Protein AF-0000000080525154 (afdb_homodimer)

Sequence (576 aa):
MRSRILLLIVVSIIGLLVLFSARDSNLPSASQIYHSPTGKTSPSSKKVAALMETRVTPNLVPLILHFSSVLGPTWPIKIFTTQAAMVNISTSAAFERKIADKSISFVLLPETETFEEHSSVSAFFSKPWFWQQLAPAERVLMFQSDSIICANSRRTVDDFLEYDFIGAPVREGLGAGYNGGLSIRNVPLTLDIVGKESWAEDRKEKNGKYKDGPNVDYEDQWFYAKMKERKAYFPTQEVASQFAVETIWAEKPLGYHQANVWQAGSMDNILKWCPEYKMCTSETYTSHMRSRILLLIVVSIIGLLVLFSARDSNLPSASQIYHSPTGKTSPSSKKVAALMETRVTPNLVPLILHFSSVLGPTWPIKIFTTQAAMVNISTSAAFERKIADKSISFVLLPETETFEEHSSVSAFFSKPWFWQQLAPAERVLMFQSDSIICANSRRTVDDFLEYDFIGAPVREGLGAGYNGGLSIRNVPLTLDIVGKESWAEDRKEKNGKYKDGPNVDYEDQWFYAKMKERKAYFPTQEVASQFAVETIWAEKPLGYHQANVWQAGSMDNILKWCPEYKMCTSETYTSH

Nearest PDB structures (foldseek):
  6tex-assembly1_A  TM=5.078E-01  e=7.776E-06  Homo sapiens
  8one-assembly1_A  TM=5.591E-01  e=6.857E-05  Homo sapiens
  8ovs-assembly2_BBB  TM=4.253E-01  e=2.166E-05  Yersinia enterocolitica
  3otk-assembly6_D  TM=4.634E-01  e=7.327E-04  Mus musculus
  2gam-assembly2_D  TM=4.296E-01  e=4.128E-03  Mus musculus

Secondary structure (DSSP, 8-state):
---------------------------------------------SEEEEEE--S--TTHHHHHHHHHHHH-TT--EEEEE-HHHHHHHTT-HHHHHHHHTTSEEEEEPPTT----SHHHHHHHHTSHHHHHTTTT-SEEEEE-TTEEE-TT-S--GGGGTT-SEEEEEPPTTT-SSEEEEEEEEEHHHHHHHHHH--HHHHHTTTTTTTTTS--TTSHHHHHHHHHHHTT-----HHHHHHHEESSS--SS-SEEESHHHH-GGGHHHHHHH-GGGGGG-S------/---------------------------------------------SEEEEEE--S--TTHHHHHHHHHHHH-TT--EEEEE-HHHHHHHTT-HHHHHHHHTTSEEEEEPPTT----SHHHHHHHHTSHHHHHTTTT-SEEEEE-TTEEE-TT-S--GGGGTT-SEEEEEPPTTT-SSEEEEEEEEEHHHHHHHHHH--HHHHHTTTTTTTTTS--TTSHHHHHHHHHHHTT-----HHHHHHHEESSS--SS-SEEESHHHH-GGGHHHHHHH-GGGGGG-S------

pLDDT: mean 82.77, std 26.78, range [17.94, 98.94]

Radius of gyration: 32.02 Å; Cα contacts (8 Å, |Δi|>4): 950; chains: 2; bounding box: 141×83×85 Å

Structure (mmCIF, N/CA/C/O backbone):
data_AF-0000000080525154-model_v1
#
loop_
_entity.id
_entity.type
_entity.pdbx_description
1 polymer 'DUF5672 domain-containing protein'
#
loop_
_atom_site.group_PDB
_atom_site.id
_atom_site.type_symbol
_atom_site.label_atom_id
_atom_site.label_alt_id
_atom_site.label_comp_id
_atom_site.label_asym_id
_atom_site.label_entity_id
_atom_site.label_seq_id
_atom_site.pdbx_PDB_ins_code
_atom_site.Cartn_x
_atom_site.Cartn_y
_atom_site.Cartn_z
_atom_site.occupancy
_atom_site.B_iso_or_equiv
_atom_site.auth_seq_id
_atom_site.auth_comp_id
_atom_site.auth_asym_id
_atom_site.auth_atom_id
_atom_site.pdbx_PDB_model_num
ATOM 1 N N . MET A 1 1 ? 81.75 -11.586 -10.531 1 19.27 1 MET A N 1
ATOM 2 C CA . MET A 1 1 ? 82.562 -12.078 -9.406 1 19.27 1 MET A CA 1
ATOM 3 C C . MET A 1 1 ? 81.625 -12.43 -8.227 1 19.27 1 MET A C 1
ATOM 5 O O . MET A 1 1 ? 81.875 -13.453 -7.57 1 19.27 1 MET A O 1
ATOM 9 N N . ARG A 1 2 ? 81.188 -11.352 -7.492 1 18.5 2 ARG A N 1
ATOM 10 C CA . ARG A 1 2 ? 81.312 -11.469 -6.043 1 18.5 2 ARG A CA 1
ATOM 11 C C . ARG A 1 2 ? 80.375 -12.539 -5.508 1 18.5 2 ARG A C 1
ATOM 13 O O . ARG A 1 2 ? 79.312 -12.789 -6.102 1 18.5 2 ARG A O 1
ATOM 20 N N . SER A 1 3 ? 80.688 -13.008 -4.352 1 17.94 3 SER A N 1
ATOM 21 C CA . SER A 1 3 ? 80.688 -14.07 -3.354 1 17.94 3 SER A CA 1
ATOM 22 C C . SER A 1 3 ? 79.438 -14.094 -2.508 1 17.94 3 SER A C 1
ATOM 24 O O . SER A 1 3 ? 79.312 -14.914 -1.594 1 17.94 3 SER A O 1
ATOM 26 N N . ARG A 1 4 ? 78.812 -12.938 -2.27 1 19.92 4 ARG A N 1
ATOM 27 C CA . ARG A 1 4 ? 78.375 -12.93 -0.866 1 19.92 4 ARG A CA 1
ATOM 28 C C . ARG A 1 4 ? 77.375 -14.039 -0.574 1 19.92 4 ARG A C 1
ATOM 30 O O . ARG A 1 4 ? 76.312 -14.102 -1.196 1 19.92 4 ARG A O 1
ATOM 37 N N . ILE A 1 5 ? 77.75 -15.055 0.095 1 20.72 5 ILE A N 1
ATOM 38 C CA . ILE A 1 5 ? 77.312 -16.328 0.606 1 20.72 5 ILE A CA 1
ATOM 39 C C . ILE A 1 5 ? 76.25 -16.094 1.703 1 20.72 5 ILE A C 1
ATOM 41 O O . ILE A 1 5 ? 76.625 -15.688 2.814 1 20.72 5 ILE A O 1
ATOM 45 N N . LEU A 1 6 ? 75.375 -15.117 1.478 1 22.55 6 LEU A N 1
ATOM 46 C CA . LEU A 1 6 ? 74.562 -14.836 2.654 1 22.55 6 LEU A CA 1
ATOM 47 C C . LEU A 1 6 ? 74 -16.125 3.271 1 22.55 6 LEU A C 1
ATOM 49 O O . LEU A 1 6 ? 73.375 -16.922 2.59 1 22.55 6 LEU A O 1
ATOM 53 N N . LEU A 1 7 ? 74.562 -16.359 4.449 1 19.53 7 LEU A N 1
ATOM 54 C CA . LEU A 1 7 ? 74.438 -17.328 5.527 1 19.53 7 LEU A CA 1
ATOM 55 C C . LEU A 1 7 ? 73 -17.594 5.914 1 19.53 7 LEU A C 1
ATOM 57 O O . LEU A 1 7 ? 72.188 -16.719 5.781 1 19.53 7 LEU A O 1
ATOM 61 N N . LEU A 1 8 ? 72.75 -18.734 6.711 1 18.66 8 LEU A N 1
ATOM 62 C CA . LEU A 1 8 ? 71.938 -19.922 6.953 1 18.66 8 LEU A CA 1
ATOM 63 C C . LEU A 1 8 ? 70.875 -19.625 7.977 1 18.66 8 LEU A C 1
ATOM 65 O O . LEU A 1 8 ? 69.688 -19.938 7.75 1 18.66 8 LEU A O 1
ATOM 69 N N . ILE A 1 9 ? 71.188 -19.156 9.336 1 19.53 9 ILE A N 1
ATOM 70 C CA . ILE A 1 9 ? 70.938 -20.109 10.406 1 19.53 9 ILE A CA 1
ATOM 71 C C . ILE A 1 9 ? 69.438 -20.016 10.836 1 19.53 9 ILE A C 1
ATOM 73 O O . ILE A 1 9 ? 68.812 -19 10.609 1 19.53 9 ILE A O 1
ATOM 77 N N . VAL A 1 10 ? 69.062 -20.688 12.188 1 19.55 10 VAL A N 1
ATOM 78 C CA . VAL A 1 10 ? 68.312 -21.734 12.875 1 19.55 10 VAL A CA 1
ATOM 79 C C . VAL A 1 10 ? 67.25 -21.109 13.789 1 19.55 10 VAL A C 1
ATOM 81 O O . VAL A 1 10 ? 66.438 -21.828 14.375 1 19.55 10 VAL A O 1
ATOM 84 N N . VAL A 1 11 ? 66.875 -19.828 13.742 1 20.31 11 VAL A N 1
ATOM 85 C CA . VAL A 1 11 ? 66.438 -19.375 15.055 1 20.31 11 VAL A CA 1
ATOM 86 C C . VAL A 1 11 ? 65.25 -20.234 15.523 1 20.31 11 VAL A C 1
ATOM 88 O O . VAL A 1 11 ? 64.25 -20.359 14.805 1 20.31 11 VAL A O 1
ATOM 91 N N . SER A 1 12 ? 65.312 -21.016 16.672 1 18.66 12 SER A N 1
ATOM 92 C CA . SER A 1 12 ? 64.688 -22.031 17.484 1 18.66 12 SER A CA 1
ATOM 93 C C . SER A 1 12 ? 63.5 -21.453 18.25 1 18.66 12 SER A C 1
ATOM 95 O O . SER A 1 12 ? 62.875 -22.156 19.031 1 18.66 12 SER A O 1
ATOM 97 N N . ILE A 1 13 ? 63.094 -20.219 18.141 1 21.58 13 ILE A N 1
ATOM 98 C CA . ILE A 1 13 ? 62.469 -19.766 19.391 1 21.58 13 ILE A CA 1
ATOM 99 C C . ILE A 1 13 ? 61.312 -20.719 19.734 1 21.58 13 ILE A C 1
ATOM 101 O O . ILE A 1 13 ? 60.5 -21.047 18.891 1 21.58 13 ILE A O 1
ATOM 105 N N . ILE A 1 14 ? 61.312 -21.281 21.062 1 19.73 14 ILE A N 1
ATOM 106 C CA . ILE A 1 14 ? 60.75 -22.203 22.062 1 19.73 14 ILE A CA 1
ATOM 107 C C . ILE A 1 14 ? 59.25 -21.906 22.25 1 19.73 14 ILE A C 1
ATOM 109 O O . ILE A 1 14 ? 58.844 -20.75 22.234 1 19.73 14 ILE A O 1
ATOM 113 N N . GLY A 1 15 ? 58.375 -23 22.375 1 19.44 15 GLY A N 1
ATOM 114 C CA . GLY A 1 15 ? 57.031 -23.547 22.375 1 19.44 15 GLY A CA 1
ATOM 115 C C . GLY A 1 15 ? 56.25 -23.25 23.641 1 19.44 15 GLY A C 1
ATOM 116 O O . GLY A 1 15 ? 55.188 -23.812 23.875 1 19.44 15 GLY A O 1
ATOM 117 N N . LEU A 1 16 ? 56.719 -22.141 24.5 1 20.3 16 LEU A N 1
ATOM 118 C CA . LEU A 1 16 ? 56.188 -22.344 25.844 1 20.3 16 LEU A CA 1
ATOM 119 C C . LEU A 1 16 ? 54.656 -22.484 25.812 1 20.3 16 LEU A C 1
ATOM 121 O O . LEU A 1 16 ? 53.969 -21.609 25.266 1 20.3 16 LEU A O 1
ATOM 125 N N . LEU A 1 17 ? 54.125 -23.656 26.188 1 20.64 17 LEU A N 1
ATOM 126 C CA . LEU A 1 17 ? 52.875 -24.391 26.297 1 20.64 17 LEU A CA 1
ATOM 127 C C . LEU A 1 17 ? 52 -23.812 27.406 1 20.64 17 LEU A C 1
ATOM 129 O O . LEU A 1 17 ? 52.062 -24.266 28.547 1 20.64 17 LEU A O 1
ATOM 133 N N . VAL A 1 18 ? 51.875 -22.438 27.594 1 20.95 18 VAL A N 1
ATOM 134 C CA . VAL A 1 18 ? 51.188 -22.094 28.812 1 20.95 18 VAL A CA 1
ATOM 135 C C . VAL A 1 18 ? 49.812 -22.797 28.828 1 20.95 18 VAL A C 1
ATOM 137 O O . VAL A 1 18 ? 49.062 -22.703 27.875 1 20.95 18 VAL A O 1
ATOM 140 N N . LEU A 1 19 ? 49.656 -23.781 29.734 1 20.64 19 LEU A N 1
ATOM 141 C CA . LEU A 1 19 ? 48.625 -24.719 30.172 1 20.64 19 LEU A CA 1
ATOM 142 C C . LEU A 1 19 ? 47.406 -23.969 30.75 1 20.64 19 LEU A C 1
ATOM 144 O O . LEU A 1 19 ? 46.469 -24.594 31.25 1 20.64 19 LEU A O 1
ATOM 148 N N . PHE A 1 20 ? 47.031 -22.781 30.359 1 20.92 20 PHE A N 1
ATOM 149 C CA . PHE A 1 20 ? 46 -22.234 31.219 1 20.92 20 PHE A CA 1
ATOM 150 C C . PHE A 1 20 ? 44.812 -23.188 31.281 1 20.92 20 PHE A C 1
ATOM 152 O O . PHE A 1 20 ? 44.219 -23.531 30.25 1 20.92 20 PHE A O 1
ATOM 159 N N . SER A 1 21 ? 44.812 -24.078 32.281 1 19.75 21 SER A N 1
ATOM 160 C CA . SER A 1 21 ? 43.75 -24.984 32.719 1 19.75 21 SER A CA 1
ATOM 161 C C . SER A 1 21 ? 42.469 -24.234 33.031 1 19.75 21 SER A C 1
ATOM 163 O O . SER A 1 21 ? 42.375 -23.594 34.094 1 19.75 21 SER A O 1
ATOM 165 N N . ALA A 1 22 ? 42.062 -23.234 32.406 1 22.94 22 ALA A N 1
ATOM 166 C CA . ALA A 1 22 ? 40.812 -22.641 32.906 1 22.94 22 ALA A CA 1
ATOM 167 C C . ALA A 1 22 ? 39.812 -23.719 33.25 1 22.94 22 ALA A C 1
ATOM 169 O O . ALA A 1 22 ? 39.656 -24.703 32.531 1 22.94 22 ALA A O 1
ATOM 170 N N . ARG A 1 23 ? 39.406 -23.734 34.594 1 21.52 23 ARG A N 1
ATOM 171 C CA . ARG A 1 23 ? 38.406 -24.375 35.406 1 21.52 23 ARG A CA 1
ATOM 172 C C . ARG A 1 23 ? 37.094 -24.531 34.625 1 21.52 23 ARG A C 1
ATOM 174 O O . ARG A 1 23 ? 36.719 -23.672 33.844 1 21.52 23 ARG A O 1
ATOM 181 N N . ASP A 1 24 ? 36.5 -25.734 34.688 1 21.41 24 ASP A N 1
ATOM 182 C CA . ASP A 1 24 ? 35.375 -26.484 34.125 1 21.41 24 ASP A CA 1
ATOM 183 C C . ASP A 1 24 ? 34.062 -25.891 34.594 1 21.41 24 ASP A C 1
ATOM 185 O O . ASP A 1 24 ? 33 -26.516 34.438 1 21.41 24 ASP A O 1
ATOM 189 N N . SER A 1 25 ? 34.031 -24.609 35.188 1 23.52 25 SER A N 1
ATOM 190 C CA . SER A 1 25 ? 32.781 -24.516 35.938 1 23.52 25 SER A CA 1
ATOM 191 C C . SER A 1 25 ? 31.609 -24.984 35.094 1 23.52 25 SER A C 1
ATOM 193 O O . SER A 1 25 ? 31.5 -24.609 33.938 1 23.52 25 SER A O 1
ATOM 195 N N . ASN A 1 26 ? 31.125 -26.109 35.5 1 22.56 26 ASN A N 1
ATOM 196 C CA . ASN A 1 26 ? 29.953 -26.844 35.062 1 22.56 26 ASN A CA 1
ATOM 197 C C . ASN A 1 26 ? 28.703 -25.953 35.062 1 22.56 26 ASN A C 1
ATOM 199 O O . ASN A 1 26 ? 28.125 -25.672 36.125 1 22.56 26 ASN A O 1
ATOM 203 N N . LEU A 1 27 ? 28.766 -24.781 34.562 1 24.56 27 LEU A N 1
ATOM 204 C CA . LEU A 1 27 ? 27.469 -24.109 34.594 1 24.56 27 LEU A CA 1
ATOM 205 C C . LEU A 1 27 ? 26.359 -25.047 34.125 1 24.56 27 LEU A C 1
ATOM 207 O O . LEU A 1 27 ? 26.5 -25.734 33.125 1 24.56 27 LEU A O 1
ATOM 211 N N . PRO A 1 28 ? 25.547 -25.438 35.188 1 24.41 28 PRO A N 1
ATOM 212 C CA . PRO A 1 28 ? 24.422 -26.328 34.875 1 24.41 28 PRO A CA 1
ATOM 213 C C . PRO A 1 28 ? 23.625 -25.906 33.656 1 24.41 28 PRO A C 1
ATOM 215 O O . PRO A 1 28 ? 23.656 -24.734 33.25 1 24.41 28 PRO A O 1
ATOM 218 N N . SER A 1 29 ? 23.484 -26.938 32.781 1 21.97 29 SER A N 1
ATOM 219 C CA . SER A 1 29 ? 22.688 -26.859 31.578 1 21.97 29 SER A CA 1
ATOM 220 C C . SER A 1 29 ? 21.312 -26.266 31.859 1 21.97 29 SER A C 1
ATOM 222 O O . SER A 1 29 ? 20.594 -26.75 32.719 1 21.97 29 SER A O 1
ATOM 224 N N . ALA A 1 30 ? 21.203 -24.906 31.844 1 25.73 30 ALA A N 1
ATOM 225 C CA . ALA A 1 30 ? 19.859 -24.344 31.812 1 25.73 30 ALA A CA 1
ATOM 226 C C . ALA A 1 30 ? 18.891 -25.281 31.094 1 25.73 30 ALA A C 1
ATOM 228 O O . ALA A 1 30 ? 19.125 -25.656 29.953 1 25.73 30 ALA A O 1
ATOM 229 N N . SER A 1 31 ? 18.297 -26.109 31.844 1 23.05 31 SER A N 1
ATOM 230 C CA . SER A 1 31 ? 17.156 -26.891 31.344 1 23.05 31 SER A CA 1
ATOM 231 C C . SER A 1 31 ? 16.328 -26.094 30.344 1 23.05 31 SER A C 1
ATOM 233 O O . SER A 1 31 ? 15.961 -24.938 30.609 1 23.05 31 SER A O 1
ATOM 235 N N . GLN A 1 32 ? 16.578 -26.297 29.109 1 24.83 32 GLN A N 1
ATOM 236 C CA . GLN A 1 32 ? 15.727 -25.828 28.016 1 24.83 32 GLN A CA 1
ATOM 237 C C . GLN A 1 32 ? 14.25 -26.047 28.328 1 24.83 32 GLN A C 1
ATOM 239 O O . GLN A 1 32 ? 13.781 -27.188 28.391 1 24.83 32 GLN A O 1
ATOM 244 N N . ILE A 1 33 ? 13.797 -25.297 29.344 1 27.95 33 ILE A N 1
ATOM 245 C CA . ILE A 1 33 ? 12.344 -25.312 29.453 1 27.95 33 ILE A CA 1
ATOM 246 C C . ILE A 1 33 ? 11.734 -25.297 28.047 1 27.95 33 ILE A C 1
ATOM 248 O O . ILE A 1 33 ? 11.859 -24.328 27.312 1 27.95 33 ILE A O 1
ATOM 252 N N . TYR A 1 34 ? 11.727 -26.469 27.453 1 25.73 34 TYR A N 1
ATOM 253 C CA . TYR A 1 34 ? 10.844 -26.672 26.297 1 25.73 34 TYR A CA 1
ATOM 254 C C . TYR A 1 34 ? 9.445 -26.141 26.594 1 25.73 34 TYR A C 1
ATOM 256 O O . TYR A 1 34 ? 8.758 -26.656 27.469 1 25.73 34 TYR A O 1
ATOM 264 N N . HIS A 1 35 ? 9.359 -24.844 26.703 1 27.38 35 HIS A N 1
ATOM 265 C CA . HIS A 1 35 ? 7.965 -24.422 26.656 1 27.38 35 HIS A CA 1
ATOM 266 C C . HIS A 1 35 ? 7.184 -25.188 25.609 1 27.38 35 HIS A C 1
ATOM 268 O O . HIS A 1 35 ? 7.617 -25.281 24.453 1 27.38 35 HIS A O 1
ATOM 274 N N . SER A 1 36 ? 6.691 -26.266 26.016 1 30.3 36 SER A N 1
ATOM 275 C CA . SER A 1 36 ? 5.637 -26.797 25.172 1 30.3 36 SER A CA 1
ATOM 276 C C . SER A 1 36 ? 4.707 -25.703 24.672 1 30.3 36 SER A C 1
ATOM 278 O O . SER A 1 36 ? 4.062 -25.016 25.469 1 30.3 36 SER A O 1
ATOM 280 N N . PRO A 1 37 ? 5.16 -24.938 23.672 1 31.48 37 PRO A N 1
ATOM 281 C CA . PRO A 1 37 ? 4.246 -23.859 23.266 1 31.48 37 PRO A CA 1
ATOM 282 C C . PRO A 1 37 ? 2.812 -24.359 23.062 1 31.48 37 PRO A C 1
ATOM 284 O O . PRO A 1 37 ? 2.559 -25.188 22.203 1 31.48 37 PRO A O 1
ATOM 287 N N . THR A 1 38 ? 2.211 -24.797 24.078 1 34.19 38 THR A N 1
ATOM 288 C CA . THR A 1 38 ? 0.772 -24.812 23.828 1 34.19 38 THR A CA 1
ATOM 289 C C . THR A 1 38 ? 0.314 -23.531 23.156 1 34.19 38 THR A C 1
ATOM 291 O O . THR A 1 38 ? -0.087 -22.578 23.828 1 34.19 38 THR A O 1
ATOM 294 N N . GLY A 1 39 ? 1.192 -22.969 22.375 1 32.72 39 GLY A N 1
ATOM 295 C CA . GLY A 1 39 ? 0.847 -21.734 21.688 1 32.72 39 GLY A CA 1
ATOM 296 C C . GLY A 1 39 ? -0.518 -21.797 21.016 1 32.72 39 GLY A C 1
ATOM 297 O O . GLY A 1 39 ? -0.943 -22.844 20.547 1 32.72 39 GLY A O 1
ATOM 298 N N . LYS A 1 40 ? -1.464 -21.047 21.438 1 35 40 LYS A N 1
ATOM 299 C CA . LYS A 1 40 ? -2.66 -20.797 20.641 1 35 40 LYS A CA 1
ATOM 300 C C . LYS A 1 40 ? -2.352 -20.875 19.141 1 35 40 LYS A C 1
ATOM 302 O O . LYS A 1 40 ? -1.558 -20.094 18.625 1 35 40 LYS A O 1
ATOM 307 N N . THR A 1 41 ? -2.201 -22.125 18.641 1 34.19 41 THR A N 1
ATOM 308 C CA . THR A 1 41 ? -2.049 -22.297 17.203 1 34.19 41 THR A CA 1
ATOM 309 C C . THR A 1 41 ? -2.859 -21.25 16.438 1 34.19 41 THR A C 1
ATOM 311 O O . THR A 1 41 ? -4.035 -21.031 16.734 1 34.19 41 THR A O 1
ATOM 314 N N . SER A 1 42 ? -2.391 -20.281 16.047 1 39.28 42 SER A N 1
ATOM 315 C CA . SER A 1 42 ? -3.086 -19.422 15.109 1 39.28 42 SER A CA 1
ATOM 316 C C . SER A 1 42 ? -4.059 -20.203 14.234 1 39.28 42 SER A C 1
ATOM 318 O O . SER A 1 42 ? -3.771 -21.344 13.852 1 39.28 42 SER A O 1
ATOM 320 N N . PRO A 1 43 ? -5.391 -20.094 14.297 1 40.62 43 PRO A N 1
ATOM 321 C CA . PRO A 1 43 ? -6.301 -20.859 13.453 1 40.62 43 PRO A CA 1
ATOM 322 C C . PRO A 1 43 ? -5.664 -21.281 12.133 1 40.62 43 PRO A C 1
ATOM 324 O O . PRO A 1 43 ? -5.062 -20.469 11.438 1 40.62 43 PRO A O 1
ATOM 327 N N . SER A 1 44 ? -4.969 -22.469 12.102 1 48.94 44 SER A N 1
ATOM 328 C CA . SER A 1 44 ? -4.52 -23.109 10.867 1 48.94 44 SER A CA 1
ATOM 329 C C . SER A 1 44 ? -5.367 -22.672 9.68 1 48.94 44 SER A C 1
ATOM 331 O O . SER A 1 44 ? -6.555 -23 9.602 1 48.94 44 SER A O 1
ATOM 333 N N . SER A 1 45 ? -5.062 -21.438 9.125 1 61.66 45 SER A N 1
ATOM 334 C CA . SER A 1 45 ? -5.855 -20.938 8 1 61.66 45 SER A CA 1
ATOM 335 C C . SER A 1 45 ? -5.809 -21.906 6.82 1 61.66 45 SER A C 1
ATOM 337 O O . SER A 1 45 ? -4.773 -22.516 6.555 1 61.66 45 SER A O 1
ATOM 339 N N . LYS A 1 46 ? -6.945 -22.312 6.34 1 89.62 46 LYS A N 1
ATOM 340 C CA . LYS A 1 46 ? -7.141 -23.062 5.105 1 89.62 46 LYS A CA 1
ATOM 341 C C . LYS A 1 46 ? -6.492 -22.359 3.918 1 89.62 46 LYS A C 1
ATOM 343 O O . LYS A 1 46 ? -6.395 -22.938 2.83 1 89.62 46 LYS A O 1
ATOM 348 N N . LYS A 1 47 ? -5.867 -21.188 4.25 1 97.31 47 LYS A N 1
ATOM 349 C CA . LYS A 1 47 ? -5.23 -20.453 3.166 1 97.31 47 LYS A CA 1
ATOM 350 C C . LYS A 1 47 ? -4.012 -19.688 3.672 1 97.31 47 LYS A C 1
ATOM 352 O O . LYS A 1 47 ? -3.916 -19.375 4.863 1 97.31 47 LYS A O 1
ATOM 357 N N . VAL A 1 48 ? -2.99 -19.453 2.887 1 98.69 48 VAL A N 1
ATOM 358 C CA . VAL A 1 48 ? -1.747 -18.75 3.174 1 98.69 48 VAL A CA 1
ATOM 359 C C . VAL A 1 48 ? -1.239 -18.062 1.909 1 98.69 48 VAL A C 1
ATOM 361 O O . VAL A 1 48 ? -1.524 -18.516 0.795 1 98.69 48 VAL A O 1
ATOM 364 N N . ALA A 1 49 ? -0.626 -16.938 2.041 1 98.94 49 ALA A N 1
ATOM 365 C CA . ALA A 1 49 ? 0.123 -16.328 0.941 1 98.94 49 ALA A CA 1
ATOM 366 C C . ALA A 1 49 ? 1.623 -16.562 1.112 1 98.94 49 ALA A C 1
ATOM 368 O O . ALA A 1 49 ? 2.121 -16.641 2.238 1 98.94 49 ALA A O 1
ATOM 369 N N . ALA A 1 50 ? 2.35 -16.672 -0.031 1 98.81 50 ALA A N 1
ATOM 370 C CA . ALA A 1 50 ? 3.771 -17 0.049 1 98.81 50 ALA A CA 1
ATOM 371 C C . ALA A 1 50 ? 4.57 -16.219 -0.991 1 98.81 50 ALA A C 1
ATOM 373 O O . ALA A 1 50 ? 4.145 -16.094 -2.143 1 98.81 50 ALA A O 1
ATOM 374 N N . LEU A 1 51 ? 5.633 -15.68 -0.565 1 97.44 51 LEU A N 1
ATOM 375 C CA . LEU A 1 51 ? 6.617 -14.992 -1.396 1 97.44 51 LEU A CA 1
ATOM 376 C C . LEU A 1 51 ? 8.016 -15.562 -1.171 1 97.44 51 LEU A C 1
ATOM 378 O O . LEU A 1 51 ? 8.445 -15.727 -0.027 1 97.44 51 LEU A O 1
ATOM 382 N N . MET A 1 52 ? 8.656 -15.961 -2.203 1 94.25 52 MET A N 1
ATOM 383 C CA . MET A 1 52 ? 10.07 -16.297 -2.115 1 94.25 52 MET A CA 1
ATOM 384 C C . MET A 1 52 ? 10.93 -15.164 -2.676 1 94.25 52 MET A C 1
ATOM 386 O O . MET A 1 52 ? 10.844 -14.844 -3.861 1 94.25 52 MET A O 1
ATOM 390 N N . GLU A 1 53 ? 11.672 -14.578 -1.868 1 91.75 53 GLU A N 1
ATOM 391 C CA . GLU A 1 53 ? 12.5 -13.445 -2.264 1 91.75 53 GLU A CA 1
ATOM 392 C C . GLU A 1 53 ? 13.797 -13.398 -1.456 1 91.75 53 GLU A C 1
ATOM 394 O O . GLU A 1 53 ? 13.758 -13.289 -0.229 1 91.75 53 GLU A O 1
ATOM 399 N N . THR A 1 54 ? 14.914 -13.453 -2.168 1 89.19 54 THR A N 1
ATOM 400 C CA . THR A 1 54 ? 16.203 -13.461 -1.475 1 89.19 54 THR A CA 1
ATOM 401 C C . THR A 1 54 ? 16.891 -12.102 -1.608 1 89.19 54 THR A C 1
ATOM 403 O O . THR A 1 54 ? 17.875 -11.828 -0.909 1 89.19 54 THR A O 1
ATOM 406 N N . ARG A 1 55 ? 16.5 -11.305 -2.5 1 86.12 55 ARG A N 1
ATOM 407 C CA . ARG A 1 55 ? 17.016 -9.953 -2.674 1 86.12 55 ARG A CA 1
ATOM 408 C C . ARG A 1 55 ? 16.125 -8.93 -1.98 1 86.12 55 ARG A C 1
ATOM 410 O O . ARG A 1 55 ? 14.898 -8.992 -2.098 1 86.12 55 ARG A O 1
ATOM 417 N N . VAL A 1 56 ? 16.812 -8.039 -1.276 1 87.94 56 VAL A N 1
ATOM 418 C CA . VAL A 1 56 ? 16.047 -7.004 -0.602 1 87.94 56 VAL A CA 1
ATOM 419 C C . VAL A 1 56 ? 16.062 -5.719 -1.432 1 87.94 56 VAL A C 1
ATOM 421 O O . VAL A 1 56 ? 16.953 -4.887 -1.285 1 87.94 56 VAL A O 1
ATOM 424 N N . THR A 1 57 ? 15.055 -5.621 -2.229 1 91.94 57 THR A N 1
ATOM 425 C CA . THR A 1 57 ? 14.883 -4.414 -3.027 1 91.94 57 THR A CA 1
ATOM 426 C C . THR A 1 57 ? 14.039 -3.387 -2.279 1 91.94 57 THR A C 1
ATOM 428 O O . THR A 1 57 ? 13.297 -3.736 -1.358 1 91.94 57 THR A O 1
ATOM 431 N N . PRO A 1 58 ? 14.102 -2.121 -2.664 1 91.88 58 PRO A N 1
ATOM 432 C CA . PRO A 1 58 ? 13.383 -1.059 -1.956 1 91.88 58 PRO A CA 1
ATOM 433 C C . PRO A 1 58 ? 11.875 -1.281 -1.934 1 91.88 58 PRO A C 1
ATOM 435 O O . PRO A 1 58 ? 11.195 -0.852 -0.997 1 91.88 58 PRO A O 1
ATOM 438 N N . ASN A 1 59 ? 11.344 -1.976 -2.883 1 94.62 59 ASN A N 1
ATOM 439 C CA . ASN A 1 59 ? 9.898 -2.098 -2.988 1 94.62 59 ASN A CA 1
ATOM 440 C C . ASN A 1 59 ? 9.383 -3.309 -2.217 1 94.62 59 ASN A C 1
ATOM 442 O O . ASN A 1 59 ? 8.172 -3.51 -2.105 1 94.62 59 ASN A O 1
ATOM 446 N N . LEU A 1 60 ? 10.266 -4.086 -1.671 1 95.38 60 LEU A N 1
ATOM 447 C CA . LEU A 1 60 ? 9.836 -5.355 -1.091 1 95.38 60 LEU A CA 1
ATOM 448 C C . LEU A 1 60 ? 8.906 -5.125 0.098 1 95.38 60 LEU A C 1
ATOM 450 O O . LEU A 1 60 ? 7.805 -5.668 0.142 1 95.38 60 LEU A O 1
ATOM 454 N N . VAL A 1 61 ? 9.32 -4.312 1.032 1 96.38 61 VAL A N 1
ATOM 455 C CA . VAL A 1 61 ? 8.555 -4.098 2.256 1 96.38 61 VAL A CA 1
ATOM 456 C C . VAL A 1 61 ? 7.211 -3.453 1.919 1 96.38 61 VAL A C 1
ATOM 458 O O . VAL A 1 61 ? 6.156 -3.969 2.293 1 96.38 61 VAL A O 1
ATOM 461 N N . PRO A 1 62 ? 7.18 -2.348 1.133 1 97.19 62 PRO A N 1
ATOM 462 C CA . PRO A 1 62 ? 5.879 -1.778 0.785 1 97.19 62 PRO A CA 1
ATOM 463 C C . PRO A 1 62 ? 4.992 -2.754 0.012 1 97.19 62 PRO A C 1
ATOM 465 O O . PRO A 1 62 ? 3.771 -2.754 0.183 1 97.19 62 PRO A O 1
ATOM 468 N N . LEU A 1 63 ? 5.57 -3.531 -0.768 1 97.31 63 LEU A N 1
ATOM 469 C CA . LEU A 1 63 ? 4.812 -4.504 -1.545 1 97.31 63 LEU A CA 1
ATOM 470 C C . LEU A 1 63 ? 4.172 -5.547 -0.635 1 97.31 63 LEU A C 1
ATOM 472 O O . LEU A 1 63 ? 2.982 -5.848 -0.768 1 97.31 63 LEU A O 1
ATOM 476 N N . ILE A 1 64 ? 4.926 -6.094 0.289 1 97.81 64 ILE A N 1
ATOM 477 C CA . ILE A 1 64 ? 4.418 -7.113 1.195 1 97.81 64 ILE A CA 1
ATOM 478 C C . ILE A 1 64 ? 3.318 -6.523 2.076 1 97.81 64 ILE A C 1
ATOM 480 O O . ILE A 1 64 ? 2.281 -7.156 2.295 1 97.81 64 ILE A O 1
ATOM 484 N N . LEU A 1 65 ? 3.516 -5.336 2.533 1 98.25 65 LEU A N 1
ATOM 485 C CA . LEU A 1 65 ? 2.5 -4.688 3.357 1 98.25 65 LEU A CA 1
ATOM 486 C C . LEU A 1 65 ? 1.236 -4.414 2.549 1 98.25 65 LEU A C 1
ATOM 488 O O . LEU A 1 65 ? 0.126 -4.492 3.078 1 98.25 65 LEU A O 1
ATOM 492 N N . HIS A 1 66 ? 1.406 -4.07 1.286 1 98.56 66 HIS A N 1
ATOM 493 C CA . HIS A 1 66 ? 0.256 -3.896 0.407 1 98.56 66 HIS A CA 1
ATOM 494 C C . HIS A 1 66 ? -0.54 -5.191 0.28 1 98.56 66 HIS A C 1
ATOM 496 O O . HIS A 1 66 ? -1.76 -5.195 0.461 1 98.56 66 HIS A O 1
ATOM 502 N N . PHE A 1 67 ? 0.178 -6.27 0.028 1 98.81 67 PHE A N 1
ATOM 503 C CA . PHE A 1 67 ? -0.498 -7.559 -0.055 1 98.81 67 PHE A CA 1
ATOM 504 C C . PHE A 1 67 ? -1.221 -7.875 1.249 1 98.81 67 PHE A C 1
ATOM 506 O O . PHE A 1 67 ? -2.381 -8.289 1.236 1 98.81 67 PHE A O 1
ATOM 513 N N . SER A 1 68 ? -0.55 -7.703 2.334 1 98.56 68 SER A N 1
ATOM 514 C CA . SER A 1 68 ? -1.155 -7.969 3.635 1 98.56 68 SER A CA 1
ATOM 515 C C . SER A 1 68 ? -2.436 -7.164 3.824 1 98.56 68 SER A C 1
ATOM 517 O O . SER A 1 68 ? -3.432 -7.684 4.332 1 98.56 68 SER A O 1
ATOM 519 N N . SER A 1 69 ? -2.408 -5.965 3.391 1 98.19 69 SER A N 1
ATOM 520 C CA . SER A 1 69 ? -3.549 -5.07 3.551 1 98.19 69 SER A CA 1
ATOM 521 C C . SER A 1 69 ? -4.715 -5.496 2.666 1 98.19 69 SER A C 1
ATOM 523 O O . SER A 1 69 ? -5.855 -5.578 3.129 1 98.19 69 SER A O 1
ATOM 525 N N . VAL A 1 70 ? -4.508 -5.777 1.442 1 98.56 70 VAL A N 1
ATOM 526 C CA . VAL A 1 70 ? -5.562 -6.066 0.475 1 98.56 70 VAL A CA 1
ATOM 527 C C . VAL A 1 70 ? -6.109 -7.469 0.71 1 98.56 70 VAL A C 1
ATOM 529 O O . VAL A 1 70 ? -7.316 -7.703 0.587 1 98.56 70 VAL A O 1
ATOM 532 N N . LEU A 1 71 ? -5.258 -8.375 1.115 1 98.5 71 LEU A N 1
ATOM 533 C CA . LEU A 1 71 ? -5.695 -9.742 1.382 1 98.5 71 LEU A CA 1
ATOM 534 C C . LEU A 1 71 ? -6.535 -9.812 2.65 1 98.5 71 LEU A C 1
ATOM 536 O O . LEU A 1 71 ? -7.512 -10.562 2.717 1 98.5 71 LEU A O 1
ATOM 540 N N . GLY A 1 72 ? -6.105 -9.062 3.625 1 96.75 72 GLY A N 1
ATOM 541 C CA . GLY A 1 72 ? -6.855 -9.055 4.871 1 96.75 72 GLY A CA 1
ATOM 542 C C . GLY A 1 72 ? -6.301 -10.008 5.91 1 96.75 72 GLY A C 1
ATOM 543 O O . GLY A 1 72 ? -5.332 -10.727 5.645 1 96.75 72 GLY A O 1
ATOM 544 N N . PRO A 1 73 ? -6.93 -10.086 7.043 1 95.44 73 PRO A N 1
ATOM 545 C CA . PRO A 1 73 ? -6.367 -10.75 8.219 1 95.44 73 PRO A CA 1
ATOM 546 C C . PRO A 1 73 ? -6.465 -12.273 8.133 1 95.44 73 PRO A C 1
ATOM 548 O O . PRO A 1 73 ? -5.832 -12.977 8.922 1 95.44 73 PRO A O 1
ATOM 551 N N . THR A 1 74 ? -7.219 -12.797 7.277 1 96.19 74 THR A N 1
ATOM 552 C CA . THR A 1 74 ? -7.371 -14.242 7.188 1 96.19 74 THR A CA 1
ATOM 553 C C . THR A 1 74 ? -6.285 -14.852 6.305 1 96.19 74 THR A C 1
ATOM 555 O O . THR A 1 74 ? -6.219 -16.062 6.145 1 96.19 74 THR A O 1
ATOM 558 N N . TRP A 1 75 ? -5.465 -14.008 5.734 1 98.12 75 TRP A N 1
ATOM 559 C CA . TRP A 1 75 ? -4.379 -14.461 4.871 1 98.12 75 TRP A CA 1
ATOM 560 C C . TRP A 1 75 ? -3.023 -14.188 5.512 1 98.12 75 TRP A C 1
ATOM 562 O O . TRP A 1 75 ? -2.398 -13.156 5.246 1 98.12 75 TRP A O 1
ATOM 572 N N . PRO A 1 76 ? -2.514 -15.086 6.336 1 98.31 76 PRO A N 1
ATOM 573 C CA . PRO A 1 76 ? -1.121 -14.914 6.754 1 98.31 76 PRO A CA 1
ATOM 574 C C . PRO A 1 76 ? -0.139 -15.016 5.59 1 98.31 76 PRO A C 1
ATOM 576 O O . PRO A 1 76 ? -0.434 -15.664 4.586 1 98.31 76 PRO A O 1
ATOM 579 N N . ILE A 1 77 ? 0.998 -14.32 5.738 1 98.69 77 ILE A N 1
ATOM 580 C CA . ILE A 1 77 ? 1.994 -14.312 4.672 1 98.69 77 ILE A CA 1
ATOM 581 C C . ILE A 1 77 ? 3.283 -14.969 5.164 1 98.69 77 ILE A C 1
ATOM 583 O O . ILE A 1 77 ? 3.797 -14.617 6.227 1 98.69 77 ILE A O 1
ATOM 587 N N . LYS A 1 78 ? 3.785 -15.922 4.422 1 98.62 78 LYS A N 1
ATOM 588 C CA . LYS A 1 78 ? 5.094 -16.531 4.648 1 98.62 78 LYS A CA 1
ATOM 589 C C . LYS A 1 78 ? 6.117 -16.031 3.639 1 98.62 78 LYS A C 1
ATOM 591 O O . LYS A 1 78 ? 5.895 -16.094 2.428 1 98.62 78 LYS A O 1
ATOM 596 N N . ILE A 1 79 ? 7.176 -15.523 4.168 1 97.69 79 ILE A N 1
ATOM 597 C CA . ILE A 1 79 ? 8.266 -15.047 3.324 1 97.69 79 ILE A CA 1
ATOM 598 C C . ILE A 1 79 ? 9.43 -16.047 3.371 1 97.69 79 ILE A C 1
ATOM 600 O O . ILE A 1 79 ? 10.047 -16.219 4.418 1 97.69 79 ILE A O 1
ATOM 604 N N . PHE A 1 80 ? 9.664 -16.672 2.27 1 96.88 80 PHE A N 1
ATOM 605 C CA . PHE A 1 80 ? 10.812 -17.562 2.129 1 96.88 80 PHE A CA 1
ATOM 606 C C . PHE A 1 80 ? 12.055 -16.781 1.711 1 96.88 80 PHE A C 1
ATOM 608 O O . PHE A 1 80 ? 12.078 -16.172 0.635 1 96.88 80 PHE A O 1
ATOM 615 N N . THR A 1 81 ? 13.031 -16.797 2.572 1 95 81 THR A N 1
ATOM 616 C CA . THR A 1 81 ? 14.18 -15.938 2.314 1 95 81 THR A CA 1
ATOM 617 C C . THR A 1 81 ? 15.422 -16.469 3.027 1 95 81 THR A C 1
ATOM 619 O O . THR A 1 81 ? 15.406 -17.562 3.574 1 95 81 THR A O 1
ATOM 622 N N . THR A 1 82 ? 16.547 -15.766 2.826 1 92.56 82 THR A N 1
ATOM 623 C CA . THR A 1 82 ? 17.812 -16.094 3.49 1 92.56 82 THR A CA 1
ATOM 624 C C . THR A 1 82 ? 17.953 -15.312 4.789 1 92.56 82 THR A C 1
ATOM 626 O O . THR A 1 82 ? 17.25 -14.312 5.004 1 92.56 82 THR A O 1
ATOM 629 N N . GLN A 1 83 ? 18.859 -15.711 5.629 1 90.62 83 GLN A N 1
ATOM 630 C CA . GLN A 1 83 ? 19.125 -15.016 6.879 1 90.62 83 GLN A CA 1
ATOM 631 C C . GLN A 1 83 ? 19.578 -13.578 6.625 1 90.62 83 GLN A C 1
ATOM 633 O O . GLN A 1 83 ? 19.156 -12.656 7.312 1 90.62 83 GLN A O 1
ATOM 638 N N . ALA A 1 84 ? 20.438 -13.445 5.676 1 87.25 84 ALA A N 1
ATOM 639 C CA . ALA A 1 84 ? 20.953 -12.117 5.344 1 87.25 84 ALA A CA 1
ATOM 640 C C . ALA A 1 84 ? 19.828 -11.18 4.926 1 87.25 84 ALA A C 1
ATOM 642 O O . ALA A 1 84 ? 19.766 -10.031 5.383 1 87.25 84 ALA A O 1
ATOM 643 N N . ALA A 1 85 ? 18.922 -11.688 4.105 1 88.12 85 ALA A N 1
ATOM 644 C CA . ALA A 1 85 ? 17.797 -10.859 3.639 1 88.12 85 ALA A CA 1
ATOM 645 C C . ALA A 1 85 ? 16.844 -10.547 4.781 1 88.12 85 ALA A C 1
ATOM 647 O O . ALA A 1 85 ? 16.328 -9.43 4.871 1 88.12 85 ALA A O 1
ATOM 648 N N . MET A 1 86 ? 16.625 -11.438 5.609 1 91.06 86 MET A N 1
ATOM 649 C CA . MET A 1 86 ? 15.719 -11.273 6.746 1 91.06 86 MET A CA 1
ATOM 650 C C . MET A 1 86 ? 16.156 -10.109 7.625 1 91.06 86 MET A C 1
ATOM 652 O O . MET A 1 86 ? 15.344 -9.281 8.023 1 91.06 86 MET A O 1
ATOM 656 N N . VAL A 1 87 ? 17.391 -9.961 7.879 1 86.31 87 VAL A N 1
ATOM 657 C CA . VAL A 1 87 ? 17.938 -8.93 8.75 1 86.31 87 VAL A CA 1
ATOM 658 C C . VAL A 1 87 ? 17.766 -7.559 8.102 1 86.31 87 VAL A C 1
ATOM 660 O O . VAL A 1 87 ? 17.469 -6.578 8.781 1 86.31 87 VAL A O 1
ATOM 663 N N . ASN A 1 88 ? 17.844 -7.539 6.863 1 83.56 88 ASN A N 1
ATOM 664 C CA . ASN A 1 88 ? 17.766 -6.273 6.141 1 83.56 88 ASN A CA 1
ATOM 665 C C . ASN A 1 88 ? 16.328 -5.801 5.984 1 83.56 88 ASN A C 1
ATOM 667 O O . ASN A 1 88 ? 16.062 -4.598 5.887 1 83.56 88 ASN A O 1
ATOM 671 N N . ILE A 1 89 ? 15.414 -6.707 5.875 1 83.12 89 ILE A N 1
ATOM 672 C CA . ILE A 1 89 ? 14 -6.379 5.742 1 83.12 89 ILE A CA 1
ATOM 673 C C . ILE A 1 89 ? 13.469 -5.84 7.066 1 83.12 89 ILE A C 1
ATOM 675 O O . ILE A 1 89 ? 12.609 -4.957 7.082 1 83.12 89 ILE A O 1
ATOM 679 N N . SER A 1 90 ? 13.992 -6.168 8.125 1 69.69 90 SER A N 1
ATOM 680 C CA . SER A 1 90 ? 13.438 -5.984 9.461 1 69.69 90 SER A CA 1
ATOM 681 C C . SER A 1 90 ? 13.766 -4.602 10.008 1 69.69 90 SER A C 1
ATOM 683 O O . SER A 1 90 ? 13.711 -4.383 11.219 1 69.69 90 SER A O 1
ATOM 685 N N . THR A 1 91 ? 13.844 -3.623 9.25 1 86.56 91 THR A N 1
ATOM 686 C CA . THR A 1 91 ? 14.109 -2.291 9.773 1 86.56 91 THR A CA 1
ATOM 687 C C . THR A 1 91 ? 12.867 -1.412 9.68 1 86.56 91 THR A C 1
ATOM 689 O O . THR A 1 91 ? 12.812 -0.33 10.266 1 86.56 91 THR A O 1
ATOM 692 N N . SER A 1 92 ? 11.836 -1.857 9.055 1 95.06 92 SER A N 1
ATOM 693 C CA . SER A 1 92 ? 10.562 -1.148 8.922 1 95.06 92 SER A CA 1
ATOM 694 C C . SER A 1 92 ? 9.68 -1.374 10.141 1 95.06 92 SER A C 1
ATOM 696 O O . SER A 1 92 ? 9.391 -2.518 10.508 1 95.06 92 SER A O 1
ATOM 698 N N . ALA A 1 93 ? 9.203 -0.32 10.797 1 96.94 93 ALA A N 1
ATOM 699 C CA . ALA A 1 93 ? 8.352 -0.43 11.977 1 96.94 93 ALA A CA 1
ATOM 700 C C . ALA A 1 93 ? 7.043 -1.135 11.648 1 96.94 93 ALA A C 1
ATOM 702 O O . ALA A 1 93 ? 6.578 -1.985 12.406 1 96.94 93 ALA A O 1
ATOM 703 N N . ALA A 1 94 ? 6.48 -0.779 10.547 1 97.44 94 ALA A N 1
ATOM 704 C CA . ALA A 1 94 ? 5.219 -1.385 10.141 1 97.44 94 ALA A CA 1
ATOM 705 C C . ALA A 1 94 ? 5.383 -2.881 9.883 1 97.44 94 ALA A C 1
ATOM 707 O O . ALA A 1 94 ? 4.523 -3.68 10.258 1 97.44 94 ALA A O 1
ATOM 708 N N . PHE A 1 95 ? 6.461 -3.227 9.25 1 97.12 95 PHE A N 1
ATOM 709 C CA . PHE A 1 95 ? 6.742 -4.629 8.953 1 97.12 95 PHE A CA 1
ATOM 710 C C . PHE A 1 95 ? 6.965 -5.414 10.242 1 97.12 95 PHE A C 1
ATOM 712 O O . PHE A 1 95 ? 6.434 -6.516 10.398 1 97.12 95 PHE A O 1
ATOM 719 N N . GLU A 1 96 ? 7.707 -4.84 11.125 1 96.25 96 GLU A N 1
ATOM 720 C CA . GLU A 1 96 ? 7.98 -5.484 12.406 1 96.25 96 GLU A CA 1
ATOM 721 C C . GLU A 1 96 ? 6.688 -5.742 13.18 1 96.25 96 GLU A C 1
ATOM 723 O O . GLU A 1 96 ? 6.562 -6.754 13.867 1 96.25 96 GLU A O 1
ATOM 728 N N . ARG A 1 97 ? 5.801 -4.855 13.086 1 97 97 ARG A N 1
ATOM 729 C CA . ARG A 1 97 ? 4.52 -5.051 13.75 1 97 97 ARG A CA 1
ATOM 730 C C . ARG A 1 97 ? 3.797 -6.277 13.203 1 97 97 ARG A C 1
ATOM 732 O O . ARG A 1 97 ? 3.195 -7.039 13.961 1 97 97 ARG A O 1
ATOM 739 N N . LYS A 1 98 ? 3.871 -6.449 11.906 1 97.44 98 LYS A N 1
ATOM 740 C CA . LYS A 1 98 ? 3.211 -7.586 11.273 1 97.44 98 LYS A CA 1
ATOM 741 C C . LYS A 1 98 ? 3.887 -8.898 11.656 1 97.44 98 LYS A C 1
ATOM 743 O O . LYS A 1 98 ? 3.225 -9.93 11.773 1 97.44 98 LYS A O 1
ATOM 748 N N . ILE A 1 99 ? 5.184 -8.828 11.82 1 96.81 99 ILE A N 1
ATOM 749 C CA . ILE A 1 99 ? 5.91 -9.992 12.32 1 96.81 99 ILE A CA 1
ATOM 750 C C . ILE A 1 99 ? 5.477 -10.297 13.75 1 96.81 99 ILE A C 1
ATOM 752 O O . ILE A 1 99 ? 5.195 -11.445 14.086 1 96.81 99 ILE A O 1
ATOM 756 N N . ALA A 1 100 ? 5.367 -9.281 14.555 1 96.56 100 ALA A N 1
ATOM 757 C CA . ALA A 1 100 ? 5.039 -9.43 15.969 1 96.56 100 ALA A CA 1
ATOM 758 C C . ALA A 1 100 ? 3.643 -10.023 16.156 1 96.56 100 ALA A C 1
ATOM 760 O O . ALA A 1 100 ? 3.412 -10.82 17.062 1 96.56 100 ALA A O 1
ATOM 761 N N . ASP A 1 101 ? 2.738 -9.672 15.258 1 96.12 101 ASP A N 1
ATOM 762 C CA . ASP A 1 101 ? 1.379 -10.18 15.43 1 96.12 101 ASP A CA 1
ATOM 763 C C . ASP A 1 101 ? 1.157 -11.453 14.625 1 96.12 101 ASP A C 1
ATOM 765 O O . ASP A 1 101 ? 0.033 -11.945 14.531 1 96.12 101 ASP A O 1
ATOM 769 N N . LYS A 1 102 ? 2.211 -11.938 13.922 1 95.81 102 LYS A N 1
ATOM 770 C CA . LYS A 1 102 ? 2.295 -13.242 13.266 1 95.81 102 LYS A CA 1
ATOM 771 C C . LYS A 1 102 ? 1.501 -13.25 11.961 1 95.81 102 LYS A C 1
ATOM 773 O O . LYS A 1 102 ? 1.202 -14.32 11.422 1 95.81 102 LYS A O 1
ATOM 778 N N . SER A 1 103 ? 1.093 -12.023 11.523 1 97 103 SER A N 1
ATOM 779 C CA . SER A 1 103 ? 0.454 -11.945 10.211 1 97 103 SER A CA 1
ATOM 780 C C . SER A 1 103 ? 1.449 -12.227 9.094 1 97 103 SER A C 1
ATOM 782 O O . SER A 1 103 ? 1.065 -12.695 8.016 1 97 103 SER A O 1
ATOM 784 N N . ILE A 1 104 ? 2.715 -11.898 9.375 1 97.69 104 ILE A N 1
ATOM 785 C CA . ILE A 1 104 ? 3.818 -12.195 8.469 1 97.69 104 ILE A CA 1
ATOM 786 C C . ILE A 1 104 ? 4.879 -13.016 9.203 1 97.69 104 ILE A C 1
ATOM 788 O O . ILE A 1 104 ? 5.191 -12.742 10.359 1 97.69 104 ILE A O 1
ATOM 792 N N . SER A 1 105 ? 5.398 -14.055 8.602 1 97.69 105 SER A N 1
ATOM 793 C CA . SER A 1 105 ? 6.469 -14.859 9.18 1 97.69 105 SER A CA 1
ATOM 794 C C . SER A 1 105 ? 7.527 -15.203 8.133 1 97.69 105 SER A C 1
ATOM 796 O O . SER A 1 105 ? 7.254 -15.18 6.934 1 97.69 105 SER A O 1
ATOM 798 N N . PHE A 1 106 ? 8.664 -15.5 8.617 1 97.06 106 PHE A N 1
ATOM 799 C CA . PHE A 1 106 ? 9.766 -15.891 7.742 1 97.06 106 PHE A CA 1
ATOM 800 C C . PHE A 1 106 ? 9.938 -17.406 7.746 1 97.06 106 PHE A C 1
ATOM 802 O O . PHE A 1 106 ? 9.711 -18.062 8.766 1 97.06 106 PHE A O 1
ATOM 809 N N . VAL A 1 107 ? 10.266 -17.922 6.641 1 97.5 107 VAL A N 1
ATOM 810 C CA . VAL A 1 107 ? 10.789 -19.266 6.504 1 97.5 107 VAL A CA 1
ATOM 811 C C . VAL A 1 107 ? 12.18 -19.234 5.875 1 97.5 107 VAL A C 1
ATOM 813 O O . VAL A 1 107 ? 12.336 -18.797 4.73 1 97.5 107 VAL A O 1
ATOM 816 N N . LEU A 1 108 ? 13.148 -19.641 6.602 1 95.94 108 LEU A N 1
ATOM 817 C CA . LEU A 1 108 ? 14.508 -19.594 6.09 1 95.94 108 LEU A CA 1
ATOM 818 C C . LEU A 1 108 ? 14.758 -20.719 5.09 1 95.94 108 LEU A C 1
ATOM 820 O O . LEU A 1 108 ? 14.461 -21.891 5.375 1 95.94 108 LEU A O 1
ATOM 824 N N . LEU A 1 109 ? 15.289 -20.328 3.99 1 94.69 109 LEU A N 1
ATOM 825 C CA . LEU A 1 109 ? 15.633 -21.297 2.953 1 94.69 109 LEU A CA 1
ATOM 826 C C . LEU A 1 109 ? 16.812 -22.156 3.389 1 94.69 109 LEU A C 1
ATOM 828 O O . LEU A 1 109 ? 17.672 -21.703 4.145 1 94.69 109 LEU A O 1
ATOM 832 N N . PRO A 1 110 ? 16.844 -23.406 2.846 1 91.19 110 PRO A N 1
ATOM 833 C CA . PRO A 1 110 ? 18.016 -24.219 3.123 1 91.19 110 PRO A CA 1
ATOM 834 C C . PRO A 1 110 ? 19.312 -23.578 2.615 1 91.19 110 PRO A C 1
ATOM 836 O O . PRO A 1 110 ? 19.312 -22.969 1.543 1 91.19 110 PRO A O 1
ATOM 839 N N . GLU A 1 111 ? 20.406 -23.609 3.367 1 83.75 111 GLU A N 1
ATOM 840 C CA . GLU A 1 111 ? 21.688 -22.953 3.068 1 83.75 111 GLU A CA 1
ATOM 841 C C . GLU A 1 111 ? 22.234 -23.406 1.717 1 83.75 111 GLU A C 1
ATOM 843 O O . GLU A 1 111 ? 22.953 -22.672 1.051 1 83.75 111 GLU A O 1
ATOM 848 N N . THR A 1 112 ? 21.938 -24.547 1.332 1 78.31 112 THR A N 1
ATOM 849 C CA . THR A 1 112 ? 22.5 -25.125 0.117 1 78.31 112 THR A CA 1
ATOM 850 C C . THR A 1 112 ? 21.781 -24.578 -1.12 1 78.31 112 THR A C 1
ATOM 852 O O . THR A 1 112 ? 22.266 -24.734 -2.242 1 78.31 112 THR A O 1
ATOM 855 N N . GLU A 1 113 ? 20.734 -23.922 -0.842 1 76.3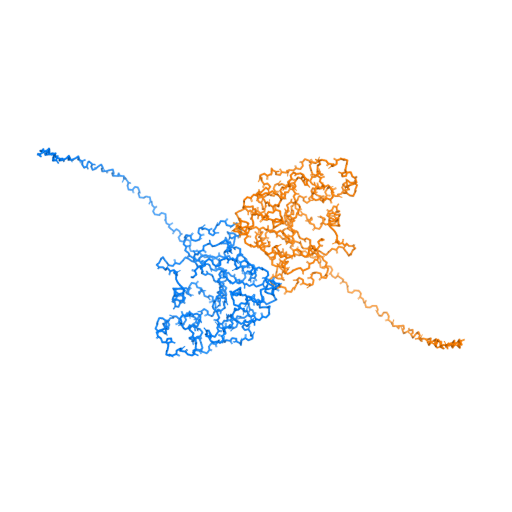1 113 GLU A N 1
ATOM 856 C CA . GLU A 1 113 ? 19.938 -23.5 -1.985 1 76.31 113 GLU A CA 1
ATOM 857 C C . GLU A 1 113 ? 20.438 -22.172 -2.547 1 76.31 113 GLU A C 1
ATOM 859 O O . GLU A 1 113 ? 20.656 -21.219 -1.8 1 76.31 113 GLU A O 1
ATOM 864 N N . THR A 1 114 ? 20.812 -22.219 -3.834 1 71.25 114 THR A N 1
ATOM 865 C CA . THR A 1 114 ? 21.203 -21 -4.555 1 71.25 114 THR A CA 1
ATOM 866 C C . THR A 1 114 ? 20.25 -20.75 -5.723 1 71.25 114 THR A C 1
ATOM 868 O O . THR A 1 114 ? 19.812 -21.688 -6.387 1 71.25 114 THR A O 1
ATOM 871 N N . PHE A 1 115 ? 19.75 -19.516 -5.832 1 70.75 115 PHE A N 1
ATOM 872 C CA . PHE A 1 115 ? 18.781 -19.188 -6.867 1 70.75 115 PHE A CA 1
ATOM 873 C C . PHE A 1 115 ? 19.391 -18.234 -7.891 1 70.75 115 PHE A C 1
ATOM 875 O O . PHE A 1 115 ? 19.078 -17.047 -7.914 1 70.75 115 PHE A O 1
ATOM 882 N N . GLU A 1 116 ? 20.234 -18.734 -8.648 1 65.5 116 GLU A N 1
ATOM 883 C CA . GLU A 1 116 ? 20.969 -17.875 -9.578 1 65.5 116 GLU A CA 1
ATOM 884 C C . GLU A 1 116 ? 20.219 -17.719 -10.898 1 65.5 116 GLU A C 1
ATOM 886 O O . GLU A 1 116 ? 20.422 -16.75 -11.625 1 65.5 116 GLU A O 1
ATOM 891 N N . GLU A 1 117 ? 19.438 -18.688 -11.25 1 67.69 117 GLU A N 1
ATOM 892 C CA . GLU A 1 117 ? 18.719 -18.656 -12.523 1 67.69 117 GLU A CA 1
ATOM 893 C C . GLU A 1 117 ? 17.281 -19.141 -12.359 1 67.69 117 GLU A C 1
ATOM 895 O O . GLU A 1 117 ? 16.938 -19.75 -11.344 1 67.69 117 GLU A O 1
ATOM 900 N N . HIS A 1 118 ? 16.469 -18.703 -13.328 1 71.25 118 HIS A N 1
ATOM 901 C CA . HIS A 1 118 ? 15.07 -19.141 -13.352 1 71.25 118 HIS A CA 1
ATOM 902 C C . HIS A 1 118 ? 14.961 -20.656 -13.18 1 71.25 118 HIS A C 1
ATOM 904 O O . HIS A 1 118 ? 14.062 -21.141 -12.492 1 71.25 118 HIS A O 1
ATOM 910 N N . SER A 1 119 ? 15.828 -21.297 -13.727 1 75.88 119 SER A N 1
ATOM 911 C CA . SER A 1 119 ? 15.789 -22.766 -13.664 1 75.88 119 SER A CA 1
ATOM 912 C C . SER A 1 119 ? 16 -23.25 -12.234 1 75.88 119 SER A C 1
ATOM 914 O O . SER A 1 119 ? 15.422 -24.266 -11.828 1 75.88 119 SER A O 1
ATOM 916 N N . SER A 1 120 ? 16.703 -22.484 -11.562 1 80.75 120 SER A N 1
ATOM 917 C CA . SER A 1 120 ? 16.938 -22.875 -10.18 1 80.75 120 SER A CA 1
ATOM 918 C C . SER A 1 120 ? 15.68 -22.703 -9.336 1 80.75 120 SER A C 1
ATOM 920 O O . SER A 1 120 ? 15.383 -23.531 -8.469 1 80.75 120 SER A O 1
ATOM 922 N N . VAL A 1 121 ? 14.898 -21.719 -9.703 1 86.94 121 VAL A N 1
ATOM 923 C CA . VAL A 1 121 ? 13.664 -21.469 -8.969 1 86.94 121 VAL A CA 1
ATOM 924 C C . VAL A 1 121 ? 12.633 -22.547 -9.297 1 86.94 121 VAL A C 1
ATOM 926 O O . VAL A 1 121 ? 12.008 -23.109 -8.398 1 86.94 121 VAL A O 1
ATOM 929 N N . SER A 1 122 ? 12.555 -22.875 -10.578 1 92.69 122 SER A N 1
ATOM 930 C CA . SER A 1 122 ? 11.641 -23.922 -10.992 1 92.69 122 SER A CA 1
ATOM 931 C C . SER A 1 122 ? 12.008 -25.266 -10.359 1 92.69 122 SER A C 1
ATOM 933 O O . SER A 1 122 ? 11.133 -26 -9.891 1 92.69 122 SER A O 1
ATOM 935 N N . ALA A 1 123 ? 13.32 -25.516 -10.352 1 92.31 123 ALA A N 1
ATOM 936 C CA . ALA A 1 123 ? 13.789 -26.75 -9.734 1 92.31 123 ALA A CA 1
ATOM 937 C C . ALA A 1 123 ? 13.453 -26.781 -8.242 1 92.31 123 ALA A C 1
ATOM 939 O O . ALA A 1 123 ? 13.055 -27.828 -7.719 1 92.31 123 ALA A O 1
ATOM 940 N N . PHE A 1 124 ? 13.562 -25.734 -7.648 1 93.62 124 PHE A N 1
ATOM 941 C CA . PHE A 1 124 ? 13.305 -25.656 -6.219 1 93.62 124 PHE A CA 1
ATOM 942 C C . PHE A 1 124 ? 11.828 -25.875 -5.918 1 93.62 124 PHE A C 1
ATOM 944 O O . PHE A 1 124 ? 11.484 -26.656 -5.027 1 93.62 124 PHE A O 1
ATOM 951 N N . PHE A 1 125 ? 10.914 -25.234 -6.695 1 95.81 125 PHE A N 1
ATOM 952 C CA . PHE A 1 125 ? 9.477 -25.344 -6.469 1 95.81 125 PHE A CA 1
ATOM 953 C C . PHE A 1 125 ? 8.977 -26.734 -6.836 1 95.81 125 PHE A C 1
ATOM 955 O O . PHE A 1 125 ? 7.871 -27.125 -6.441 1 95.81 125 PHE A O 1
ATOM 962 N N . SER A 1 126 ? 9.773 -27.484 -7.586 1 96.5 126 SER A N 1
ATOM 963 C CA . SER A 1 126 ? 9.344 -28.797 -8.016 1 96.5 126 SER A CA 1
ATOM 964 C C . SER A 1 126 ? 9.758 -29.875 -7.012 1 96.5 126 SER A C 1
ATOM 966 O O . SER A 1 126 ? 9.586 -31.062 -7.262 1 96.5 126 SER A O 1
ATOM 968 N N . LYS A 1 127 ? 10.352 -29.469 -5.93 1 94.44 127 LYS A N 1
ATOM 969 C CA . LYS A 1 127 ? 10.719 -30.359 -4.832 1 94.44 127 LYS A CA 1
ATOM 970 C C . LYS A 1 127 ? 9.75 -30.203 -3.662 1 94.44 127 LYS A C 1
ATOM 972 O O . LYS A 1 127 ? 9.055 -29.188 -3.541 1 94.44 127 LYS A O 1
ATOM 977 N N . PRO A 1 128 ? 9.719 -31.156 -2.744 1 96.94 128 PRO A N 1
ATOM 978 C CA . PRO A 1 128 ? 8.68 -31.188 -1.71 1 96.94 128 PRO A CA 1
ATOM 979 C C . PRO A 1 128 ? 8.891 -30.125 -0.631 1 96.94 128 PRO A C 1
ATOM 981 O O . PRO A 1 128 ? 7.926 -29.656 -0.023 1 96.94 128 PRO A O 1
ATOM 984 N N . TRP A 1 129 ? 10.078 -29.734 -0.365 1 96.38 129 TRP A N 1
ATOM 985 C CA . TRP A 1 129 ? 10.422 -28.969 0.835 1 96.38 129 TRP A CA 1
ATOM 986 C C . TRP A 1 129 ? 9.586 -27.703 0.931 1 96.38 129 TRP A C 1
ATOM 988 O O . TRP A 1 129 ? 8.992 -27.422 1.976 1 96.38 129 TRP A O 1
ATOM 998 N N . PHE A 1 130 ? 9.539 -26.938 -0.142 1 96.94 130 PHE A N 1
ATOM 999 C CA . PHE A 1 130 ? 8.82 -25.672 -0.138 1 96.94 130 PHE A CA 1
ATOM 1000 C C . PHE A 1 130 ? 7.363 -25.891 0.254 1 96.94 130 PHE A C 1
ATOM 1002 O O . PHE A 1 130 ? 6.844 -25.188 1.133 1 96.94 130 PHE A O 1
ATOM 1009 N N . TRP A 1 131 ? 6.762 -26.797 -0.358 1 98.25 131 TRP A N 1
ATOM 1010 C CA . TRP A 1 131 ? 5.328 -27.047 -0.207 1 98.25 131 TRP A CA 1
ATOM 1011 C C . TRP A 1 131 ? 5.016 -27.625 1.167 1 98.25 131 TRP A C 1
ATOM 1013 O O . TRP A 1 131 ? 3.939 -27.391 1.72 1 98.25 131 TRP A O 1
ATOM 1023 N N . GLN A 1 132 ? 5.93 -28.375 1.756 1 98.19 132 GLN A N 1
ATOM 1024 C CA . GLN A 1 132 ? 5.77 -28.922 3.102 1 98.19 132 GLN A CA 1
ATOM 1025 C C . GLN A 1 132 ? 5.688 -27.812 4.141 1 98.19 132 GLN A C 1
ATOM 1027 O O . GLN A 1 132 ? 5.004 -27.953 5.156 1 98.19 132 GLN A O 1
ATOM 1032 N N . GLN A 1 133 ? 6.328 -26.625 3.834 1 98 133 GLN A N 1
ATOM 1033 C CA . GLN A 1 133 ? 6.301 -25.5 4.762 1 98 133 GLN A CA 1
ATOM 1034 C C . GLN A 1 133 ? 4.934 -24.828 4.758 1 98 133 GLN A C 1
ATOM 1036 O O . GLN A 1 133 ? 4.629 -24.031 5.648 1 98 133 GLN A O 1
ATOM 1041 N N . LEU A 1 134 ? 4.109 -25.109 3.752 1 98.19 134 LEU A N 1
ATOM 1042 C CA . LEU A 1 134 ? 2.83 -24.422 3.582 1 98.19 134 LEU A CA 1
ATOM 1043 C C . LEU A 1 134 ? 1.693 -25.234 4.191 1 98.19 134 LEU A C 1
ATOM 1045 O O . LEU A 1 134 ? 0.61 -24.703 4.445 1 98.19 134 LEU A O 1
ATOM 1049 N N . ALA A 1 135 ? 1.988 -26.578 4.359 1 95.81 135 ALA A N 1
ATOM 1050 C CA . ALA A 1 135 ? 1.002 -27.422 5.027 1 95.81 135 ALA A CA 1
ATOM 1051 C C . ALA A 1 135 ? 0.747 -26.953 6.457 1 95.81 135 ALA A C 1
ATOM 1053 O O . ALA A 1 135 ? 1.655 -26.438 7.121 1 95.81 135 ALA A O 1
ATOM 1054 N N . PRO A 1 136 ? -0.52 -26.938 6.93 1 96.25 136 PRO A N 1
ATOM 1055 C CA . PRO A 1 136 ? -1.649 -27.688 6.379 1 96.25 136 PRO A CA 1
ATOM 1056 C C . PRO A 1 136 ? -2.59 -26.828 5.551 1 96.25 136 PRO A C 1
ATOM 1058 O O . PRO A 1 136 ? -3.766 -27.156 5.387 1 96.25 136 PRO A O 1
ATOM 1061 N N . ALA A 1 137 ? -2.145 -25.672 5.066 1 97.75 137 ALA A N 1
ATOM 1062 C CA . ALA A 1 137 ? -3.002 -24.844 4.219 1 97.75 137 ALA A CA 1
ATOM 1063 C C . ALA A 1 137 ? -3.49 -25.625 3.002 1 97.75 137 ALA A C 1
ATOM 1065 O O . ALA A 1 137 ? -2.736 -26.406 2.41 1 97.75 137 ALA A O 1
ATOM 1066 N N . GLU A 1 138 ? -4.695 -25.438 2.637 1 98.19 138 GLU A N 1
ATOM 1067 C CA . GLU A 1 138 ? -5.27 -26.094 1.466 1 98.19 138 GLU A CA 1
ATOM 1068 C C . GLU A 1 138 ? -4.926 -25.344 0.185 1 98.19 138 GLU A C 1
ATOM 1070 O O . GLU A 1 138 ? -4.762 -25.953 -0.875 1 98.19 138 GLU A O 1
ATOM 1075 N N . ARG A 1 139 ? -4.902 -24.016 0.316 1 98.69 139 ARG A N 1
ATOM 1076 C CA . ARG A 1 139 ? -4.598 -23.141 -0.809 1 98.69 139 ARG A CA 1
ATOM 1077 C C . ARG A 1 139 ? -3.498 -22.141 -0.444 1 98.69 139 ARG A C 1
ATOM 1079 O O . ARG A 1 139 ? -3.461 -21.641 0.679 1 98.69 139 ARG A O 1
ATOM 1086 N N . VAL A 1 140 ? -2.637 -21.922 -1.388 1 98.88 140 VAL A N 1
ATOM 1087 C CA . VAL A 1 140 ? -1.617 -20.891 -1.24 1 98.88 140 VAL A CA 1
ATOM 1088 C C . VAL A 1 140 ? -1.749 -19.875 -2.369 1 98.88 140 VAL A C 1
ATOM 1090 O O . VAL A 1 140 ? -1.997 -20.25 -3.52 1 98.88 140 VAL A O 1
ATOM 1093 N N . LEU A 1 141 ? -1.791 -18.594 -2.025 1 98.94 141 LEU A N 1
ATOM 1094 C CA . LEU A 1 141 ? -1.521 -17.547 -3.008 1 98.94 141 LEU A CA 1
ATOM 1095 C C . LEU A 1 141 ? -0.02 -17.328 -3.152 1 98.94 141 LEU A C 1
ATOM 1097 O O . LEU A 1 141 ? 0.617 -16.766 -2.254 1 98.94 141 LEU A O 1
ATOM 1101 N N . MET A 1 142 ? 0.521 -17.719 -4.266 1 98.75 142 MET A N 1
ATOM 1102 C CA . MET A 1 142 ? 1.902 -17.406 -4.609 1 98.75 142 MET A CA 1
ATOM 1103 C C . MET A 1 142 ? 1.996 -16.031 -5.27 1 98.75 142 MET A C 1
ATOM 1105 O O . MET A 1 142 ? 1.211 -15.711 -6.168 1 98.75 142 MET A O 1
ATOM 1109 N N . PHE A 1 143 ? 2.916 -15.203 -4.77 1 98.56 143 PHE A N 1
ATOM 1110 C CA . PHE A 1 143 ? 3.127 -13.938 -5.461 1 98.56 143 PHE A CA 1
ATOM 1111 C C . PHE A 1 143 ? 4.609 -13.578 -5.5 1 98.56 143 PHE A C 1
ATOM 1113 O O . PHE A 1 143 ? 5.383 -14.031 -4.652 1 98.56 143 PHE A O 1
ATOM 1120 N N . GLN A 1 144 ? 5.008 -12.891 -6.531 1 96.06 144 GLN A N 1
ATOM 1121 C CA . GLN A 1 144 ? 6.379 -12.438 -6.73 1 96.06 144 GLN A CA 1
ATOM 1122 C C . GLN A 1 144 ? 6.48 -10.922 -6.605 1 96.06 144 GLN A C 1
ATOM 1124 O O . GLN A 1 144 ? 5.461 -10.227 -6.547 1 96.06 144 GLN A O 1
ATOM 1129 N N . SER A 1 145 ? 7.691 -10.414 -6.523 1 94.31 145 SER A N 1
ATOM 1130 C CA . SER A 1 145 ? 7.938 -9 -6.25 1 94.31 145 SER A CA 1
ATOM 1131 C C . SER A 1 145 ? 7.543 -8.133 -7.438 1 94.31 145 SER A C 1
ATOM 1133 O O . SER A 1 145 ? 7.453 -6.91 -7.316 1 94.31 145 SER A O 1
ATOM 1135 N N . ASP A 1 146 ? 7.258 -8.711 -8.594 1 95.19 146 ASP A N 1
ATOM 1136 C CA . ASP A 1 146 ? 6.82 -7.961 -9.766 1 95.19 146 ASP A CA 1
ATOM 1137 C C . ASP A 1 146 ? 5.352 -8.242 -10.078 1 95.19 146 ASP A C 1
ATOM 1139 O O . ASP A 1 146 ? 4.926 -8.148 -11.227 1 95.19 146 ASP A O 1
ATOM 1143 N N . SER A 1 147 ? 4.617 -8.648 -9.055 1 97.81 147 SER A N 1
ATOM 1144 C CA . SER A 1 147 ? 3.168 -8.789 -9.133 1 97.81 147 SER A CA 1
ATOM 1145 C C . SER A 1 147 ? 2.469 -7.887 -8.125 1 97.81 147 SER A C 1
ATOM 1147 O O . SER A 1 147 ? 3.117 -7.309 -7.246 1 97.81 147 SER A O 1
ATOM 1149 N N . ILE A 1 148 ? 1.134 -7.738 -8.289 1 98.5 148 ILE A N 1
ATOM 1150 C CA . ILE A 1 148 ? 0.341 -6.902 -7.391 1 98.5 148 ILE A CA 1
ATOM 1151 C C . ILE A 1 148 ? -1.107 -7.387 -7.379 1 98.5 148 ILE A C 1
ATOM 1153 O O . ILE A 1 148 ? -1.579 -7.977 -8.352 1 98.5 148 ILE A O 1
ATOM 1157 N N . ILE A 1 149 ? -1.798 -7.281 -6.297 1 98.81 149 ILE A N 1
ATOM 1158 C CA . ILE A 1 149 ? -3.256 -7.316 -6.277 1 98.81 149 ILE A CA 1
ATOM 1159 C C . ILE A 1 149 ? -3.805 -5.902 -6.105 1 98.81 149 ILE A C 1
ATOM 1161 O O . ILE A 1 149 ? -3.26 -5.105 -5.336 1 98.81 149 ILE A O 1
ATOM 1165 N N . CYS A 1 150 ? -4.84 -5.598 -6.863 1 98.62 150 CYS A N 1
ATOM 1166 C CA . CYS A 1 150 ? -5.305 -4.223 -7.008 1 98.62 150 CYS A CA 1
ATOM 1167 C C . CYS A 1 150 ? -6.273 -3.854 -5.891 1 98.62 150 CYS A C 1
ATOM 1169 O O . CYS A 1 150 ? -7.34 -4.461 -5.762 1 98.62 150 CYS A O 1
ATOM 1171 N N . ALA A 1 151 ? -5.977 -2.793 -5.195 1 98 151 ALA A N 1
ATOM 1172 C CA . ALA A 1 151 ? -6.75 -2.34 -4.039 1 98 151 ALA A CA 1
ATOM 1173 C C . ALA A 1 151 ? -8.148 -1.896 -4.453 1 98 151 ALA A C 1
ATOM 1175 O O . ALA A 1 151 ? -9.094 -1.998 -3.672 1 98 151 ALA A O 1
ATOM 1176 N N . ASN A 1 152 ? -8.289 -1.481 -5.668 1 96.94 152 ASN A N 1
ATOM 1177 C CA . ASN A 1 152 ? -9.562 -0.96 -6.148 1 96.94 152 ASN A CA 1
ATOM 1178 C C . ASN A 1 152 ? -10.539 -2.086 -6.492 1 96.94 152 ASN A C 1
ATOM 1180 O O . ASN A 1 152 ? -11.719 -1.837 -6.738 1 96.94 152 ASN A O 1
ATOM 1184 N N . SER A 1 153 ? -10.102 -3.291 -6.453 1 97.69 153 SER A N 1
ATOM 1185 C CA . SER A 1 153 ? -10.906 -4.406 -6.941 1 97.69 153 SER A CA 1
ATOM 1186 C C . SER A 1 153 ? -12.055 -4.715 -5.992 1 97.69 153 SER A C 1
ATOM 1188 O O . SER A 1 153 ? -11.883 -4.691 -4.77 1 97.69 153 SER A O 1
ATOM 1190 N N . ARG A 1 154 ? -13.141 -5.082 -6.582 1 96.25 154 ARG A N 1
ATOM 1191 C CA . ARG A 1 154 ? -14.273 -5.602 -5.816 1 96.25 154 ARG A CA 1
ATOM 1192 C C . ARG A 1 154 ? -14.109 -7.098 -5.555 1 96.25 154 ARG A C 1
ATOM 1194 O O . ARG A 1 154 ? -14.766 -7.652 -4.676 1 96.25 154 ARG A O 1
ATOM 1201 N N . ARG A 1 155 ? -13.305 -7.727 -6.34 1 97.62 155 ARG A N 1
ATOM 1202 C CA . ARG A 1 155 ? -13.023 -9.1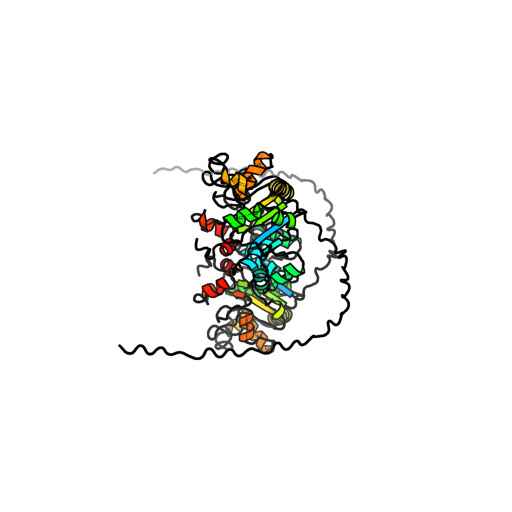48 -6.164 1 97.62 155 ARG A CA 1
ATOM 1203 C C . ARG A 1 155 ? -11.922 -9.359 -5.133 1 97.62 155 ARG A C 1
ATOM 1205 O O . ARG A 1 155 ? -11.117 -8.469 -4.879 1 97.62 155 ARG A O 1
ATOM 1212 N N . THR A 1 156 ? -12 -10.523 -4.535 1 98.31 156 THR A N 1
ATOM 1213 C CA . THR A 1 156 ? -10.961 -10.945 -3.604 1 98.31 156 THR A CA 1
ATOM 1214 C C . THR A 1 156 ? -10.336 -12.266 -4.047 1 98.31 156 THR A C 1
ATOM 1216 O O . THR A 1 156 ? -10.883 -12.961 -4.902 1 98.31 156 THR A O 1
ATOM 1219 N N . VAL A 1 157 ? -9.211 -12.562 -3.49 1 98.75 157 VAL A N 1
ATOM 1220 C CA . VAL A 1 157 ? -8.547 -13.828 -3.77 1 98.75 157 VAL A CA 1
ATOM 1221 C C . VAL A 1 157 ? -9.469 -14.984 -3.385 1 98.75 157 VAL A C 1
ATOM 1223 O O . VAL A 1 157 ? -9.484 -16.031 -4.051 1 98.75 157 VAL A O 1
ATOM 1226 N N . ASP A 1 158 ? -10.312 -14.805 -2.422 1 98.31 158 ASP A N 1
ATOM 1227 C CA . ASP A 1 158 ? -11.219 -15.844 -1.941 1 98.31 158 ASP A CA 1
ATOM 1228 C C . ASP A 1 158 ? -12.211 -16.25 -3.029 1 98.31 158 ASP A C 1
ATOM 1230 O O . ASP A 1 158 ? -12.695 -17.391 -3.043 1 98.31 158 ASP A O 1
ATOM 1234 N N . ASP A 1 159 ? -12.492 -15.367 -3.916 1 98.5 159 ASP A N 1
ATOM 1235 C CA . ASP A 1 159 ? -13.461 -15.633 -4.98 1 98.5 159 ASP A CA 1
ATOM 1236 C C . ASP A 1 159 ? -12.961 -16.734 -5.918 1 98.5 159 ASP A C 1
ATOM 1238 O O . ASP A 1 159 ? -13.727 -17.266 -6.723 1 98.5 159 ASP A O 1
ATOM 1242 N N . PHE A 1 160 ? -11.703 -17.156 -5.773 1 98.69 160 PHE A N 1
ATOM 1243 C CA . PHE A 1 160 ? -11.102 -18.047 -6.762 1 98.69 160 PHE A CA 1
ATOM 1244 C C . PHE A 1 160 ? -10.57 -19.312 -6.102 1 98.69 160 PHE A C 1
ATOM 1246 O O . PHE A 1 160 ? -9.828 -20.078 -6.719 1 98.69 160 PHE A O 1
ATOM 1253 N N . LEU A 1 161 ? -10.969 -19.656 -4.902 1 98.38 161 LEU A N 1
ATOM 1254 C CA . LEU A 1 161 ? -10.367 -20.703 -4.098 1 98.38 161 LEU A CA 1
ATOM 1255 C C . LEU A 1 161 ? -10.867 -22.078 -4.531 1 98.38 161 LEU A C 1
ATOM 1257 O O . LEU A 1 161 ? -10.312 -23.109 -4.137 1 98.38 161 LEU A O 1
ATOM 1261 N N . GLU A 1 162 ? -11.867 -22.109 -5.371 1 98.19 162 GLU A N 1
ATOM 1262 C CA . GLU A 1 162 ? -12.391 -23.406 -5.797 1 98.19 162 GLU A CA 1
ATOM 1263 C C . GLU A 1 162 ? -11.445 -24.094 -6.773 1 98.19 162 GLU A C 1
ATOM 1265 O O . GLU A 1 162 ? -11.523 -25.312 -6.977 1 98.19 162 GLU A O 1
ATOM 1270 N N . TYR A 1 163 ? -10.555 -23.328 -7.375 1 98.81 163 TYR A N 1
ATOM 1271 C CA . TYR A 1 163 ? -9.695 -23.875 -8.422 1 98.81 163 TYR A CA 1
ATOM 1272 C C . TYR A 1 163 ? -8.422 -24.469 -7.828 1 98.81 163 TYR A C 1
ATOM 1274 O O . TYR A 1 163 ? -7.867 -23.922 -6.871 1 98.81 163 TYR A O 1
ATOM 1282 N N . ASP A 1 164 ? -7.941 -25.5 -8.414 1 98.81 164 ASP A N 1
ATOM 1283 C CA . ASP A 1 164 ? -6.73 -26.172 -7.961 1 98.81 164 ASP A CA 1
ATOM 1284 C C . ASP A 1 164 ? -5.48 -25.406 -8.359 1 98.81 164 ASP A C 1
ATOM 1286 O O . ASP A 1 164 ? -4.445 -25.484 -7.699 1 98.81 164 ASP A O 1
ATOM 1290 N N . PHE A 1 165 ? -5.57 -24.766 -9.406 1 98.81 165 PHE A N 1
ATOM 1291 C CA . PHE A 1 165 ? -4.512 -23.906 -9.922 1 98.81 165 PHE A CA 1
ATOM 1292 C C . PHE A 1 165 ? -5.094 -22.781 -10.781 1 98.81 165 PHE A C 1
ATOM 1294 O O . PHE A 1 165 ? -5.816 -23.047 -11.742 1 98.81 165 PHE A O 1
ATOM 1301 N N . ILE A 1 166 ? -4.816 -21.516 -10.414 1 98.88 166 ILE A N 1
ATOM 1302 C CA . ILE A 1 166 ? -5.25 -20.375 -11.227 1 98.88 166 ILE A CA 1
ATOM 1303 C C . ILE A 1 166 ? -4.168 -19.297 -11.219 1 98.88 166 ILE A C 1
ATOM 1305 O O . ILE A 1 166 ? -3.539 -19.047 -10.188 1 98.88 166 ILE A O 1
ATOM 1309 N N . GLY A 1 167 ? -3.855 -18.672 -12.266 1 98.88 167 GLY A N 1
ATOM 1310 C CA . GLY A 1 167 ? -3.004 -17.531 -12.562 1 98.88 167 GLY A CA 1
ATOM 1311 C C . GLY A 1 167 ? -3.369 -16.844 -13.867 1 98.88 167 GLY A C 1
ATOM 1312 O O . GLY A 1 167 ? -4.41 -17.125 -14.461 1 98.88 167 GLY A O 1
ATOM 1313 N N . ALA A 1 168 ? -2.59 -15.898 -14.195 1 98.88 168 ALA A N 1
ATOM 1314 C CA . ALA A 1 168 ? -2.824 -15.297 -15.508 1 98.88 168 ALA A CA 1
ATOM 1315 C C . ALA A 1 168 ? -2.777 -16.344 -16.609 1 98.88 168 ALA A C 1
ATOM 1317 O O . ALA A 1 168 ? -1.852 -17.156 -16.656 1 98.88 168 ALA A O 1
ATOM 1318 N N . PRO A 1 169 ? -3.762 -16.344 -17.469 1 98.56 169 PRO A N 1
ATOM 1319 C CA . PRO A 1 169 ? -3.68 -17.312 -18.578 1 98.56 169 PRO A CA 1
ATOM 1320 C C . PRO A 1 169 ? -2.471 -17.062 -19.469 1 98.56 169 PRO A C 1
ATOM 1322 O O . PRO A 1 169 ? -2.105 -15.922 -19.734 1 98.56 169 PRO A O 1
ATOM 1325 N N . VAL A 1 170 ? -1.938 -18.156 -19.969 1 97.38 170 VAL A N 1
ATOM 1326 C CA . VAL A 1 170 ? -0.75 -18.078 -20.812 1 97.38 170 VAL A CA 1
ATOM 1327 C C . VAL A 1 170 ? -1.161 -18.047 -22.281 1 97.38 170 VAL A C 1
ATOM 1329 O O . VAL A 1 170 ? -1.948 -18.891 -22.734 1 97.38 170 VAL A O 1
ATOM 1332 N N . ARG A 1 171 ? -0.61 -17.094 -22.938 1 95.81 171 ARG A N 1
ATOM 1333 C CA . ARG A 1 171 ? -0.905 -16.953 -24.359 1 95.81 171 ARG A CA 1
ATOM 1334 C C . ARG A 1 171 ? -0.424 -18.156 -25.156 1 95.81 171 ARG A C 1
ATOM 1336 O O . ARG A 1 171 ? 0.656 -18.688 -24.891 1 95.81 171 ARG A O 1
ATOM 1343 N N . GLU A 1 172 ? -1.204 -18.484 -26.172 1 91.94 172 GLU A N 1
ATOM 1344 C CA . GLU A 1 172 ? -0.808 -19.562 -27.062 1 91.94 172 GLU A CA 1
ATOM 1345 C C . GLU A 1 172 ? 0.572 -19.312 -27.656 1 91.94 172 GLU A C 1
ATOM 1347 O O . GLU A 1 172 ? 0.888 -18.188 -28.062 1 91.94 172 GLU A O 1
ATOM 1352 N N . GLY A 1 173 ? 1.415 -20.359 -27.75 1 92.06 173 GLY A N 1
ATOM 1353 C CA . GLY A 1 173 ? 2.754 -20.219 -28.297 1 92.06 173 GLY A CA 1
ATOM 1354 C C . GLY A 1 173 ? 3.82 -20.047 -27.234 1 92.06 173 GLY A C 1
ATOM 1355 O O . GLY A 1 173 ? 5 -20.312 -27.469 1 92.06 173 GLY A O 1
ATOM 1356 N N . LEU A 1 174 ? 3.389 -19.641 -26.062 1 92.88 174 LEU A N 1
ATOM 1357 C CA . LEU A 1 174 ? 4.336 -19.438 -24.969 1 92.88 174 LEU A CA 1
ATOM 1358 C C . LEU A 1 174 ? 4.262 -20.594 -23.969 1 92.88 174 LEU A C 1
ATOM 1360 O O . LEU A 1 174 ? 5.172 -20.766 -23.156 1 92.88 174 LEU A O 1
ATOM 1364 N N . GLY A 1 175 ? 3.236 -21.297 -24.062 1 94.25 175 GLY A N 1
ATOM 1365 C CA . GLY A 1 175 ? 2.955 -22.406 -23.141 1 94.25 175 GLY A CA 1
ATOM 1366 C C . GLY A 1 175 ? 1.473 -22.688 -23 1 94.25 175 GLY A C 1
ATOM 1367 O O . GLY A 1 175 ? 0.717 -22.578 -23.969 1 94.25 175 GLY A O 1
ATOM 1368 N N . ALA A 1 176 ? 1.132 -23.203 -21.797 1 95.12 176 ALA A N 1
ATOM 1369 C CA . ALA A 1 176 ? -0.258 -23.562 -21.531 1 95.12 176 ALA A CA 1
ATOM 1370 C C . ALA A 1 176 ? -0.625 -23.312 -20.078 1 95.12 176 ALA A C 1
ATOM 1372 O O . ALA A 1 176 ? 0.255 -23.188 -19.219 1 95.12 176 ALA A O 1
ATOM 1373 N N . GLY A 1 177 ? -1.887 -23.125 -19.859 1 96.5 177 GLY A N 1
ATOM 1374 C CA . GLY A 1 177 ? -2.371 -23.016 -18.5 1 96.5 177 GLY A CA 1
ATOM 1375 C C . GLY A 1 177 ? -2.232 -21.609 -17.922 1 96.5 177 GLY A C 1
ATOM 1376 O O . GLY A 1 177 ? -2.689 -20.641 -18.531 1 96.5 177 GLY A O 1
ATOM 1377 N N . TYR A 1 178 ? -1.562 -21.594 -16.703 1 98.19 178 TYR A N 1
ATOM 1378 C CA . TYR A 1 178 ? -1.576 -20.344 -15.945 1 98.19 178 TYR A CA 1
ATOM 1379 C C . TYR A 1 178 ? -0.182 -20 -15.438 1 98.19 178 TYR A C 1
ATOM 1381 O O . TYR A 1 178 ? 0.577 -20.891 -15.039 1 98.19 178 TYR A O 1
ATOM 1389 N N . ASN A 1 179 ? 0.117 -18.703 -15.477 1 97.19 179 ASN A N 1
ATOM 1390 C CA . ASN A 1 179 ? 1.381 -18.219 -14.93 1 97.19 179 ASN A CA 1
ATOM 1391 C C . ASN A 1 179 ? 1.435 -18.375 -13.414 1 97.19 179 ASN A C 1
ATOM 1393 O O . ASN A 1 179 ? 0.436 -18.156 -12.727 1 97.19 179 ASN A O 1
ATOM 1397 N N . GLY A 1 180 ? 2.66 -18.656 -12.938 1 97.44 180 GLY A N 1
ATOM 1398 C CA . GLY A 1 180 ? 2.807 -18.969 -11.523 1 97.44 180 GLY A CA 1
ATOM 1399 C C . GLY A 1 180 ? 3.217 -17.781 -10.68 1 97.44 180 GLY A C 1
ATOM 1400 O O . GLY A 1 180 ? 3.201 -17.844 -9.453 1 97.44 180 GLY A O 1
ATOM 1401 N N . GLY A 1 181 ? 3.57 -16.625 -11.242 1 96.94 181 GLY A N 1
ATOM 1402 C CA . GLY A 1 181 ? 4.133 -15.5 -10.516 1 96.94 181 GLY A CA 1
ATOM 1403 C C . GLY A 1 181 ? 3.125 -14.812 -9.609 1 96.94 181 GLY A C 1
ATOM 1404 O O . GLY A 1 181 ? 3.504 -14.148 -8.641 1 96.94 181 GLY A O 1
ATOM 1405 N N . LEU A 1 182 ? 1.909 -14.945 -9.977 1 98.81 182 LEU A N 1
ATOM 1406 C CA . LEU A 1 182 ? 0.724 -14.625 -9.188 1 98.81 182 LEU A CA 1
ATOM 1407 C C . LEU A 1 182 ? -0.358 -15.68 -9.383 1 98.81 182 LEU A C 1
ATOM 1409 O O . LEU A 1 182 ? -1.044 -15.695 -10.406 1 98.81 182 LEU A O 1
ATOM 1413 N N . SER A 1 183 ? -0.491 -16.594 -8.32 1 98.94 183 SER A N 1
ATOM 1414 C CA . SER A 1 183 ? -1.352 -17.75 -8.562 1 98.94 183 SER A CA 1
ATOM 1415 C C . SER A 1 183 ? -1.847 -18.359 -7.25 1 98.94 183 SER A C 1
ATOM 1417 O O . SER A 1 183 ? -1.205 -18.203 -6.211 1 98.94 183 SER A O 1
ATOM 1419 N N . ILE A 1 184 ? -2.961 -18.938 -7.355 1 98.88 184 ILE A N 1
ATOM 1420 C CA . ILE A 1 184 ? -3.445 -19.812 -6.293 1 98.88 184 ILE A CA 1
ATOM 1421 C C . ILE A 1 184 ? -3.156 -21.266 -6.656 1 98.88 184 ILE A C 1
ATOM 1423 O O . ILE A 1 184 ? -3.346 -21.672 -7.805 1 98.88 184 ILE A O 1
ATOM 1427 N N . ARG A 1 185 ? -2.658 -21.984 -5.703 1 98.69 185 ARG A N 1
ATOM 1428 C CA . ARG A 1 185 ? -2.338 -23.391 -5.934 1 98.69 185 ARG A CA 1
ATOM 1429 C C . ARG A 1 185 ? -2.887 -24.266 -4.812 1 98.69 185 ARG A C 1
ATOM 1431 O O . ARG A 1 185 ? -2.9 -23.859 -3.65 1 98.69 185 ARG A O 1
ATOM 1438 N N . ASN A 1 186 ? -3.352 -25.422 -5.184 1 98.62 186 ASN A N 1
ATOM 1439 C CA . ASN A 1 186 ? -3.764 -26.469 -4.258 1 98.62 186 ASN A CA 1
ATOM 1440 C C . ASN A 1 186 ? -2.561 -27.141 -3.604 1 98.62 186 ASN A C 1
ATOM 1442 O O . ASN A 1 186 ? -1.859 -27.922 -4.246 1 98.62 186 ASN A O 1
ATOM 1446 N N . VAL A 1 187 ? -2.4 -26.938 -2.299 1 98.62 187 VAL A N 1
ATOM 1447 C CA . VAL A 1 187 ? -1.183 -27.375 -1.626 1 98.62 187 VAL A CA 1
ATOM 1448 C C . VAL A 1 187 ? -1.162 -28.906 -1.532 1 98.62 187 VAL A C 1
ATOM 1450 O O . VAL A 1 187 ? -0.186 -29.547 -1.933 1 98.62 187 VAL A O 1
ATOM 1453 N N . PRO A 1 188 ? -2.225 -29.578 -1.119 1 98.25 188 PRO A N 1
ATOM 1454 C CA . PRO A 1 188 ? -2.207 -31.047 -1.049 1 98.25 188 PRO A CA 1
ATOM 1455 C C . PRO A 1 188 ? -1.957 -31.688 -2.406 1 98.25 188 PRO A C 1
ATOM 1457 O O . PRO A 1 188 ? -1.18 -32.656 -2.502 1 98.25 188 PRO A O 1
ATOM 1460 N N . LEU A 1 189 ? -2.617 -31.172 -3.449 1 98.56 189 LEU A N 1
ATOM 1461 C CA . LEU A 1 189 ? -2.424 -31.734 -4.785 1 98.56 189 LEU A CA 1
ATOM 1462 C C . LEU A 1 189 ? -0.989 -31.531 -5.254 1 98.56 189 LEU A C 1
ATOM 1464 O O . LEU A 1 189 ? -0.399 -32.406 -5.867 1 98.56 189 LEU A O 1
ATOM 1468 N N . THR A 1 190 ? -0.449 -30.359 -4.969 1 98.69 190 THR A N 1
ATOM 1469 C CA . THR A 1 190 ? 0.934 -30.062 -5.332 1 98.69 190 THR A CA 1
ATOM 1470 C C . THR A 1 190 ? 1.892 -31 -4.609 1 98.69 190 THR A C 1
ATOM 1472 O O . THR A 1 190 ? 2.83 -31.531 -5.211 1 98.69 190 THR A O 1
ATOM 1475 N N . LEU A 1 191 ? 1.645 -31.188 -3.303 1 98.5 191 LEU A N 1
ATOM 1476 C CA . LEU A 1 191 ? 2.471 -32.094 -2.518 1 98.5 191 LEU A CA 1
ATOM 1477 C C . LEU A 1 191 ? 2.406 -33.531 -3.082 1 98.5 191 LEU A C 1
ATOM 1479 O O . LEU A 1 191 ? 3.42 -34.219 -3.133 1 98.5 191 LEU A O 1
ATOM 1483 N N . ASP A 1 192 ? 1.249 -33.938 -3.5 1 98.56 192 ASP A N 1
ATOM 1484 C CA . ASP A 1 192 ? 1.096 -35.25 -4.125 1 98.56 192 ASP A CA 1
ATOM 1485 C C . ASP A 1 192 ? 1.939 -35.375 -5.395 1 98.56 192 ASP A C 1
ATOM 1487 O O . ASP A 1 192 ? 2.629 -36.375 -5.609 1 98.56 192 ASP A O 1
ATOM 1491 N N . ILE A 1 193 ? 1.941 -34.375 -6.18 1 98.62 193 ILE A N 1
ATOM 1492 C CA . ILE A 1 193 ? 2.648 -34.344 -7.457 1 98.62 193 ILE A CA 1
ATOM 1493 C C . ILE A 1 193 ? 4.156 -34.375 -7.215 1 98.62 193 ILE A C 1
ATOM 1495 O O . ILE A 1 193 ? 4.859 -35.219 -7.793 1 98.62 193 ILE A O 1
ATOM 1499 N N . VAL A 1 194 ? 4.672 -33.562 -6.324 1 98.19 194 VAL A N 1
ATOM 1500 C CA . VAL A 1 194 ? 6.117 -33.469 -6.133 1 98.19 194 VAL A CA 1
ATOM 1501 C C . VAL A 1 194 ? 6.621 -34.719 -5.402 1 98.19 194 VAL A C 1
ATOM 1503 O O . VAL A 1 194 ? 7.82 -35 -5.41 1 98.19 194 VAL A O 1
ATOM 1506 N N . GLY A 1 195 ? 5.746 -35.406 -4.789 1 97.94 195 GLY A N 1
ATOM 1507 C CA . GLY A 1 195 ? 6.109 -36.656 -4.141 1 97.94 195 GLY A CA 1
ATOM 1508 C C . GLY A 1 195 ? 6.195 -37.812 -5.105 1 97.94 195 GLY A C 1
ATOM 1509 O O . GLY A 1 195 ? 6.891 -38.812 -4.84 1 97.94 195 GLY A O 1
ATOM 1510 N N . LYS A 1 196 ? 5.516 -37.75 -6.238 1 97.75 196 LYS A N 1
ATOM 1511 C CA . LYS A 1 196 ? 5.371 -38.906 -7.113 1 97.75 196 LYS A CA 1
ATOM 1512 C C . LYS A 1 196 ? 6.027 -38.656 -8.469 1 97.75 196 LYS A C 1
ATOM 1514 O O . LYS A 1 196 ? 6.289 -39.594 -9.219 1 97.75 196 LYS A O 1
ATOM 1519 N N . GLU A 1 197 ? 6.145 -37.406 -8.789 1 96.81 197 GLU A N 1
ATOM 1520 C CA . GLU A 1 197 ? 6.625 -37.031 -10.117 1 96.81 197 GLU A CA 1
ATOM 1521 C C . GLU A 1 197 ? 7.984 -36.344 -10.031 1 96.81 197 GLU A C 1
ATOM 1523 O O . GLU A 1 197 ? 8.344 -35.781 -8.992 1 96.81 197 GLU A O 1
ATOM 1528 N N . SER A 1 198 ? 8.734 -36.406 -11.141 1 96.19 198 SER A N 1
ATOM 1529 C CA . SER A 1 198 ? 10.039 -35.75 -11.219 1 96.19 198 SER A CA 1
ATOM 1530 C C . SER A 1 198 ? 10.078 -34.719 -12.328 1 96.19 198 SER A C 1
ATOM 1532 O O . SER A 1 198 ? 10.031 -35.062 -13.516 1 96.19 198 SER A O 1
ATOM 1534 N N . TRP A 1 199 ? 10.211 -33.469 -11.945 1 96.31 199 TRP A N 1
ATOM 1535 C CA . TRP A 1 199 ? 10.328 -32.375 -12.898 1 96.31 199 TRP A CA 1
ATOM 1536 C C . TRP A 1 199 ? 11.562 -32.562 -13.773 1 96.31 199 TRP A C 1
ATOM 1538 O O . TRP A 1 199 ? 11.508 -32.344 -14.992 1 96.31 199 TRP A O 1
ATOM 1548 N N . ALA A 1 200 ? 12.711 -32.938 -13.125 1 93.5 200 ALA A N 1
ATOM 1549 C CA . ALA A 1 200 ? 13.969 -33.156 -13.844 1 93.5 200 ALA A CA 1
ATOM 1550 C C . ALA A 1 200 ? 13.805 -34.188 -14.953 1 93.5 200 ALA A C 1
ATOM 1552 O O . ALA A 1 200 ? 14.352 -34.031 -16.047 1 93.5 200 ALA A O 1
ATOM 1553 N N . GLU A 1 201 ? 13.055 -35.188 -14.711 1 95.31 201 GLU A N 1
ATOM 1554 C CA . GLU A 1 201 ? 12.836 -36.25 -15.711 1 95.31 201 GLU A CA 1
ATOM 1555 C C . GLU A 1 201 ? 11.898 -35.75 -16.812 1 95.31 201 GLU A C 1
ATOM 1557 O O . GLU A 1 201 ? 12.148 -36 -18 1 95.31 201 GLU A O 1
ATOM 1562 N N . ASP A 1 202 ? 10.867 -35.062 -16.422 1 95.25 202 ASP A N 1
ATOM 1563 C CA . ASP A 1 202 ? 9.891 -34.594 -17.406 1 95.25 202 ASP A CA 1
ATOM 1564 C C . ASP A 1 202 ? 10.492 -33.531 -18.297 1 95.25 202 ASP A C 1
ATOM 1566 O O . ASP A 1 202 ? 10.148 -33.406 -19.484 1 95.25 202 ASP A O 1
ATOM 1570 N N . ARG A 1 203 ? 11.391 -32.75 -17.703 1 93.5 203 ARG A N 1
ATOM 1571 C CA . ARG A 1 203 ? 12.031 -31.688 -18.453 1 93.5 203 ARG A CA 1
ATOM 1572 C C . ARG A 1 203 ? 12.836 -32.25 -19.625 1 93.5 203 ARG A C 1
ATOM 1574 O O . ARG A 1 203 ? 12.992 -31.578 -20.656 1 93.5 203 ARG A O 1
ATOM 1581 N N . LYS A 1 204 ? 13.352 -33.469 -19.5 1 93.44 204 LYS A N 1
ATOM 1582 C CA . LYS A 1 204 ? 14.094 -34.125 -20.578 1 93.44 204 LYS A CA 1
ATOM 1583 C C . LYS A 1 204 ? 13.188 -34.375 -21.781 1 93.44 204 LYS A C 1
ATOM 1585 O O . LYS A 1 204 ? 13.672 -34.594 -22.891 1 93.44 204 LYS A O 1
ATOM 1590 N N . GLU A 1 205 ? 11.93 -34.438 -21.562 1 93.31 205 GLU A N 1
ATOM 1591 C CA . GLU A 1 205 ? 10.969 -34.781 -22.609 1 93.31 205 GLU A CA 1
ATOM 1592 C C . GLU A 1 205 ? 10.328 -33.5 -23.188 1 93.31 205 GLU A C 1
ATOM 1594 O O . GLU A 1 205 ? 9.242 -33.562 -23.766 1 93.31 205 GLU A O 1
ATOM 1599 N N . LYS A 1 206 ? 10.93 -32.344 -23 1 90.94 206 LYS A N 1
ATOM 1600 C CA . LYS A 1 206 ? 10.391 -31.078 -23.438 1 90.94 206 LYS A CA 1
ATOM 1601 C C . LYS A 1 206 ? 10.164 -31.062 -24.938 1 90.94 206 LYS A C 1
ATOM 1603 O O . LYS A 1 206 ? 9.234 -30.422 -25.438 1 90.94 206 LYS A O 1
ATOM 1608 N N . ASN A 1 207 ? 11.039 -31.734 -25.688 1 88.5 207 ASN A N 1
ATOM 1609 C CA . ASN A 1 207 ? 10.93 -31.797 -27.156 1 88.5 207 ASN A CA 1
ATOM 1610 C C . ASN A 1 207 ? 10.203 -33.062 -27.609 1 88.5 207 ASN A C 1
ATOM 1612 O O . ASN A 1 207 ? 10.109 -33.312 -28.812 1 88.5 207 ASN A O 1
ATOM 1616 N N . GLY A 1 208 ? 9.727 -33.844 -26.734 1 91.88 208 GLY A N 1
ATOM 1617 C CA . GLY A 1 208 ? 8.938 -35.031 -27 1 91.88 208 GLY A CA 1
ATOM 1618 C C . GLY A 1 208 ? 7.5 -34.938 -26.531 1 91.88 208 GLY A C 1
ATOM 1619 O O . GLY A 1 208 ? 6.695 -34.219 -27.141 1 91.88 208 GLY A O 1
ATOM 1620 N N . LYS A 1 209 ? 7.285 -35.438 -25.359 1 89.38 209 LYS A N 1
ATOM 1621 C CA . LYS A 1 209 ? 5.957 -35.5 -24.766 1 89.38 209 LYS A CA 1
ATOM 1622 C C . LYS A 1 209 ? 5.32 -34.125 -24.656 1 89.38 209 LYS A C 1
ATOM 1624 O O . LYS A 1 209 ? 4.102 -33.969 -24.797 1 89.38 209 LYS A O 1
ATOM 1629 N N . TYR A 1 210 ? 6.148 -33.094 -24.484 1 91.38 210 TYR A N 1
ATOM 1630 C CA . TYR A 1 210 ? 5.609 -31.781 -24.156 1 91.38 210 TYR A CA 1
ATOM 1631 C C . TYR A 1 210 ? 5.859 -30.797 -25.297 1 91.38 210 TYR A C 1
ATOM 1633 O O . TYR A 1 210 ? 5.688 -29.594 -25.125 1 91.38 210 TYR A O 1
ATOM 1641 N N . LYS A 1 211 ? 6.293 -31.172 -26.406 1 86.81 211 LYS A N 1
ATOM 1642 C CA . LYS A 1 211 ? 6.73 -30.344 -27.531 1 86.81 211 LYS A CA 1
ATOM 1643 C C . LYS A 1 211 ? 5.648 -29.344 -27.922 1 86.81 211 LYS A C 1
ATOM 1645 O O . LYS A 1 211 ? 5.941 -28.172 -28.188 1 86.81 211 LYS A O 1
ATOM 1650 N N . ASP A 1 212 ? 4.344 -29.656 -28.016 1 83.81 212 ASP A N 1
ATOM 1651 C CA . ASP A 1 212 ? 3.275 -28.781 -28.469 1 83.81 212 ASP A CA 1
ATOM 1652 C C . ASP A 1 212 ? 2.352 -28.391 -27.312 1 83.81 212 ASP A C 1
ATOM 1654 O O . ASP A 1 212 ? 1.212 -27.984 -27.547 1 83.81 212 ASP A O 1
ATOM 1658 N N . GLY A 1 213 ? 2.934 -28.453 -26.094 1 88.25 213 GLY A N 1
ATOM 1659 C CA . GLY A 1 213 ? 2.123 -28.219 -24.922 1 88.25 213 GLY A CA 1
ATOM 1660 C C . GLY A 1 213 ? 2.793 -27.297 -23.906 1 88.25 213 GLY A C 1
ATOM 1661 O O . GLY A 1 213 ? 3.352 -26.266 -24.266 1 88.25 213 GLY A O 1
ATOM 1662 N N . PRO A 1 214 ? 2.611 -27.688 -22.703 1 91.19 214 PRO A N 1
ATOM 1663 C CA . PRO A 1 214 ? 3.236 -26.906 -21.641 1 91.19 214 PRO A CA 1
ATOM 1664 C C . PRO A 1 214 ? 4.758 -26.875 -21.75 1 91.19 214 PRO A C 1
ATOM 1666 O O . PRO A 1 214 ? 5.383 -27.891 -22.031 1 91.19 214 PRO A O 1
ATOM 1669 N N . ASN A 1 215 ? 5.344 -25.672 -21.594 1 91.5 215 ASN A N 1
ATOM 1670 C CA . ASN A 1 215 ? 6.793 -25.531 -21.531 1 91.5 215 ASN A CA 1
ATOM 1671 C C . ASN A 1 215 ? 7.34 -25.969 -20.172 1 91.5 215 ASN A C 1
ATOM 1673 O O . ASN A 1 215 ? 7.535 -25.141 -19.281 1 91.5 215 ASN A O 1
ATOM 1677 N N . VAL A 1 216 ? 7.742 -27.188 -20.078 1 92.94 216 VAL A N 1
ATOM 1678 C CA . VAL A 1 216 ? 8.031 -27.828 -18.797 1 92.94 216 VAL A CA 1
ATOM 1679 C C . VAL A 1 216 ? 9.391 -27.359 -18.281 1 92.94 216 VAL A C 1
ATOM 1681 O O . VAL A 1 216 ? 9.883 -27.844 -17.266 1 92.94 216 VAL A O 1
ATOM 1684 N N . ASP A 1 217 ? 10.023 -26.391 -18.984 1 91.88 217 ASP A N 1
ATOM 1685 C CA . ASP A 1 217 ? 11.188 -25.719 -18.406 1 91.88 217 ASP A CA 1
ATOM 1686 C C . ASP A 1 217 ? 10.797 -24.891 -17.188 1 91.88 217 ASP A C 1
ATOM 1688 O O . ASP A 1 217 ? 11.641 -24.578 -16.344 1 91.88 217 ASP A O 1
ATOM 1692 N N . TYR A 1 218 ? 9.516 -24.578 -17.125 1 94.12 218 TYR A N 1
ATOM 1693 C CA . TYR A 1 218 ? 8.992 -23.75 -16.047 1 94.12 218 TYR A CA 1
ATOM 1694 C C . TYR A 1 218 ? 8.086 -24.578 -15.125 1 94.12 218 TYR A C 1
ATOM 1696 O O . TYR A 1 218 ? 7.223 -25.312 -15.602 1 94.12 218 TYR A O 1
ATOM 1704 N N . GLU A 1 219 ? 8.297 -24.359 -13.812 1 96.12 219 GLU A N 1
ATOM 1705 C CA . GLU A 1 219 ? 7.609 -25.203 -12.852 1 96.12 219 GLU A CA 1
ATOM 1706 C C . GLU A 1 219 ? 6.094 -25.031 -12.945 1 96.12 219 GLU A C 1
ATOM 1708 O O . GLU A 1 219 ? 5.34 -25.984 -12.742 1 96.12 219 GLU A O 1
ATOM 1713 N N . ASP A 1 220 ? 5.633 -23.766 -13.227 1 96.94 220 ASP A N 1
ATOM 1714 C CA . ASP A 1 220 ? 4.191 -23.547 -13.289 1 96.94 220 ASP A CA 1
ATOM 1715 C C . ASP A 1 220 ? 3.561 -24.297 -14.453 1 96.94 220 ASP A C 1
ATOM 1717 O O . ASP A 1 220 ? 2.475 -24.859 -14.312 1 96.94 220 ASP A O 1
ATOM 1721 N N . GLN A 1 221 ? 4.262 -24.438 -15.578 1 96.62 221 GLN A N 1
ATOM 1722 C CA . GLN A 1 221 ? 3.797 -25.219 -16.719 1 96.62 221 GLN A CA 1
ATOM 1723 C C . GLN A 1 221 ? 3.832 -26.719 -16.422 1 96.62 221 GLN A C 1
ATOM 1725 O O . GLN A 1 221 ? 2.926 -27.453 -16.812 1 96.62 221 GLN A O 1
ATOM 1730 N N . TRP A 1 222 ? 4.863 -27.109 -15.758 1 97.5 222 TRP A N 1
ATOM 1731 C CA . TRP A 1 222 ? 4.98 -28.516 -15.359 1 97.5 222 TRP A CA 1
ATOM 1732 C C . TRP A 1 222 ? 3.85 -28.906 -14.414 1 97.5 222 TRP A C 1
ATOM 1734 O O . TRP A 1 222 ? 3.205 -29.938 -14.602 1 97.5 222 TRP A O 1
ATOM 1744 N N . PHE A 1 223 ? 3.521 -28.078 -13.398 1 98.31 223 PHE A N 1
ATOM 1745 C CA . PHE A 1 223 ? 2.43 -28.344 -12.469 1 98.31 223 PHE A CA 1
ATOM 1746 C C . PHE A 1 223 ? 1.093 -28.375 -13.203 1 98.31 223 PHE A C 1
ATOM 1748 O O . PHE A 1 223 ? 0.238 -29.219 -12.906 1 98.31 223 PHE A O 1
ATOM 1755 N N . TYR A 1 224 ? 0.915 -27.438 -14.109 1 98.12 224 TYR A N 1
ATOM 1756 C CA . TYR A 1 224 ? -0.31 -27.453 -14.906 1 98.12 224 TYR A CA 1
ATOM 1757 C C . TYR A 1 224 ? -0.488 -28.781 -15.617 1 98.12 224 TYR A C 1
ATOM 1759 O O . TYR A 1 224 ? -1.57 -29.375 -15.586 1 98.12 224 TYR A O 1
ATOM 1767 N N . ALA A 1 225 ? 0.559 -29.281 -16.297 1 97.31 225 ALA A N 1
ATOM 1768 C CA . ALA A 1 225 ? 0.515 -30.547 -17.031 1 97.31 225 ALA A CA 1
ATOM 1769 C C . ALA A 1 225 ? 0.174 -31.703 -16.094 1 97.31 225 ALA A C 1
ATOM 1771 O O . ALA A 1 225 ? -0.692 -32.531 -16.406 1 97.31 225 ALA A O 1
ATOM 1772 N N . LYS A 1 226 ? 0.854 -31.766 -14.977 1 97.94 226 LYS A N 1
ATOM 1773 C CA . LYS A 1 226 ? 0.66 -32.875 -14.039 1 97.94 226 LYS A CA 1
ATOM 1774 C C . LYS A 1 226 ? -0.734 -32.812 -13.414 1 97.94 226 LYS A C 1
ATOM 1776 O O . LYS A 1 226 ? -1.338 -33.875 -13.156 1 97.94 226 LYS A O 1
ATOM 1781 N N . MET A 1 227 ? -1.228 -31.625 -13.164 1 98.31 227 MET A N 1
ATOM 1782 C CA . MET A 1 227 ? -2.564 -31.484 -12.594 1 98.31 227 MET A CA 1
ATOM 1783 C C . MET A 1 227 ? -3.635 -31.844 -13.617 1 98.31 227 MET A C 1
ATOM 1785 O O . MET A 1 227 ? -4.676 -32.406 -13.258 1 98.31 227 MET A O 1
ATOM 1789 N N . LYS A 1 228 ? -3.385 -31.453 -14.805 1 97.06 228 LYS A N 1
ATOM 1790 C CA . LYS A 1 228 ? -4.305 -31.828 -15.875 1 97.06 228 LYS A CA 1
ATOM 1791 C C . LYS A 1 228 ? -4.441 -33.344 -15.977 1 97.06 228 LYS A C 1
ATOM 1793 O O . LYS A 1 228 ? -5.547 -33.844 -16.156 1 97.06 228 LYS A O 1
ATOM 1798 N N . GLU A 1 229 ? -3.303 -34.062 -15.883 1 96.38 229 GLU A N 1
ATOM 1799 C CA . GLU A 1 229 ? -3.299 -35.531 -15.883 1 96.38 229 GLU A CA 1
ATOM 1800 C C . GLU A 1 229 ? -4.152 -36.094 -14.75 1 96.38 229 GLU A C 1
ATOM 1802 O O . GLU A 1 229 ? -4.652 -37.219 -14.844 1 96.38 229 GLU A O 1
ATOM 1807 N N . ARG A 1 230 ? -4.352 -35.281 -13.766 1 97.69 230 ARG A N 1
ATOM 1808 C CA . ARG A 1 230 ? -5.059 -35.719 -12.57 1 97.69 230 ARG A CA 1
ATOM 1809 C C . ARG A 1 230 ? -6.465 -35.125 -12.516 1 97.69 230 ARG A C 1
ATOM 1811 O O . ARG A 1 230 ? -7.117 -35.156 -11.477 1 97.69 230 ARG A O 1
ATOM 1818 N N . LYS A 1 231 ? -6.902 -34.5 -13.57 1 97.69 231 LYS A N 1
ATOM 1819 C CA . LYS A 1 231 ? -8.242 -33.938 -13.742 1 97.69 231 LYS A CA 1
ATOM 1820 C C . LYS A 1 231 ? -8.531 -32.875 -12.688 1 97.69 231 LYS A C 1
ATOM 1822 O O . LYS A 1 231 ? -9.594 -32.875 -12.07 1 97.69 231 LYS A O 1
ATOM 1827 N N . ALA A 1 232 ? -7.516 -32.094 -12.461 1 98.5 232 ALA A N 1
ATOM 1828 C CA . ALA A 1 232 ? -7.668 -30.969 -11.539 1 98.5 232 ALA A CA 1
ATOM 1829 C C . ALA A 1 232 ? -8.75 -30.016 -12.016 1 98.5 232 ALA A C 1
ATOM 1831 O O . ALA A 1 232 ? -9.094 -30 -13.203 1 98.5 232 ALA A O 1
ATOM 1832 N N . TYR A 1 233 ? -9.297 -29.234 -11.102 1 98.62 233 TYR A N 1
ATOM 1833 C CA . TYR A 1 233 ? -10.32 -28.234 -11.414 1 98.62 233 TY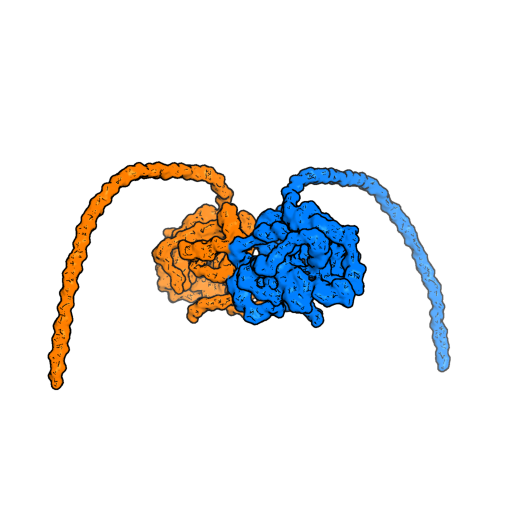R A CA 1
ATOM 1834 C C . TYR A 1 233 ? -9.695 -26.906 -11.805 1 98.62 233 TYR A C 1
ATOM 1836 O O . TYR A 1 233 ? -9.211 -26.172 -10.938 1 98.62 233 TYR A O 1
ATOM 1844 N N . PHE A 1 234 ? -9.789 -26.609 -13.125 1 98.69 234 PHE A N 1
ATOM 1845 C CA . PHE A 1 234 ? -9.188 -25.391 -13.664 1 98.69 234 PHE A CA 1
ATOM 1846 C C . PHE A 1 234 ? -10.266 -24.391 -14.047 1 98.69 234 PHE A C 1
ATOM 1848 O O . PHE A 1 234 ? -11.391 -24.766 -14.375 1 98.69 234 PHE A O 1
ATOM 1855 N N . PRO A 1 235 ? -9.93 -23.125 -14 1 98.75 235 PRO A N 1
ATOM 1856 C CA . PRO A 1 235 ? -10.844 -22.109 -14.531 1 98.75 235 PRO A CA 1
ATOM 1857 C C . PRO A 1 235 ? -10.812 -22.031 -16.047 1 98.75 235 PRO A C 1
ATOM 1859 O O . PRO A 1 235 ? -9.867 -22.516 -16.688 1 98.75 235 PRO A O 1
ATOM 1862 N N . THR A 1 236 ? -11.922 -21.422 -16.594 1 98.06 236 THR A N 1
ATOM 1863 C CA . THR A 1 236 ? -11.844 -20.984 -17.984 1 98.06 236 THR A CA 1
ATOM 1864 C C . THR A 1 236 ? -10.852 -19.828 -18.141 1 98.06 236 THR A C 1
ATOM 1866 O O . THR A 1 236 ? -10.445 -19.219 -17.156 1 98.06 236 THR A O 1
ATOM 1869 N N . GLN A 1 237 ? -10.453 -19.594 -19.359 1 97.94 237 GLN A N 1
ATOM 1870 C CA . GLN A 1 237 ? -9.562 -18.469 -19.625 1 97.94 237 GLN A CA 1
ATOM 1871 C C . GLN A 1 237 ? -10.203 -17.141 -19.172 1 97.94 237 GLN A C 1
ATOM 1873 O O . GLN A 1 237 ? -9.516 -16.266 -18.672 1 97.94 237 GLN A O 1
ATOM 1878 N N . GLU A 1 238 ? -11.469 -17.016 -19.359 1 98 238 GLU A N 1
ATOM 1879 C CA . GLU A 1 238 ? -12.195 -15.805 -18.984 1 98 238 GLU A CA 1
ATOM 1880 C C . GLU A 1 238 ? -12.117 -15.57 -17.469 1 98 238 GLU A C 1
ATOM 1882 O O . GLU A 1 238 ? -11.859 -14.453 -17.016 1 98 238 GLU A O 1
ATOM 1887 N N . VAL A 1 239 ? -12.336 -16.594 -16.734 1 98.75 239 VAL A N 1
ATOM 1888 C CA . VAL A 1 239 ? -12.289 -16.5 -15.281 1 98.75 239 VAL A CA 1
ATOM 1889 C C . VAL A 1 239 ? -10.859 -16.188 -14.828 1 98.75 239 VAL A C 1
ATOM 1891 O O . VAL A 1 239 ? -10.641 -15.336 -13.969 1 98.75 239 VAL A O 1
ATOM 1894 N N . ALA A 1 240 ? -9.914 -16.875 -15.438 1 98.88 240 ALA A N 1
ATOM 1895 C CA . ALA A 1 240 ? -8.508 -16.672 -15.094 1 98.88 240 ALA A CA 1
ATOM 1896 C C . ALA A 1 240 ? -8.078 -15.234 -15.375 1 98.88 240 ALA A C 1
ATOM 1898 O O . ALA A 1 240 ? -7.281 -14.664 -14.633 1 98.88 240 ALA A O 1
ATOM 1899 N N . SER A 1 241 ? -8.695 -14.672 -16.422 1 98.81 241 SER A N 1
ATOM 1900 C CA . SER A 1 241 ? -8.359 -13.305 -16.812 1 98.81 241 SER A CA 1
ATOM 1901 C C . SER A 1 241 ? -8.906 -12.297 -15.797 1 98.81 241 SER A C 1
ATOM 1903 O O . SER A 1 241 ? -8.43 -11.164 -15.727 1 98.81 241 SER A O 1
ATOM 1905 N N . GLN A 1 242 ? -9.898 -12.688 -15.047 1 98.81 242 GLN A N 1
ATOM 1906 C CA . GLN A 1 242 ? -10.406 -11.859 -13.969 1 98.81 242 GLN A CA 1
ATOM 1907 C C . GLN A 1 242 ? -9.477 -11.891 -12.758 1 98.81 242 GLN A C 1
ATOM 1909 O O . GLN A 1 242 ? -9.414 -10.93 -11.984 1 98.81 242 GLN A O 1
ATOM 1914 N N . PHE A 1 243 ? -8.805 -12.969 -12.672 1 98.88 243 PHE A N 1
ATOM 1915 C CA . PHE A 1 243 ? -7.891 -13.148 -11.547 1 98.88 243 PHE A CA 1
ATOM 1916 C C . PHE A 1 243 ? -6.594 -12.383 -11.781 1 98.88 243 PHE A C 1
ATOM 1918 O O . PHE A 1 243 ? -6.176 -11.594 -10.93 1 98.88 243 PHE A O 1
ATOM 1925 N N . ALA A 1 244 ? -5.945 -12.578 -12.945 1 98.94 244 ALA A N 1
ATOM 1926 C CA . ALA A 1 244 ? -4.656 -11.922 -13.172 1 98.94 244 ALA A CA 1
ATOM 1927 C C . ALA A 1 244 ? -4.402 -11.711 -14.656 1 98.94 244 ALA A C 1
ATOM 1929 O O . ALA A 1 244 ? -4.93 -12.445 -15.5 1 98.94 244 ALA A O 1
ATOM 1930 N N . VAL A 1 245 ? -3.604 -10.711 -14.938 1 98.88 245 VAL A N 1
ATOM 1931 C CA . VAL A 1 245 ? -3.174 -10.391 -16.297 1 98.88 245 VAL A CA 1
ATOM 1932 C C . VAL A 1 245 ? -1.649 -10.438 -16.375 1 98.88 245 VAL A C 1
ATOM 1934 O O . VAL A 1 245 ? -0.958 -9.922 -15.492 1 98.88 245 VAL A O 1
ATOM 1937 N N . GLU A 1 246 ? -1.136 -11.078 -17.391 1 98.44 246 GLU A N 1
ATOM 1938 C CA . GLU A 1 246 ? 0.274 -11.055 -17.766 1 98.44 246 GLU A CA 1
ATOM 1939 C C . GLU A 1 246 ? 0.437 -11.031 -19.281 1 98.44 246 GLU A C 1
ATOM 1941 O O . GLU A 1 246 ? 0.504 -9.961 -19.891 1 98.44 246 GLU A O 1
ATOM 1946 N N . THR A 1 247 ? 0.274 -12.156 -20.016 1 98.12 247 THR A N 1
ATOM 1947 C CA . THR A 1 247 ? 0.523 -12.234 -21.438 1 98.12 247 THR A CA 1
ATOM 1948 C C . THR A 1 247 ? -0.758 -11.969 -22.234 1 98.12 247 THR A C 1
ATOM 1950 O O . THR A 1 247 ? -0.709 -11.648 -23.422 1 98.12 247 THR A O 1
ATOM 1953 N N . ILE A 1 248 ? -1.924 -12.164 -21.641 1 98.44 248 ILE A N 1
ATOM 1954 C CA . ILE A 1 248 ? -3.219 -11.898 -22.266 1 98.44 248 ILE A CA 1
ATOM 1955 C C . ILE A 1 248 ? -3.9 -10.734 -21.547 1 98.44 248 ILE A C 1
ATOM 1957 O O . ILE A 1 248 ? -4.043 -10.742 -20.328 1 98.44 248 ILE A O 1
ATOM 1961 N N . TRP A 1 249 ? -4.348 -9.805 -22.312 1 98.25 249 TRP A N 1
ATOM 1962 C CA . TRP A 1 249 ? -4.938 -8.586 -21.766 1 98.25 249 TRP A CA 1
ATOM 1963 C C . TRP A 1 249 ? -6.359 -8.836 -21.281 1 98.25 249 TRP A C 1
ATOM 1965 O O . TRP A 1 249 ? -7.105 -9.609 -21.891 1 98.25 249 TRP A O 1
ATOM 1975 N N . ALA A 1 250 ? -6.719 -8.25 -20.203 1 98.56 250 ALA A N 1
ATOM 1976 C CA . ALA A 1 250 ? -8.086 -8.117 -19.703 1 98.56 250 ALA A CA 1
ATOM 1977 C C . ALA A 1 250 ? -8.242 -6.844 -18.891 1 98.56 250 ALA A C 1
ATOM 1979 O O . ALA A 1 250 ? -7.289 -6.363 -18.266 1 98.56 250 ALA A O 1
ATOM 1980 N N . GLU A 1 251 ? -9.383 -6.301 -18.906 1 97.44 251 GLU A N 1
ATOM 1981 C CA . GLU A 1 251 ? -9.648 -5.07 -18.156 1 97.44 251 GLU A CA 1
ATOM 1982 C C . GLU A 1 251 ? -9.938 -5.363 -16.688 1 97.44 251 GLU A C 1
ATOM 1984 O O . GLU A 1 251 ? -10.703 -6.273 -16.375 1 97.44 251 GLU A O 1
ATOM 1989 N N . LYS A 1 252 ? -9.328 -4.648 -15.859 1 97.56 252 LYS A N 1
ATOM 1990 C CA . LYS A 1 252 ? -9.609 -4.543 -14.43 1 97.56 252 LYS A CA 1
ATOM 1991 C C . LYS A 1 252 ? -9.547 -5.91 -13.758 1 97.56 252 LYS A C 1
ATOM 1993 O O . LYS A 1 252 ? -10.484 -6.305 -13.047 1 97.56 252 LYS A O 1
ATOM 1998 N N . PRO A 1 253 ? -8.477 -6.645 -13.914 1 98.81 253 PRO A N 1
ATOM 1999 C CA . PRO A 1 253 ? -8.297 -7.883 -13.156 1 98.81 253 PRO A CA 1
ATOM 2000 C C . PRO A 1 253 ? -8.086 -7.637 -11.664 1 98.81 253 PRO A C 1
ATOM 2002 O O . PRO A 1 253 ? -7.961 -6.488 -11.234 1 98.81 253 PRO A O 1
ATOM 2005 N N . LEU A 1 254 ? -8.078 -8.758 -10.93 1 98.81 254 LEU A N 1
ATOM 2006 C CA . LEU A 1 254 ? -7.734 -8.68 -9.516 1 98.81 254 LEU A CA 1
ATOM 2007 C C . LEU A 1 254 ? -6.262 -8.32 -9.336 1 98.81 254 LEU A C 1
ATOM 2009 O O . LEU A 1 254 ? -5.895 -7.641 -8.375 1 98.81 254 LEU A O 1
ATOM 2013 N N . GLY A 1 255 ? -5.441 -8.844 -10.234 1 98.88 255 GLY A N 1
ATOM 2014 C CA . GLY A 1 255 ? -4.027 -8.562 -10.062 1 98.88 255 GLY A CA 1
ATOM 2015 C C . GLY A 1 255 ? -3.254 -8.586 -11.367 1 98.88 255 GLY A C 1
ATOM 2016 O O . GLY A 1 255 ? -3.799 -8.953 -12.414 1 98.88 255 GLY A O 1
ATOM 2017 N N . TYR A 1 256 ? -2.014 -8.148 -11.305 1 98.81 256 TYR A N 1
ATOM 2018 C CA . TYR A 1 256 ? -1.108 -8.094 -12.445 1 98.81 256 TYR A CA 1
ATOM 2019 C C . TYR A 1 256 ? 0.222 -8.758 -12.125 1 98.81 256 TYR A C 1
ATOM 2021 O O . TYR A 1 256 ? 0.698 -8.695 -10.984 1 98.81 256 TYR A O 1
ATOM 2029 N N . HIS A 1 257 ? 0.82 -9.359 -13.031 1 98.19 257 HIS A N 1
ATOM 2030 C CA . HIS A 1 257 ? 2.188 -9.867 -13 1 98.19 257 HIS A CA 1
ATOM 2031 C C . HIS A 1 257 ? 2.936 -9.508 -14.281 1 98.19 257 HIS A C 1
ATOM 2033 O O . HIS A 1 257 ? 2.533 -9.914 -15.375 1 98.19 257 HIS A O 1
ATOM 2039 N N . GLN A 1 258 ? 4.012 -8.75 -14.188 1 96.75 258 GLN A N 1
ATOM 2040 C CA . GLN A 1 258 ? 4.863 -8.336 -15.297 1 96.75 258 GLN A CA 1
ATOM 2041 C C . GLN A 1 258 ? 4.043 -7.656 -16.391 1 96.75 258 GLN A C 1
ATOM 2043 O O . GLN A 1 258 ? 4.258 -7.902 -17.578 1 96.75 258 GLN A O 1
ATOM 2048 N N . ALA A 1 259 ? 3.1 -6.891 -16.016 1 96.31 259 ALA A N 1
ATOM 2049 C CA . ALA A 1 259 ? 2.248 -6.219 -17 1 96.31 259 ALA A CA 1
ATOM 2050 C C . ALA A 1 259 ? 3.035 -5.18 -17.797 1 96.31 259 ALA A C 1
ATOM 2052 O O . ALA A 1 259 ? 2.762 -4.953 -18.969 1 96.31 259 ALA A O 1
ATOM 2053 N N . ASN A 1 260 ? 4.012 -4.562 -17.141 1 94.81 260 ASN A N 1
ATOM 2054 C CA . ASN A 1 260 ? 4.828 -3.568 -17.828 1 94.81 260 ASN A CA 1
ATOM 2055 C C . ASN A 1 260 ? 5.617 -4.195 -18.984 1 94.81 260 ASN A C 1
ATOM 2057 O O . ASN A 1 260 ? 6.008 -3.502 -19.922 1 94.81 260 ASN A O 1
ATOM 2061 N N . VAL A 1 261 ? 5.867 -5.492 -18.953 1 94.44 261 VAL A N 1
ATOM 2062 C CA . VAL A 1 261 ? 6.605 -6.227 -19.969 1 94.44 261 VAL A CA 1
ATOM 2063 C C . VAL A 1 261 ? 5.652 -6.676 -21.078 1 94.44 261 VAL A C 1
ATOM 2065 O O . VAL A 1 261 ? 5.891 -6.406 -22.266 1 94.44 261 VAL A O 1
ATOM 2068 N N . TRP A 1 262 ? 4.52 -7.211 -20.719 1 96.94 262 TRP A N 1
ATOM 2069 C CA . TRP A 1 262 ? 3.688 -7.949 -21.656 1 96.94 262 TRP A CA 1
ATOM 2070 C C . TRP A 1 262 ? 2.518 -7.094 -22.141 1 96.94 262 TRP A C 1
ATOM 2072 O O . TRP A 1 262 ? 1.876 -7.418 -23.141 1 96.94 262 TRP A O 1
ATOM 2082 N N . GLN A 1 263 ? 2.229 -6.055 -21.344 1 97.25 263 GLN A N 1
ATOM 2083 C CA . GLN A 1 263 ? 1.103 -5.188 -21.656 1 97.25 263 GLN A CA 1
ATOM 2084 C C . GLN A 1 263 ? 1.542 -3.727 -21.75 1 97.25 263 GLN A C 1
ATOM 2086 O O . GLN A 1 263 ? 0.866 -2.838 -21.234 1 97.25 263 GLN A O 1
ATOM 2091 N N . ALA A 1 264 ? 2.639 -3.475 -22.312 1 94.38 264 ALA A N 1
ATOM 2092 C CA . ALA A 1 264 ? 3.238 -2.145 -22.375 1 94.38 264 ALA A CA 1
ATOM 2093 C C . ALA A 1 264 ? 2.271 -1.131 -22.984 1 94.38 264 ALA A C 1
ATOM 2095 O O . ALA A 1 264 ? 2.205 0.018 -22.531 1 94.38 264 ALA A O 1
ATOM 2096 N N . GLY A 1 265 ? 1.511 -1.522 -23.938 1 95.88 265 GLY A N 1
ATOM 2097 C CA . GLY A 1 265 ? 0.591 -0.632 -24.641 1 95.88 265 GLY A CA 1
ATOM 2098 C C . GLY A 1 265 ? -0.632 -0.28 -23.812 1 95.88 265 GLY A C 1
ATOM 2099 O O . GLY A 1 265 ? -1.388 0.627 -24.172 1 95.88 265 GLY A O 1
ATOM 2100 N N . SER A 1 266 ? -0.824 -0.961 -22.656 1 97 266 SER A N 1
ATOM 2101 C CA . SER A 1 266 ? -2.021 -0.771 -21.844 1 97 266 SER A CA 1
ATOM 2102 C C . SER A 1 266 ? -1.678 -0.193 -20.469 1 97 266 SER A C 1
ATOM 2104 O O . SER A 1 266 ? -2.48 -0.271 -19.547 1 97 266 SER A O 1
ATOM 2106 N N . MET A 1 267 ? -0.518 0.409 -20.359 1 95.38 267 MET A N 1
ATOM 2107 C CA . MET A 1 267 ? -0.029 0.826 -19.047 1 95.38 267 MET A CA 1
ATOM 2108 C C . MET A 1 267 ? -0.881 1.958 -18.484 1 95.38 267 MET A C 1
ATOM 2110 O O . MET A 1 267 ? -1.101 2.031 -17.266 1 95.38 267 MET A O 1
ATOM 2114 N N . ASP A 1 268 ? -1.416 2.826 -19.312 1 94.38 268 ASP A N 1
ATOM 2115 C CA . ASP A 1 268 ? -2.285 3.893 -18.828 1 94.38 268 ASP A CA 1
ATOM 2116 C C . ASP A 1 268 ? -3.533 3.322 -18.156 1 94.38 268 ASP A C 1
ATOM 2118 O O . ASP A 1 268 ? -3.922 3.768 -17.078 1 94.38 268 ASP A O 1
ATOM 2122 N N . ASN A 1 269 ? -4.121 2.359 -18.828 1 96.69 269 ASN A N 1
ATOM 2123 C CA . ASN A 1 269 ? -5.301 1.705 -18.281 1 96.69 269 ASN A CA 1
ATOM 2124 C C . ASN A 1 269 ? -4.98 0.958 -16.984 1 96.69 269 ASN A C 1
ATOM 2126 O O . ASN A 1 269 ? -5.766 0.979 -16.031 1 96.69 269 ASN A O 1
ATOM 2130 N N . ILE A 1 270 ? -3.844 0.346 -16.969 1 97.44 270 ILE A N 1
ATOM 2131 C CA . ILE A 1 270 ? -3.408 -0.414 -15.797 1 97.44 270 ILE A CA 1
ATOM 2132 C C . ILE A 1 270 ? -3.236 0.524 -14.602 1 97.44 270 ILE A C 1
ATOM 2134 O O . ILE A 1 270 ? -3.752 0.257 -13.516 1 97.44 270 ILE A O 1
ATOM 2138 N N . LEU A 1 271 ? -2.621 1.646 -14.836 1 95.31 271 LEU A N 1
ATOM 2139 C CA . LEU A 1 271 ? -2.289 2.551 -13.742 1 95.31 271 LEU A CA 1
ATOM 2140 C C . LEU A 1 271 ? -3.518 3.336 -13.289 1 95.31 271 LEU A C 1
ATOM 2142 O O . LEU A 1 271 ? -3.578 3.807 -12.156 1 95.31 271 LEU A O 1
ATOM 2146 N N . LYS A 1 272 ? -4.508 3.455 -14.125 1 94.75 272 LYS A N 1
ATOM 2147 C CA . LYS A 1 272 ? -5.785 4.043 -13.734 1 94.75 272 LYS A CA 1
ATOM 2148 C C . LYS A 1 272 ? -6.566 3.1 -12.828 1 94.75 272 LYS A C 1
ATOM 2150 O O . LYS A 1 272 ? -7.266 3.545 -11.914 1 94.75 272 LYS A O 1
ATOM 2155 N N . TRP A 1 273 ? -6.414 1.851 -13.039 1 96.62 273 TRP A N 1
ATOM 2156 C CA . TRP A 1 273 ? -7.133 0.825 -12.289 1 96.62 273 TRP A CA 1
ATOM 2157 C C . TRP A 1 273 ? -6.359 0.422 -11.039 1 96.62 273 TRP A C 1
ATOM 2159 O O . TRP A 1 273 ? -6.949 0.239 -9.969 1 96.62 273 TRP A O 1
ATOM 2169 N N . CYS A 1 274 ? -5.055 0.363 -11.18 1 97.38 274 CYS A N 1
ATOM 2170 C CA . CYS A 1 274 ? -4.145 -0.164 -10.172 1 97.38 274 CYS A CA 1
ATOM 2171 C C . CYS A 1 274 ? -2.887 0.688 -10.07 1 97.38 274 CYS A C 1
ATOM 2173 O O . CYS A 1 274 ? -1.797 0.237 -10.43 1 97.38 274 CYS A O 1
ATOM 2175 N N . PRO A 1 275 ? -3.045 1.868 -9.469 1 95.81 275 PRO A N 1
ATOM 2176 C CA . PRO A 1 275 ? -1.9 2.781 -9.438 1 95.81 275 PRO A CA 1
ATOM 2177 C C . PRO A 1 275 ? -0.729 2.23 -8.633 1 95.81 275 PRO A C 1
ATOM 2179 O O . PRO A 1 275 ? 0.428 2.547 -8.914 1 95.81 275 PRO A O 1
ATOM 2182 N N . GLU A 1 276 ? -0.998 1.373 -7.676 1 96.5 276 GLU A N 1
ATOM 2183 C CA . GLU A 1 276 ? 0.063 0.807 -6.848 1 96.5 276 GLU A CA 1
ATOM 2184 C C . GLU A 1 276 ? 0.951 -0.135 -7.656 1 96.5 276 GLU A C 1
ATOM 2186 O O . GLU A 1 276 ? 2.039 -0.507 -7.211 1 96.5 276 GLU A O 1
ATOM 2191 N N . TYR A 1 277 ? 0.519 -0.463 -8.867 1 97.06 277 TYR A N 1
ATOM 2192 C CA . TYR A 1 277 ? 1.367 -1.282 -9.727 1 97.06 277 TYR A CA 1
ATOM 2193 C C . TYR A 1 277 ? 2.682 -0.574 -10.031 1 97.06 277 TYR A C 1
ATOM 2195 O O . TYR A 1 277 ? 3.672 -1.216 -10.391 1 97.06 277 TYR A O 1
ATOM 2203 N N . LYS A 1 278 ? 2.742 0.687 -9.883 1 93.5 278 LYS A N 1
ATOM 2204 C CA . LYS A 1 278 ? 3.957 1.461 -10.109 1 93.5 278 LYS A CA 1
ATOM 2205 C C . LYS A 1 278 ? 5.094 0.98 -9.211 1 93.5 278 LYS A C 1
ATOM 2207 O O . LYS A 1 278 ? 6.27 1.155 -9.539 1 93.5 278 LYS A O 1
ATOM 2212 N N . MET A 1 279 ? 4.789 0.369 -8.109 1 92.75 279 MET A N 1
ATOM 2213 C CA . MET A 1 279 ? 5.801 -0.143 -7.195 1 92.75 279 MET A CA 1
ATOM 2214 C C . MET A 1 279 ? 6.516 -1.352 -7.793 1 92.75 279 MET A C 1
ATOM 2216 O O . MET A 1 279 ? 7.594 -1.733 -7.328 1 92.75 279 MET A O 1
ATOM 2220 N N . CYS A 1 280 ? 5.855 -1.968 -8.75 1 91.06 280 CYS A N 1
ATOM 2221 C CA . CYS A 1 280 ? 6.363 -3.217 -9.297 1 91.06 280 CYS A CA 1
ATOM 2222 C C . CYS A 1 280 ? 7.293 -2.953 -10.477 1 91.06 280 CYS A C 1
ATOM 2224 O O . CYS A 1 280 ? 7.922 -3.877 -11 1 91.06 280 CYS A O 1
ATOM 2226 N N . THR A 1 281 ? 7.238 -1.672 -11.062 1 79.81 281 THR A N 1
ATOM 2227 C CA . THR A 1 281 ? 7.945 -1.382 -12.305 1 79.81 281 THR A CA 1
ATOM 2228 C C . THR A 1 281 ? 9.359 -0.888 -12.023 1 79.81 281 THR A C 1
ATOM 2230 O O . THR A 1 281 ? 10.133 -0.639 -12.945 1 79.81 281 THR A O 1
ATOM 2233 N N . SER A 1 282 ? 9.773 -0.633 -10.93 1 59.5 282 SER A N 1
ATOM 2234 C CA . SER A 1 282 ? 11.164 -0.204 -10.812 1 59.5 282 SER A CA 1
ATOM 2235 C C . SER A 1 282 ? 12.086 -1.114 -11.609 1 59.5 282 SER A C 1
ATOM 2237 O O . SER A 1 282 ? 11.719 -2.236 -11.961 1 59.5 282 SER A O 1
ATOM 2239 N N . GLU A 1 283 ? 13.305 -0.654 -12.148 1 47.09 283 GLU A N 1
ATOM 2240 C CA . GLU A 1 283 ? 14.312 -1.307 -12.984 1 47.09 283 GLU A CA 1
ATOM 2241 C C . GLU A 1 283 ? 14.469 -2.777 -12.609 1 47.09 283 GLU A C 1
ATOM 2243 O O . GLU A 1 283 ? 14.711 -3.102 -11.445 1 47.09 283 GLU A O 1
ATOM 2248 N N . THR A 1 284 ? 13.508 -3.666 -13.078 1 37.94 284 THR A N 1
ATOM 2249 C CA . THR A 1 284 ? 14.117 -4.992 -13.102 1 37.94 284 THR A CA 1
ATOM 2250 C C . THR A 1 284 ? 15.617 -4.891 -13.375 1 37.94 284 THR A C 1
ATOM 2252 O O . THR A 1 284 ? 16.031 -4.48 -14.461 1 37.94 284 THR A O 1
ATOM 2255 N N . TYR A 1 285 ? 16.328 -4.48 -12.594 1 31.5 285 TYR A N 1
ATOM 2256 C CA . TYR A 1 285 ? 17.766 -4.633 -12.758 1 31.5 285 TYR A CA 1
ATOM 2257 C C . TYR A 1 285 ? 18.109 -6.012 -13.32 1 31.5 285 TYR A C 1
ATOM 2259 O O . TYR A 1 285 ? 19.234 -6.48 -13.188 1 31.5 285 TYR A O 1
ATOM 2267 N N . THR A 1 286 ? 17.234 -6.992 -13.422 1 30.25 286 THR A N 1
ATOM 2268 C CA . THR A 1 286 ? 17.906 -8.141 -14.016 1 30.25 286 THR A CA 1
ATOM 2269 C C . THR A 1 286 ? 18.344 -7.824 -15.445 1 30.25 286 THR A C 1
ATOM 2271 O O . THR A 1 286 ? 17.5 -7.551 -16.312 1 30.25 286 THR A O 1
ATOM 2274 N N . SER A 1 287 ? 19.406 -6.988 -15.641 1 27.12 287 SER A N 1
ATOM 2275 C CA . SER A 1 287 ? 20.188 -7.246 -16.859 1 27.12 287 SER A CA 1
ATOM 2276 C C . SER A 1 287 ? 20.125 -8.719 -17.234 1 27.12 287 SER A C 1
ATOM 2278 O O . SER A 1 287 ? 20.625 -9.578 -16.5 1 27.12 287 SER A O 1
ATOM 2280 N N . HIS A 1 288 ? 19.031 -9.227 -17.672 1 24.22 288 HIS A N 1
ATOM 2281 C CA . HIS A 1 288 ? 19.391 -10.406 -18.438 1 24.22 288 HIS A CA 1
ATOM 2282 C C . HIS A 1 288 ? 20.406 -10.062 -19.531 1 24.22 288 HIS A C 1
ATOM 2284 O O . HIS A 1 288 ? 20.328 -8.992 -20.141 1 24.22 288 HIS A O 1
ATOM 2290 N N . MET B 1 1 ? -43.062 43.75 -50.438 1 23.62 1 MET B N 1
ATOM 2291 C CA . MET B 1 1 ? -42.531 43.875 -49.094 1 23.62 1 MET B CA 1
ATOM 2292 C C . MET B 1 1 ? -43.562 43.469 -48.031 1 23.62 1 MET B C 1
ATOM 2294 O O . MET B 1 1 ? -44.312 44.312 -47.562 1 23.62 1 MET B O 1
ATOM 2298 N N . ARG B 1 2 ? -44.312 42.25 -48.312 1 22.12 2 ARG B N 1
ATOM 2299 C CA . ARG B 1 2 ? -45.438 41.406 -47.969 1 22.12 2 ARG B CA 1
ATOM 2300 C C . ARG B 1 2 ? -45.281 40.875 -46.531 1 22.12 2 ARG B C 1
ATOM 2302 O O . ARG B 1 2 ? -44.344 40.156 -46.25 1 22.12 2 ARG B O 1
ATOM 2309 N N . SER B 1 3 ? -45.688 41.656 -45.469 1 21.42 3 SER B N 1
ATOM 2310 C CA . SER B 1 3 ? -45.781 41.719 -44.031 1 21.42 3 SER B CA 1
ATOM 2311 C C . SER B 1 3 ? -46.594 40.531 -43.469 1 21.42 3 SER B C 1
ATOM 2313 O O . SER B 1 3 ? -47.812 40.594 -43.406 1 21.42 3 SER B O 1
ATOM 2315 N N . ARG B 1 4 ? -46.219 39.156 -43.812 1 21.7 4 ARG B N 1
ATOM 2316 C CA . ARG B 1 4 ? -46.938 37.906 -43.562 1 21.7 4 ARG B CA 1
ATOM 2317 C C . ARG B 1 4 ? -47.031 37.625 -42.062 1 21.7 4 ARG B C 1
ATOM 2319 O O . ARG B 1 4 ? -46.031 37.281 -41.406 1 21.7 4 ARG B O 1
ATOM 2326 N N . ILE B 1 5 ? -47.812 38.375 -41.219 1 23.38 5 ILE B N 1
ATOM 2327 C CA . ILE B 1 5 ? -48.031 38.438 -39.781 1 23.38 5 ILE B CA 1
ATOM 2328 C C . ILE B 1 5 ? -48.656 37.156 -39.281 1 23.38 5 ILE B C 1
ATOM 2330 O O . ILE B 1 5 ? -49.781 36.812 -39.656 1 23.38 5 ILE B O 1
ATOM 2334 N N . LEU B 1 6 ? -47.875 35.938 -39.344 1 22.89 6 LEU B N 1
ATOM 2335 C CA . LEU B 1 6 ? -48.438 34.625 -39.094 1 22.89 6 LEU B CA 1
ATOM 2336 C C . LEU B 1 6 ? -48.938 34.5 -37.625 1 22.89 6 LEU B C 1
ATOM 2338 O O . LEU B 1 6 ? -48.125 34.656 -36.688 1 22.89 6 LEU B O 1
ATOM 2342 N N . LEU B 1 7 ? -50.156 34.812 -37.281 1 22.7 7 LEU B N 1
ATOM 2343 C CA . LEU B 1 7 ? -50.938 34.969 -36.031 1 22.7 7 LEU B CA 1
ATOM 2344 C C . LEU B 1 7 ? -51.094 33.625 -35.344 1 22.7 7 LEU B C 1
ATOM 2346 O O . LEU B 1 7 ? -51.875 32.781 -35.812 1 22.7 7 LEU B O 1
ATOM 2350 N N . LEU B 1 8 ? -50 32.719 -35.219 1 23.25 8 LEU B N 1
ATOM 2351 C CA . LEU B 1 8 ? -50.375 31.375 -34.844 1 23.25 8 LEU B CA 1
ATOM 2352 C C . LEU B 1 8 ? -51.031 31.359 -33.469 1 23.25 8 LEU B C 1
ATOM 2354 O O . LEU B 1 8 ? -50.594 32.094 -32.562 1 23.25 8 LEU B O 1
ATOM 2358 N N . ILE B 1 9 ? -52.219 30.734 -33.25 1 22.17 9 ILE B N 1
ATOM 2359 C CA . ILE B 1 9 ? -53.344 30.469 -32.344 1 22.17 9 ILE B CA 1
ATOM 2360 C C . ILE B 1 9 ? -52.844 29.688 -31.125 1 22.17 9 ILE B C 1
ATOM 2362 O O . ILE B 1 9 ? -52.281 28.594 -31.266 1 22.17 9 ILE B O 1
ATOM 2366 N N . VAL B 1 10 ? -52.469 30.312 -29.906 1 23.42 10 VAL B N 1
ATOM 2367 C CA . VAL B 1 10 ? -51.938 30 -28.594 1 23.42 10 VAL B CA 1
ATOM 2368 C C . VAL B 1 10 ? -52.938 29.141 -27.812 1 23.42 10 VAL B C 1
ATOM 2370 O O . VAL B 1 10 ? -54 29.625 -27.406 1 23.42 10 VAL B O 1
ATOM 2373 N N . VAL B 1 11 ? -53.312 27.891 -28.281 1 21.67 11 VAL B N 1
ATOM 2374 C CA . VAL B 1 11 ? -54.406 27.125 -27.688 1 21.67 11 VAL B CA 1
ATOM 2375 C C . VAL B 1 11 ? -54.062 26.812 -26.234 1 21.67 11 VAL B C 1
ATOM 2377 O O . VAL B 1 11 ? -53 26.297 -25.938 1 21.67 11 VAL B O 1
ATOM 2380 N N . SER B 1 12 ? -54.719 27.344 -25.188 1 21.27 12 SER B N 1
ATOM 2381 C CA . SER B 1 12 ? -54.781 27.5 -23.75 1 21.27 12 SER B CA 1
ATOM 2382 C C . SER B 1 12 ? -55.188 26.203 -23.062 1 21.27 12 SER B C 1
ATOM 2384 O O . SER B 1 12 ? -56.375 25.875 -23.016 1 21.27 12 SER B O 1
ATOM 2386 N N . ILE B 1 13 ? -54.75 24.953 -23.484 1 22.55 13 ILE B N 1
ATOM 2387 C CA . ILE B 1 13 ? -55.438 23.781 -23 1 22.55 13 ILE B CA 1
ATOM 2388 C C . ILE B 1 13 ? -55.281 23.672 -21.484 1 22.55 13 ILE B C 1
ATOM 2390 O O . ILE B 1 13 ? -54.156 23.625 -20.984 1 22.55 13 ILE B O 1
ATOM 2394 N N . ILE B 1 14 ? -56.219 24.156 -20.625 1 22.84 14 ILE B N 1
ATOM 2395 C CA . ILE B 1 14 ? -56.438 24.328 -19.203 1 22.84 14 ILE B CA 1
ATOM 2396 C C . ILE B 1 14 ? -56.5 22.969 -18.516 1 22.84 14 ILE B C 1
ATOM 2398 O O . ILE B 1 14 ? -57.375 22.156 -18.828 1 22.84 14 ILE B O 1
ATOM 2402 N N . GLY B 1 15 ? -55.344 22.25 -18.297 1 20.47 15 GLY B N 1
ATOM 2403 C CA . GLY B 1 15 ? -55.188 20.922 -17.703 1 20.47 15 GLY B CA 1
ATOM 2404 C C . GLY B 1 15 ? -55.844 20.828 -16.328 1 20.47 15 GLY B C 1
ATOM 2405 O O . GLY B 1 15 ? -55.75 21.734 -15.516 1 20.47 15 GLY B O 1
ATOM 2406 N N . LEU B 1 16 ? -56.938 20.031 -16.234 1 21.69 16 LEU B N 1
ATOM 2407 C CA . LEU B 1 16 ? -57.906 19.625 -15.203 1 21.69 16 LEU B CA 1
ATOM 2408 C C . LEU B 1 16 ? -57.188 19.094 -13.969 1 21.69 16 LEU B C 1
ATOM 2410 O O . LEU B 1 16 ? -56.312 18.203 -14.078 1 21.69 16 LEU B O 1
ATOM 2414 N N . LEU B 1 17 ? -57.281 19.734 -12.781 1 22.53 17 LEU B N 1
ATOM 2415 C CA . LEU B 1 17 ? -56.781 19.766 -11.406 1 22.53 17 LEU B CA 1
ATOM 2416 C C . LEU B 1 17 ? -57.312 18.578 -10.609 1 22.53 17 LEU B C 1
ATOM 2418 O O . LEU B 1 17 ? -58.469 18.562 -10.195 1 22.53 17 LEU B O 1
ATOM 2422 N N . VAL B 1 18 ? -57.25 17.281 -11.18 1 22.08 18 VAL B N 1
ATOM 2423 C CA . VAL B 1 18 ? -57.938 16.266 -10.391 1 22.08 18 VAL B CA 1
ATOM 2424 C C . VAL B 1 18 ? -57.344 16.203 -8.984 1 22.08 18 VAL B C 1
ATOM 2426 O O . VAL B 1 18 ? -56.125 16.109 -8.82 1 22.08 18 VAL B O 1
ATOM 2429 N N . LEU B 1 19 ? -58.094 16.562 -7.949 1 21.94 19 LEU B N 1
ATOM 2430 C CA . LEU B 1 19 ? -58 16.75 -6.504 1 21.94 19 LEU B CA 1
ATOM 2431 C C . LEU B 1 19 ? -57.844 15.422 -5.785 1 21.94 19 LEU B C 1
ATOM 2433 O O . LEU B 1 19 ? -57.844 15.367 -4.555 1 21.94 19 LEU B O 1
ATOM 2437 N N . PHE B 1 20 ? -57.25 14.359 -6.363 1 22.42 20 PHE B N 1
ATOM 2438 C CA . PHE B 1 20 ? -57.5 13.164 -5.566 1 22.42 20 PHE B CA 1
ATOM 2439 C C . PHE B 1 20 ? -56.906 13.32 -4.168 1 22.42 20 PHE B C 1
ATOM 2441 O O . PHE B 1 20 ? -55.75 13.719 -4.012 1 22.42 20 PHE B O 1
ATOM 2448 N N . SER B 1 21 ? -57.75 13.508 -3.156 1 20.88 21 SER B N 1
ATOM 2449 C CA . SER B 1 21 ? -57.656 13.602 -1.704 1 20.88 21 SER B CA 1
ATOM 2450 C C . SER B 1 21 ? -57.062 12.336 -1.105 1 20.88 21 SER B C 1
ATOM 2452 O O . SER B 1 21 ? -57.719 11.289 -1.066 1 20.88 21 SER B O 1
ATOM 2454 N N . ALA B 1 22 ? -56.031 11.805 -1.564 1 24.17 22 ALA B N 1
ATOM 2455 C CA . ALA B 1 22 ? -55.531 10.594 -0.922 1 24.17 22 ALA B CA 1
ATOM 2456 C C . ALA B 1 22 ? -55.5 10.758 0.595 1 24.17 22 ALA B C 1
ATOM 2458 O O . ALA B 1 22 ? -55.031 11.789 1.101 1 24.17 22 ALA B O 1
ATOM 2459 N N . ARG B 1 23 ? -56.312 9.953 1.315 1 22.97 23 ARG B N 1
ATOM 2460 C CA . ARG B 1 23 ? -56.5 9.609 2.723 1 22.97 23 ARG B CA 1
ATOM 2461 C C . ARG B 1 23 ? -55.156 9.398 3.41 1 22.97 23 ARG B C 1
ATOM 2463 O O . ARG B 1 23 ? -54.281 8.711 2.877 1 22.97 23 ARG B O 1
ATOM 2470 N N . ASP B 1 24 ? -54.75 10.211 4.355 1 22.12 24 ASP B N 1
ATOM 2471 C CA . ASP B 1 24 ? -53.594 10.406 5.242 1 22.12 24 ASP B CA 1
ATOM 2472 C C . ASP B 1 24 ? -53.438 9.234 6.203 1 22.12 24 ASP B C 1
ATOM 2474 O O . ASP B 1 24 ? -54.219 9.102 7.164 1 22.12 24 ASP B O 1
ATOM 2478 N N . SER B 1 25 ? -53.656 7.934 5.668 1 24.22 25 SER B N 1
ATOM 2479 C CA . SER B 1 25 ? -53.594 6.938 6.73 1 24.22 25 SER B CA 1
ATOM 2480 C C . SER B 1 25 ? -52.375 7.172 7.617 1 24.22 25 SER B C 1
ATOM 2482 O O . SER B 1 25 ? -51.281 7.5 7.121 1 24.22 25 SER B O 1
ATOM 2484 N N . ASN B 1 26 ? -52.656 7.48 8.836 1 23.73 26 ASN B N 1
ATOM 2485 C CA . ASN B 1 26 ? -51.844 7.73 10.023 1 23.73 26 ASN B CA 1
ATOM 2486 C C . ASN B 1 26 ? -50.938 6.555 10.336 1 23.73 26 ASN B C 1
ATOM 2488 O O . ASN B 1 26 ? -51.375 5.551 10.906 1 23.73 26 ASN B O 1
ATOM 2492 N N . LEU B 1 27 ? -50.281 6.004 9.414 1 25.25 27 LEU B N 1
ATOM 2493 C CA . LEU B 1 27 ? -49.438 4.91 9.891 1 25.25 27 LEU B CA 1
ATOM 2494 C C . LEU B 1 27 ? -48.625 5.34 11.102 1 25.25 27 LEU B C 1
ATOM 2496 O O . LEU B 1 27 ? -48.031 6.43 11.109 1 25.25 27 LEU B O 1
ATOM 2500 N N . PRO B 1 28 ? -48.969 4.711 12.258 1 25.12 28 PRO B N 1
ATOM 2501 C CA . PRO B 1 28 ? -48.281 5.023 13.508 1 25.12 28 PRO B CA 1
ATOM 2502 C C . PRO B 1 28 ? -46.75 4.988 13.359 1 25.12 28 PRO B C 1
ATOM 2504 O O . PRO B 1 28 ? -46.25 4.328 12.453 1 25.12 28 PRO B O 1
ATOM 2507 N N . SER B 1 29 ? -46.188 6.07 13.875 1 22.41 29 SER B N 1
ATOM 2508 C CA . SER B 1 29 ? -44.75 6.355 13.945 1 22.41 29 SER B CA 1
ATOM 2509 C C . SER B 1 29 ? -44 5.199 14.586 1 22.41 29 SER B C 1
ATOM 2511 O O . SER B 1 29 ? -44.344 4.754 15.68 1 22.41 29 SER B O 1
ATOM 2513 N N . ALA B 1 30 ? -43.562 4.23 13.773 1 26.39 30 ALA B N 1
ATOM 2514 C CA . ALA B 1 30 ? -42.594 3.26 14.281 1 26.39 30 ALA B CA 1
ATOM 2515 C C . ALA B 1 30 ? -41.656 3.902 15.305 1 26.39 30 ALA B C 1
ATOM 2517 O O . ALA B 1 30 ? -41.031 4.918 15.023 1 26.39 30 ALA B O 1
ATOM 2518 N N . SER B 1 31 ? -41.969 3.814 16.5 1 23.31 31 SER B N 1
ATOM 2519 C CA . SER B 1 31 ? -41.094 4.172 17.609 1 23.31 31 SER B CA 1
ATOM 2520 C C . SER B 1 31 ? -39.625 3.816 17.297 1 23.31 31 SER B C 1
ATOM 2522 O O . SER B 1 31 ? -39.344 2.693 16.875 1 23.31 31 SER B O 1
ATOM 2524 N N . GLN B 1 32 ? -38.875 4.746 16.875 1 25.36 32 GLN B N 1
ATOM 2525 C CA . GLN B 1 32 ? -37.406 4.711 16.75 1 25.36 32 GLN B CA 1
ATOM 2526 C C . GLN B 1 32 ? -36.781 4.07 17.984 1 25.36 32 GLN B C 1
ATOM 2528 O O . GLN B 1 32 ? -36.781 4.648 19.062 1 25.36 32 GLN B O 1
ATOM 2533 N N . ILE B 1 33 ? -37 2.777 18.078 1 28.7 33 ILE B N 1
ATOM 2534 C CA . ILE B 1 33 ? -36.188 2.139 19.094 1 28.7 33 ILE B CA 1
ATOM 2535 C C . ILE B 1 33 ? -34.75 2.688 19.016 1 28.7 33 ILE B C 1
ATOM 2537 O O . ILE B 1 33 ? -34.062 2.477 18.031 1 28.7 33 ILE B O 1
ATOM 2541 N N . TYR B 1 34 ? -34.531 3.865 19.594 1 26.06 34 TYR B N 1
ATOM 2542 C CA . TYR B 1 34 ? -33.188 4.348 19.906 1 26.06 34 TYR B CA 1
ATOM 2543 C C . TYR B 1 34 ? -32.375 3.262 20.594 1 26.06 34 TYR B C 1
ATOM 2545 O O . TYR B 1 34 ? -32.719 2.834 21.703 1 26.06 34 TYR B O 1
ATOM 2553 N N . HIS B 1 35 ? -32.062 2.262 19.844 1 27.98 35 HIS B N 1
ATOM 2554 C CA . HIS B 1 35 ? -31.016 1.459 20.484 1 27.98 35 HIS B CA 1
ATOM 2555 C C . HIS B 1 35 ? -29.938 2.342 21.109 1 27.98 35 HIS B C 1
ATOM 2557 O O . HIS B 1 35 ? -29.422 3.252 20.453 1 27.98 35 HIS B O 1
ATOM 2563 N N . SER B 1 36 ? -30.141 2.656 22.297 1 30.83 36 SER B N 1
ATOM 2564 C CA . SER B 1 36 ? -29 3.176 23.047 1 30.83 36 SER B CA 1
ATOM 2565 C C . SER B 1 36 ? -27.734 2.369 22.766 1 30.83 36 SER B C 1
ATOM 2567 O O . SER B 1 36 ? -27.688 1.166 23.031 1 30.83 36 SER B O 1
ATOM 2569 N N . PRO B 1 37 ? -27.094 2.613 21.609 1 31.62 37 PRO B N 1
ATOM 2570 C CA . PRO B 1 37 ? -25.891 1.791 21.391 1 31.62 37 PRO B CA 1
ATOM 2571 C C . PRO B 1 37 ? -24.969 1.757 22.609 1 31.62 37 PRO B C 1
ATOM 2573 O O . PRO B 1 37 ? -24.469 2.797 23.031 1 31.62 37 PRO B O 1
ATOM 2576 N N . THR B 1 38 ? -25.391 1.198 23.656 1 34.31 38 THR B N 1
ATOM 2577 C CA . THR B 1 38 ? -24.297 0.877 24.562 1 34.31 38 THR B CA 1
ATOM 2578 C C . THR B 1 38 ? -23.109 0.279 23.797 1 34.31 38 THR B C 1
ATOM 2580 O O . THR B 1 38 ? -22.984 -0.944 23.703 1 34.31 38 THR B O 1
ATOM 2583 N N . GLY B 1 39 ? -22.984 0.659 22.547 1 32.97 39 GLY B N 1
ATOM 2584 C CA . GLY B 1 39 ? -21.891 0.138 21.75 1 32.97 39 GLY B CA 1
ATOM 2585 C C . GLY B 1 39 ? -20.547 0.197 22.469 1 32.97 39 GLY B C 1
ATOM 2586 O O . GLY B 1 39 ? -20.312 1.101 23.281 1 32.97 39 GLY B O 1
ATOM 2587 N N . LYS B 1 40 ? -19.938 -0.878 22.797 1 35.41 40 LYS B N 1
ATOM 2588 C CA . LYS B 1 40 ? -18.516 -0.898 23.156 1 35.41 40 LYS B CA 1
ATOM 2589 C C . LYS B 1 40 ? -17.75 0.206 22.422 1 35.41 40 LYS B C 1
ATOM 2591 O O . LYS B 1 40 ? -17.672 0.209 21.188 1 35.41 40 LYS B O 1
ATOM 2596 N N . THR B 1 41 ? -17.906 1.466 22.906 1 34.59 41 THR B N 1
ATOM 2597 C CA . THR B 1 41 ? -17.109 2.559 22.375 1 34.59 41 THR B CA 1
ATOM 2598 C C . THR B 1 41 ? -15.711 2.064 21.984 1 34.59 41 THR B C 1
ATOM 2600 O O . THR B 1 41 ? -15.062 1.345 22.75 1 34.59 41 THR B O 1
ATOM 2603 N N . SER B 1 42 ? -15.453 1.76 20.906 1 39.03 42 SER B N 1
ATOM 2604 C CA . SER B 1 42 ? -14.078 1.535 20.469 1 39.03 42 SER B CA 1
ATOM 2605 C C . SER B 1 42 ? -13.094 2.359 21.297 1 39.03 42 SER B C 1
ATOM 2607 O O . SER B 1 42 ? -13.383 3.498 21.672 1 39.03 42 SER B O 1
ATOM 2609 N N . PRO B 1 43 ? -12.195 1.842 22.156 1 40.34 43 PRO B N 1
ATOM 2610 C CA . PRO B 1 43 ? -11.266 2.656 22.938 1 40.34 43 PRO B CA 1
ATOM 2611 C C . PRO B 1 43 ? -10.961 4.004 22.281 1 40.34 43 PRO B C 1
ATOM 2613 O O . PRO B 1 43 ? -10.648 4.055 21.094 1 40.34 43 PRO B O 1
ATOM 2616 N N . SER B 1 44 ? -11.797 5.051 22.531 1 48.81 44 SER B N 1
ATOM 2617 C CA . SER B 1 44 ? -11.516 6.438 22.188 1 48.81 44 SER B CA 1
ATOM 2618 C C . SER B 1 44 ? -10.016 6.668 22 1 48.81 44 SER B C 1
ATOM 2620 O O . SER B 1 44 ? -9.25 6.586 22.969 1 48.81 44 SER B O 1
ATOM 2622 N N . SER B 1 45 ? -9.477 6.281 20.812 1 61.81 45 SER B N 1
ATOM 2623 C CA . SER B 1 45 ? -8.047 6.441 20.578 1 61.81 45 SER B CA 1
ATOM 2624 C C . SER B 1 45 ? -7.613 7.891 20.781 1 61.81 45 SER B C 1
ATOM 2626 O O . SER B 1 45 ? -8.336 8.812 20.406 1 61.81 45 SER B O 1
ATOM 2628 N N . LYS B 1 46 ? -6.66 8.133 21.641 1 89.69 46 LYS B N 1
ATOM 2629 C CA . LYS B 1 46 ? -5.957 9.398 21.859 1 89.69 46 LYS B CA 1
ATOM 2630 C C . LYS B 1 46 ? -5.375 9.93 20.547 1 89.69 46 LYS B C 1
ATOM 2632 O O . LYS B 1 46 ? -4.914 11.07 20.484 1 89.69 46 LYS B O 1
ATOM 2637 N N . LYS B 1 47 ? -5.629 9.133 19.469 1 97.31 47 LYS B N 1
ATOM 2638 C CA . LYS B 1 47 ? -5.094 9.562 18.188 1 97.31 47 LYS B CA 1
ATOM 2639 C C . LYS B 1 47 ? -5.992 9.117 17.031 1 97.31 47 LYS B C 1
ATOM 2641 O O . LYS B 1 47 ? -6.75 8.156 17.172 1 97.31 47 LYS B O 1
ATOM 2646 N N . VAL B 1 48 ? -6.078 9.828 15.945 1 98.62 48 VAL B N 1
ATOM 2647 C CA . VAL B 1 48 ? -6.871 9.57 14.75 1 98.62 48 VAL B CA 1
ATOM 2648 C C . VAL B 1 48 ? -6.145 10.117 13.523 1 98.62 48 VAL B C 1
ATOM 2650 O O . VAL B 1 48 ? -5.355 11.062 13.633 1 98.62 48 VAL B O 1
ATOM 2653 N N . ALA B 1 49 ? -6.273 9.477 12.398 1 98.94 49 ALA B N 1
ATOM 2654 C CA . ALA B 1 49 ? -5.848 10.055 11.125 1 98.94 49 ALA B CA 1
ATOM 2655 C C . ALA B 1 49 ? -7.039 10.586 10.336 1 98.94 49 ALA B C 1
ATOM 2657 O O . ALA B 1 49 ? -8.148 10.047 10.438 1 98.94 49 ALA B O 1
ATOM 2658 N N . ALA B 1 50 ? -6.812 11.68 9.547 1 98.81 50 ALA B N 1
ATOM 2659 C CA . ALA B 1 50 ? -7.926 12.312 8.844 1 98.81 50 ALA B CA 1
ATOM 2660 C C . ALA B 1 50 ? -7.512 12.742 7.441 1 98.81 50 ALA B C 1
ATOM 2662 O O . ALA B 1 50 ? -6.422 13.281 7.246 1 98.81 50 ALA B O 1
ATOM 2663 N N . LEU B 1 51 ? -8.328 12.445 6.52 1 97.44 51 LEU B N 1
ATOM 2664 C CA . LEU B 1 51 ? -8.211 12.867 5.129 1 97.44 51 LEU B CA 1
ATOM 2665 C C . LEU B 1 51 ? -9.492 13.555 4.66 1 97.44 51 LEU B C 1
ATOM 2667 O O . LEU B 1 51 ? -10.594 13.047 4.875 1 97.44 51 LEU B O 1
ATOM 2671 N N . MET B 1 52 ? -9.359 14.727 4.152 1 94.25 52 MET B N 1
ATOM 2672 C CA . MET B 1 52 ? -10.477 15.359 3.465 1 94.25 52 MET B CA 1
ATOM 2673 C C . MET B 1 52 ? -10.312 15.266 1.952 1 94.25 52 MET B C 1
ATOM 2675 O O . MET B 1 52 ? -9.367 15.812 1.392 1 94.25 52 MET B O 1
ATOM 2679 N N . GLU B 1 53 ? -11.156 14.578 1.344 1 91.94 53 GLU B N 1
ATOM 2680 C CA . GLU B 1 53 ? -11.078 14.359 -0.098 1 91.94 53 GLU B CA 1
ATOM 2681 C C . GLU B 1 53 ? -12.469 14.219 -0.711 1 91.94 53 GLU B C 1
ATOM 2683 O O . GLU B 1 53 ? -13.227 13.32 -0.34 1 91.94 53 GLU B O 1
ATOM 2688 N N . THR B 1 54 ? -12.766 15.102 -1.666 1 89.25 54 THR B N 1
ATOM 2689 C CA . THR B 1 54 ? -14.086 15.062 -2.279 1 89.25 54 THR B CA 1
ATOM 2690 C C . THR B 1 54 ? -14.016 14.477 -3.686 1 89.25 54 THR B C 1
ATOM 2692 O O . THR B 1 54 ? -15.047 14.148 -4.281 1 89.25 54 THR B O 1
ATOM 2695 N N . ARG B 1 55 ? -12.906 14.398 -4.258 1 86.38 55 ARG B N 1
ATOM 2696 C CA . ARG B 1 55 ? -12.688 13.781 -5.559 1 86.38 55 ARG B CA 1
ATOM 2697 C C . ARG B 1 55 ? -12.211 12.344 -5.41 1 86.38 55 ARG B C 1
ATOM 2699 O O . ARG B 1 55 ? -11.32 12.062 -4.602 1 86.38 55 ARG B O 1
ATOM 2706 N N . VAL B 1 56 ? -12.852 11.508 -6.227 1 88.12 56 VAL B N 1
ATOM 2707 C CA . VAL B 1 56 ? -12.438 10.109 -6.168 1 88.12 56 VAL B CA 1
ATOM 2708 C C . VAL B 1 56 ? -11.469 9.805 -7.312 1 88.12 56 VAL B C 1
ATOM 2710 O O . VAL B 1 56 ? -11.891 9.438 -8.406 1 88.12 56 VAL B O 1
ATOM 2713 N N . THR B 1 57 ? -10.227 9.961 -6.992 1 91.94 57 THR B N 1
ATOM 2714 C CA . THR B 1 57 ? -9.18 9.633 -7.953 1 91.94 57 THR B CA 1
ATOM 2715 C C . THR B 1 57 ? -8.773 8.164 -7.824 1 91.94 57 THR B C 1
ATOM 2717 O O . THR B 1 57 ? -9.008 7.539 -6.789 1 91.94 57 THR B O 1
ATOM 2720 N N . PRO B 1 58 ? -8.148 7.602 -8.844 1 91.88 58 PRO B N 1
ATOM 2721 C CA . PRO B 1 58 ? -7.785 6.184 -8.836 1 91.88 58 PRO B CA 1
ATOM 2722 C C . PRO B 1 58 ? -6.859 5.816 -7.68 1 91.88 58 PRO B C 1
ATOM 2724 O O . PRO B 1 58 ? -6.887 4.68 -7.199 1 91.88 58 PRO B O 1
ATOM 2727 N N . ASN B 1 59 ? -6.098 6.727 -7.191 1 94.56 59 ASN B N 1
ATOM 2728 C CA . ASN B 1 59 ? -5.098 6.395 -6.184 1 94.56 59 ASN B CA 1
ATOM 2729 C C . ASN B 1 59 ? -5.66 6.523 -4.773 1 94.56 59 ASN B C 1
ATOM 2731 O O . ASN B 1 59 ? -4.984 6.191 -3.797 1 94.56 59 ASN B O 1
ATOM 2735 N N . LEU B 1 60 ? -6.875 6.973 -4.656 1 95.44 60 LEU B N 1
ATOM 2736 C CA . LEU B 1 60 ? -7.391 7.293 -3.33 1 95.44 60 LEU B CA 1
ATOM 2737 C C . LEU B 1 60 ? -7.484 6.043 -2.465 1 95.44 60 LEU B C 1
ATOM 2739 O O . LEU B 1 60 ? -6.953 6.012 -1.353 1 95.44 60 LEU B O 1
ATOM 2743 N N . VAL B 1 61 ? -8.109 5.008 -2.961 1 96.44 61 VAL B N 1
ATOM 2744 C CA . VAL B 1 61 ? -8.344 3.797 -2.182 1 96.44 61 VAL B CA 1
ATOM 2745 C C . VAL B 1 61 ? -7.004 3.146 -1.837 1 96.44 61 VAL B C 1
ATOM 2747 O O . VAL B 1 61 ? -6.715 2.891 -0.665 1 96.44 61 VAL B O 1
ATOM 2750 N N . PRO B 1 62 ? -6.094 2.922 -2.814 1 97.19 62 PRO B N 1
ATOM 2751 C CA . PRO B 1 62 ? -4.801 2.34 -2.449 1 97.19 62 PRO B CA 1
ATOM 2752 C C . PRO B 1 62 ? -4.016 3.215 -1.475 1 97.19 62 PRO B C 1
ATOM 2754 O O . PRO B 1 62 ? -3.309 2.697 -0.606 1 97.19 62 PRO B O 1
ATOM 2757 N N . LEU B 1 63 ? -4.141 4.441 -1.604 1 97.31 63 LEU B N 1
ATOM 2758 C CA . LEU B 1 63 ? -3.436 5.359 -0.717 1 97.31 63 LEU B CA 1
ATOM 2759 C C . LEU B 1 63 ? -3.953 5.238 0.712 1 97.31 63 LEU B C 1
ATOM 2761 O O . LEU B 1 63 ? -3.166 5.137 1.656 1 97.31 63 LEU B O 1
ATOM 2765 N N . ILE B 1 64 ? -5.258 5.242 0.89 1 97.81 64 ILE B N 1
ATOM 2766 C CA . ILE B 1 64 ? -5.855 5.152 2.219 1 97.81 64 ILE B CA 1
ATOM 2767 C C . ILE B 1 64 ? -5.508 3.807 2.852 1 97.81 64 ILE B C 1
ATOM 2769 O O . ILE B 1 64 ? -5.164 3.74 4.035 1 97.81 64 ILE B O 1
ATOM 2773 N N . LEU B 1 65 ? -5.547 2.775 2.086 1 98.25 65 LEU B N 1
ATOM 2774 C CA . LEU B 1 65 ? -5.199 1.457 2.607 1 98.25 65 LEU B CA 1
ATOM 2775 C C . LEU B 1 65 ? -3.725 1.396 2.988 1 98.25 65 LEU B C 1
ATOM 2777 O O . LEU B 1 65 ? -3.355 0.727 3.957 1 98.25 65 LEU B O 1
ATOM 2781 N N . HIS B 1 66 ? -2.887 2.055 2.213 1 98.56 66 HIS B N 1
ATOM 2782 C CA . HIS B 1 66 ? -1.473 2.145 2.561 1 98.56 66 HIS B CA 1
ATOM 2783 C C . HIS B 1 66 ? -1.281 2.832 3.908 1 98.56 66 HIS B C 1
ATOM 2785 O O . HIS B 1 66 ? -0.585 2.311 4.781 1 98.56 66 HIS B O 1
ATOM 2791 N N . PHE B 1 67 ? -1.95 3.957 4.074 1 98.81 67 PHE B N 1
ATOM 2792 C CA . PHE B 1 67 ? -1.866 4.652 5.352 1 98.81 67 PHE B CA 1
ATOM 2793 C C . PHE B 1 67 ? -2.354 3.758 6.488 1 98.81 67 PHE B C 1
ATOM 2795 O O . PHE B 1 67 ? -1.707 3.664 7.531 1 98.81 67 PHE B O 1
ATOM 2802 N N . SER B 1 68 ? -3.465 3.137 6.293 1 98.56 68 SER B N 1
ATOM 2803 C CA . SER B 1 68 ? -4.012 2.25 7.312 1 98.56 68 SER B CA 1
ATOM 2804 C C . SER B 1 68 ? -3.012 1.163 7.691 1 98.56 68 SER B C 1
ATOM 2806 O O . SER B 1 68 ? -2.852 0.844 8.875 1 98.56 68 SER B O 1
ATOM 2808 N N . SER B 1 69 ? -2.348 0.661 6.727 1 98.19 69 SER B N 1
ATOM 2809 C CA . SER B 1 69 ? -1.391 -0.42 6.941 1 98.19 69 SER B CA 1
ATOM 2810 C C . SER B 1 69 ? -0.161 0.072 7.695 1 98.19 69 SER B C 1
ATOM 2812 O O . SER B 1 69 ? 0.27 -0.554 8.664 1 98.19 69 SER B O 1
ATOM 2814 N N . VAL B 1 70 ? 0.424 1.148 7.328 1 98.56 70 VAL B N 1
ATOM 2815 C CA . VAL B 1 70 ? 1.679 1.639 7.887 1 98.56 70 VAL B CA 1
ATOM 2816 C C . VAL B 1 70 ? 1.428 2.238 9.273 1 98.56 70 VAL B C 1
ATOM 2818 O O . VAL B 1 70 ? 2.244 2.078 10.18 1 98.56 70 VAL B O 1
ATOM 2821 N N . LEU B 1 71 ? 0.28 2.846 9.453 1 98.5 71 LEU B N 1
ATOM 2822 C CA . LEU B 1 71 ? -0.054 3.436 10.742 1 98.5 71 LEU B CA 1
ATOM 2823 C C . LEU B 1 71 ? -0.355 2.354 11.773 1 98.5 71 LEU B C 1
ATOM 2825 O O . LEU B 1 71 ? 0.011 2.488 12.945 1 98.5 71 LEU B O 1
ATOM 2829 N N . GLY B 1 72 ? -1.047 1.352 11.328 1 96.75 72 GLY B N 1
ATOM 2830 C CA . GLY B 1 72 ? -1.369 0.266 12.242 1 96.75 72 GLY B CA 1
ATOM 2831 C C . GLY B 1 72 ? -2.742 0.403 12.875 1 96.75 72 GLY B C 1
ATOM 2832 O O . GLY B 1 72 ? -3.451 1.38 12.617 1 96.75 72 GLY B O 1
ATOM 2833 N N . PRO B 1 73 ? -3.1 -0.501 13.727 1 95.44 73 PRO B N 1
ATOM 2834 C CA . PRO B 1 73 ? -4.477 -0.65 14.203 1 95.44 73 PRO B CA 1
ATOM 2835 C C . PRO B 1 73 ? -4.855 0.392 15.25 1 95.44 73 PRO B C 1
ATOM 2837 O O . PRO B 1 73 ? -6.035 0.55 15.57 1 95.44 73 PRO B O 1
ATOM 2840 N N . THR B 1 74 ? -3.955 1.057 15.797 1 96.19 74 THR B N 1
ATOM 2841 C CA . THR B 1 74 ? -4.266 2.033 16.828 1 96.19 74 THR B CA 1
ATOM 2842 C C . THR B 1 74 ? -4.613 3.385 16.219 1 96.19 74 THR B C 1
ATOM 2844 O O . THR B 1 74 ? -4.957 4.332 16.922 1 96.19 74 THR B O 1
ATOM 2847 N N . TRP B 1 75 ? -4.508 3.477 14.914 1 98.12 75 TRP B N 1
ATOM 2848 C CA . TRP B 1 75 ? -4.812 4.715 14.203 1 98.12 75 TRP B CA 1
ATOM 2849 C C . TRP B 1 75 ? -6.059 4.551 13.344 1 98.12 75 TRP B C 1
ATOM 2851 O O . TRP B 1 75 ? -5.961 4.258 12.148 1 98.12 75 TRP B O 1
ATOM 2861 N N . PRO B 1 76 ? -7.246 4.766 13.883 1 98.31 76 PRO B N 1
ATOM 2862 C CA . PRO B 1 76 ? -8.398 4.832 12.984 1 98.31 76 PRO B CA 1
ATOM 2863 C C . PRO B 1 76 ? -8.32 6 12.008 1 98.31 76 PRO B C 1
ATOM 2865 O O . PRO B 1 76 ? -7.676 7.012 12.297 1 98.31 76 PRO B O 1
ATOM 2868 N N . ILE B 1 77 ? -8.953 5.812 10.844 1 98.75 77 ILE B N 1
ATOM 2869 C CA . ILE B 1 77 ? -8.906 6.844 9.812 1 98.75 77 ILE B CA 1
ATOM 2870 C C . ILE B 1 77 ? -10.312 7.383 9.562 1 98.75 77 ILE B C 1
ATOM 2872 O O . ILE B 1 77 ? -11.25 6.609 9.352 1 98.75 77 ILE B O 1
ATOM 2876 N N . LYS B 1 78 ? -10.477 8.688 9.617 1 98.62 78 LYS B N 1
ATOM 2877 C CA . LYS B 1 78 ? -11.711 9.367 9.234 1 98.62 78 LYS B CA 1
ATOM 2878 C C . LYS B 1 78 ? -11.555 10.047 7.867 1 98.62 78 LYS B C 1
ATOM 2880 O O . LYS B 1 78 ? -10.625 10.82 7.656 1 98.62 78 LYS B O 1
ATOM 2885 N N . ILE B 1 79 ? -12.461 9.695 7.004 1 97.75 79 ILE B N 1
ATOM 2886 C CA . ILE B 1 79 ? -12.469 10.305 5.68 1 97.75 79 ILE B CA 1
ATOM 2887 C C . ILE B 1 79 ? -13.609 11.32 5.586 1 97.75 79 ILE B C 1
ATOM 2889 O O . ILE B 1 79 ? -14.781 10.953 5.656 1 97.75 79 ILE B O 1
ATOM 2893 N N . PHE B 1 80 ? -13.242 12.555 5.477 1 96.94 80 PHE B N 1
ATOM 2894 C CA . PHE B 1 80 ? -14.219 13.625 5.258 1 96.94 80 PHE B CA 1
ATOM 2895 C C . PHE B 1 80 ? -14.516 13.789 3.773 1 96.94 80 PHE B C 1
ATOM 2897 O O . PHE B 1 80 ? -13.617 14.109 2.988 1 96.94 80 PHE B O 1
ATOM 2904 N N . THR B 1 81 ? -15.742 13.555 3.438 1 95.06 81 THR B N 1
ATOM 2905 C CA . THR B 1 81 ? -16.062 13.531 2.014 1 95.06 81 THR B CA 1
ATOM 2906 C C . THR B 1 81 ? -17.547 13.82 1.782 1 95.06 81 THR B C 1
ATOM 2908 O O . THR B 1 81 ? -18.266 14.188 2.713 1 95.06 81 THR B O 1
ATOM 2911 N N . THR B 1 82 ? -17.938 13.859 0.497 1 92.62 82 THR B N 1
ATOM 2912 C CA . THR B 1 82 ? -19.328 14.055 0.11 1 92.62 82 THR B CA 1
ATOM 2913 C C . THR B 1 82 ? -20.031 12.711 -0.073 1 92.62 82 THR B C 1
ATOM 2915 O O . THR B 1 82 ? -19.391 11.672 -0.2 1 92.62 82 THR B O 1
ATOM 2918 N N . GLN B 1 83 ? -21.328 12.719 -0.113 1 90.88 83 GLN B N 1
ATOM 2919 C CA . GLN B 1 83 ? -22.109 11.508 -0.329 1 90.88 83 GLN B CA 1
ATOM 2920 C C . GLN B 1 83 ? -21.781 10.867 -1.673 1 90.88 83 GLN B C 1
ATOM 2922 O O . GLN B 1 83 ? -21.641 9.648 -1.767 1 90.88 83 GLN B O 1
ATOM 2927 N N . ALA B 1 84 ? -21.672 11.695 -2.65 1 87.5 84 ALA B N 1
ATOM 2928 C CA . ALA B 1 84 ? -21.359 11.203 -3.99 1 87.5 84 ALA B CA 1
ATOM 2929 C C . ALA B 1 84 ? -20.016 10.477 -4.008 1 87.5 84 ALA B C 1
ATOM 2931 O O . ALA B 1 84 ? -19.906 9.383 -4.57 1 87.5 84 ALA B O 1
ATOM 2932 N N . ALA B 1 85 ? -19.031 11.062 -3.354 1 88.25 85 ALA B N 1
ATOM 2933 C CA . ALA B 1 85 ? -17.703 10.453 -3.318 1 88.25 85 ALA B CA 1
ATOM 2934 C C . ALA B 1 85 ? -17.703 9.164 -2.502 1 88.25 85 ALA B C 1
ATOM 2936 O O . ALA B 1 85 ? -17.047 8.188 -2.867 1 88.25 85 ALA B O 1
ATOM 2937 N N . MET B 1 86 ? -18.406 9.141 -1.48 1 91.19 86 MET B N 1
ATOM 2938 C CA . MET B 1 86 ? -18.5 7.973 -0.607 1 91.19 86 MET B CA 1
ATOM 2939 C C . MET B 1 86 ? -19 6.758 -1.378 1 91.19 86 MET B C 1
ATOM 2941 O O . MET B 1 86 ? -18.438 5.664 -1.249 1 91.19 86 MET B O 1
ATOM 2945 N N . VAL B 1 87 ? -19.953 6.902 -2.199 1 86.56 87 VAL B N 1
ATOM 2946 C CA . VAL B 1 87 ? -20.547 5.812 -2.959 1 86.56 87 VAL B CA 1
ATOM 2947 C C . VAL B 1 87 ? -19.547 5.277 -3.98 1 86.56 87 VAL B C 1
ATOM 2949 O O . VAL B 1 87 ? -19.484 4.066 -4.211 1 86.56 87 VAL B O 1
ATOM 2952 N N . ASN B 1 88 ? -18.781 6.105 -4.469 1 84.06 88 ASN B N 1
ATOM 2953 C CA . ASN B 1 88 ? -17.828 5.723 -5.512 1 84.06 88 ASN B CA 1
ATOM 2954 C C . ASN B 1 88 ? -16.609 5.035 -4.934 1 84.06 88 ASN B C 1
ATOM 2956 O O . ASN B 1 88 ? -15.961 4.23 -5.609 1 84.06 88 ASN B O 1
ATOM 2960 N N . ILE B 1 89 ? -16.219 5.402 -3.756 1 83.19 89 ILE B N 1
ATOM 2961 C CA . ILE B 1 89 ? -15.07 4.801 -3.09 1 83.19 89 ILE B CA 1
ATOM 2962 C C . ILE B 1 89 ? -15.414 3.379 -2.652 1 83.19 89 ILE B C 1
ATOM 2964 O O . ILE B 1 89 ? -14.562 2.49 -2.678 1 83.19 89 ILE B O 1
ATOM 2968 N N . SER B 1 90 ? -16.562 3.072 -2.42 1 69.44 90 SER B N 1
ATOM 2969 C CA . SER B 1 90 ? -17.016 1.872 -1.723 1 69.44 90 SER B CA 1
ATOM 2970 C C . SER B 1 90 ? -17.156 0.697 -2.684 1 69.44 90 SER B C 1
ATOM 2972 O O . SER B 1 90 ? -17.922 -0.235 -2.418 1 69.44 90 SER B O 1
ATOM 2974 N N . THR B 1 91 ? -16.359 0.565 -3.617 1 86.62 91 THR B N 1
ATOM 2975 C CA . THR B 1 91 ? -16.453 -0.591 -4.5 1 86.62 91 THR B CA 1
ATOM 2976 C C . THR B 1 91 ? -15.258 -1.522 -4.301 1 86.62 91 THR B C 1
ATOM 2978 O O . THR B 1 91 ? -15.258 -2.652 -4.793 1 86.62 91 THR B O 1
ATOM 2981 N N . SER B 1 92 ? -14.297 -1.157 -3.539 1 95.12 92 SER B N 1
ATOM 2982 C CA . SER B 1 92 ? -13.133 -1.967 -3.213 1 95.12 92 SER B CA 1
ATOM 2983 C C . SER B 1 92 ? -13.422 -2.92 -2.059 1 95.12 92 SER B C 1
ATOM 2985 O O . SER B 1 92 ? -13.852 -2.492 -0.986 1 95.12 92 SER B O 1
ATOM 2987 N N . ALA B 1 93 ? -13.195 -4.203 -2.227 1 97 93 ALA B N 1
ATOM 2988 C CA . ALA B 1 93 ? -13.445 -5.199 -1.187 1 97 93 ALA B CA 1
ATOM 2989 C C . ALA B 1 93 ? -12.578 -4.941 0.043 1 97 93 ALA B C 1
ATOM 2991 O O . ALA B 1 93 ? -13.055 -5.035 1.177 1 97 93 ALA B O 1
ATOM 2992 N N . ALA B 1 94 ? -11.359 -4.648 -0.199 1 97.5 94 ALA B N 1
ATOM 2993 C CA . ALA B 1 94 ? -10.438 -4.387 0.904 1 97.5 94 ALA B CA 1
ATOM 2994 C C . ALA B 1 94 ? -10.867 -3.162 1.702 1 97.5 94 ALA B C 1
ATOM 2996 O O . ALA B 1 94 ? -10.805 -3.16 2.934 1 97.5 94 ALA B O 1
ATOM 2997 N N . PHE B 1 95 ? -11.289 -2.145 1.013 1 97.19 95 PHE B N 1
ATOM 2998 C CA . PHE B 1 95 ? -11.742 -0.918 1.657 1 97.19 95 PHE B CA 1
ATOM 2999 C C . PHE B 1 95 ? -13.008 -1.172 2.471 1 97.19 95 PHE B C 1
ATOM 3001 O O . PHE B 1 95 ? -13.125 -0.712 3.607 1 97.19 95 PHE B O 1
ATOM 3008 N N . GLU B 1 96 ? -13.898 -1.903 1.897 1 96.31 96 GLU B N 1
ATOM 3009 C CA . GLU B 1 96 ? -15.148 -2.236 2.584 1 96.31 96 GLU B CA 1
ATOM 3010 C C . GLU B 1 96 ? -14.875 -3 3.877 1 96.31 96 GLU B C 1
ATOM 3012 O O . GLU B 1 96 ? -15.586 -2.818 4.871 1 96.31 96 GLU B O 1
ATOM 3017 N N . ARG B 1 97 ? -13.922 -3.826 3.844 1 97.06 97 ARG B N 1
ATOM 3018 C CA . ARG B 1 97 ? -13.57 -4.562 5.055 1 97.06 97 ARG B CA 1
ATOM 3019 C C . ARG B 1 97 ? -13.133 -3.613 6.164 1 97.06 97 ARG B C 1
ATOM 3021 O O . ARG B 1 97 ? -13.477 -3.807 7.328 1 97.06 97 ARG B O 1
ATOM 3028 N N . LYS B 1 98 ? -12.375 -2.609 5.773 1 97.44 98 LYS B N 1
ATOM 3029 C CA . LYS B 1 98 ? -11.883 -1.643 6.754 1 97.44 98 LYS B CA 1
ATOM 3030 C C . LYS B 1 98 ? -13.023 -0.799 7.312 1 97.44 98 LYS B C 1
ATOM 3032 O O . LYS B 1 98 ? -12.992 -0.399 8.477 1 97.44 98 LYS B O 1
ATOM 3037 N N . ILE B 1 99 ? -13.984 -0.531 6.465 1 96.75 99 ILE B N 1
ATOM 3038 C CA . ILE B 1 99 ? -15.188 0.157 6.93 1 96.75 99 ILE B CA 1
ATOM 3039 C C . ILE B 1 99 ? -15.945 -0.734 7.906 1 96.75 99 ILE B C 1
ATOM 3041 O O . ILE B 1 99 ? -16.359 -0.282 8.977 1 96.75 99 ILE B O 1
ATOM 3045 N N . ALA B 1 100 ? -16.078 -1.975 7.574 1 96.56 100 ALA B N 1
ATOM 3046 C CA . ALA B 1 100 ? -16.844 -2.928 8.375 1 96.56 100 ALA B CA 1
ATOM 3047 C C . ALA B 1 100 ? -16.219 -3.113 9.75 1 96.56 100 ALA B C 1
ATOM 3049 O O . ALA B 1 100 ? -16.938 -3.26 10.75 1 96.56 100 ALA B O 1
ATOM 3050 N N . ASP B 1 101 ? -14.906 -3.051 9.82 1 96.19 101 ASP B N 1
ATOM 3051 C CA . ASP B 1 101 ? -14.281 -3.281 11.117 1 96.19 101 ASP B CA 1
ATOM 3052 C C . ASP B 1 101 ? -14.008 -1.965 11.844 1 96.19 101 ASP B C 1
ATOM 3054 O O . ASP B 1 101 ? -13.359 -1.946 12.883 1 96.19 101 ASP B O 1
ATOM 3058 N N . LYS B 1 102 ? -14.406 -0.822 11.234 1 95.81 102 LYS B N 1
ATOM 3059 C CA . LYS B 1 102 ? -14.461 0.515 11.82 1 95.81 102 LYS B CA 1
ATOM 3060 C C . LYS B 1 102 ? -13.062 1.126 11.906 1 95.81 102 LYS B C 1
ATOM 3062 O O . LYS B 1 102 ? -12.852 2.102 12.633 1 95.81 102 LYS B O 1
ATOM 3067 N N . SER B 1 103 ? -12.102 0.453 11.219 1 97.06 103 SER B N 1
ATOM 3068 C CA . SER B 1 103 ? -10.773 1.06 11.141 1 97.06 103 SER B CA 1
ATOM 3069 C C . SER B 1 103 ? -10.797 2.328 10.297 1 97.06 103 SER B C 1
ATOM 3071 O O . SER B 1 103 ? -9.977 3.227 10.492 1 97.06 103 SER B O 1
ATOM 3073 N N . ILE B 1 104 ? -11.727 2.334 9.328 1 97.75 104 ILE B N 1
ATOM 3074 C CA . ILE B 1 104 ? -11.969 3.502 8.484 1 97.75 104 ILE B CA 1
ATOM 3075 C C . ILE B 1 104 ? -13.438 3.916 8.578 1 97.75 104 ILE B C 1
ATOM 3077 O O . ILE B 1 104 ? -14.328 3.064 8.586 1 97.75 104 ILE B O 1
ATOM 3081 N N . SER B 1 105 ? -13.719 5.191 8.734 1 97.69 105 SER B N 1
ATOM 3082 C CA . SER B 1 105 ? -15.086 5.699 8.758 1 97.69 105 SER B CA 1
ATOM 3083 C C . SER B 1 105 ? -15.219 6.973 7.926 1 97.69 105 SER B C 1
ATOM 3085 O O . SER B 1 105 ? -14.234 7.668 7.688 1 97.69 105 SER B O 1
ATOM 3087 N N . PHE B 1 106 ? -16.391 7.215 7.512 1 97.06 106 PHE B N 1
ATOM 3088 C CA . PHE B 1 106 ? -16.688 8.422 6.75 1 97.06 106 PHE B CA 1
ATOM 3089 C C . PHE B 1 106 ? -17.312 9.492 7.645 1 97.06 106 PHE B C 1
ATOM 3091 O O . PHE B 1 106 ? -18.062 9.172 8.57 1 97.06 106 PHE B O 1
ATOM 3098 N N . VAL B 1 107 ? -16.969 10.68 7.391 1 97.56 107 VAL B N 1
ATOM 3099 C CA . VAL B 1 107 ? -17.672 11.844 7.902 1 97.56 107 VAL B CA 1
ATOM 3100 C C . VAL B 1 107 ? -18.172 12.695 6.738 1 97.56 107 VAL B C 1
ATOM 3102 O O . VAL B 1 107 ? -17.375 13.227 5.957 1 97.56 107 VAL B O 1
ATOM 3105 N N . LEU B 1 108 ? -19.438 12.812 6.617 1 95.94 108 LEU B N 1
ATOM 3106 C CA . LEU B 1 108 ? -20 13.57 5.508 1 95.94 108 LEU B CA 1
ATOM 3107 C C . LEU B 1 108 ? -19.875 15.07 5.754 1 95.94 108 LEU B C 1
ATOM 3109 O O . LEU B 1 108 ? -20.25 15.562 6.82 1 95.94 108 LEU B O 1
ATOM 3113 N N . LEU B 1 109 ? -19.359 15.703 4.766 1 94.75 109 LEU B N 1
ATOM 3114 C CA . LEU B 1 109 ? -19.234 17.156 4.824 1 94.75 109 LEU B CA 1
ATOM 3115 C C . LEU B 1 109 ? -20.594 17.828 4.77 1 94.75 109 LEU B C 1
ATOM 3117 O O . LEU B 1 109 ? -21.531 17.312 4.152 1 94.75 109 LEU B O 1
ATOM 3121 N N . PRO B 1 110 ? -20.656 19.047 5.41 1 91.19 110 PRO B N 1
ATOM 3122 C CA . PRO B 1 110 ? -21.906 19.797 5.262 1 91.19 110 PRO B CA 1
ATOM 3123 C C . PRO B 1 110 ? -22.219 20.141 3.807 1 91.19 110 PRO B C 1
ATOM 3125 O O . PRO B 1 110 ? -21.312 20.438 3.027 1 91.19 110 PRO B O 1
ATOM 3128 N N . GLU B 1 111 ? -23.469 20.016 3.363 1 83.69 111 GLU B N 1
ATOM 3129 C CA . GLU B 1 111 ? -23.906 20.203 1.984 1 83.69 111 GLU B CA 1
ATOM 3130 C C . GLU B 1 111 ? -23.531 21.578 1.467 1 83.69 111 GLU B C 1
ATOM 3132 O O . GLU B 1 111 ? -23.328 21.766 0.264 1 83.69 111 GLU B O 1
ATOM 3137 N N . THR B 1 112 ? -23.438 22.5 2.291 1 78.25 112 THR B N 1
ATOM 3138 C CA . THR B 1 112 ? -23.203 23.891 1.89 1 78.25 112 THR B CA 1
ATOM 3139 C C . THR B 1 112 ? -21.734 24.109 1.582 1 78.25 112 THR B C 1
ATOM 3141 O O . THR B 1 112 ? -21.359 25.125 0.992 1 78.25 112 THR B O 1
ATOM 3144 N N . GLU B 1 113 ? -21 23.141 1.917 1 76.5 113 GLU B N 1
ATOM 3145 C CA . GLU B 1 113 ? -19.562 23.359 1.772 1 76.5 113 GLU B CA 1
ATOM 3146 C C . GLU B 1 113 ? -19.094 23.016 0.361 1 76.5 113 GLU B C 1
ATOM 3148 O O . GLU B 1 113 ? -19.406 21.938 -0.163 1 76.5 113 GLU B O 1
ATOM 3153 N N . THR B 1 114 ? -18.5 24.016 -0.283 1 71.19 114 THR B N 1
ATOM 3154 C CA . THR B 1 114 ? -17.891 23.812 -1.588 1 71.19 114 THR B CA 1
ATOM 3155 C C . THR B 1 114 ? -16.391 24.094 -1.529 1 71.19 114 THR B C 1
ATOM 3157 O O . THR B 1 114 ? -15.953 25.016 -0.833 1 71.19 114 THR B O 1
ATOM 3160 N N . PHE B 1 115 ? -15.578 23.172 -2.062 1 70.88 115 PHE B N 1
ATOM 3161 C CA . PHE B 1 115 ? -14.133 23.312 -1.995 1 70.88 115 PHE B CA 1
ATOM 3162 C C . PHE B 1 115 ? -13.547 23.562 -3.381 1 70.88 115 PHE B C 1
ATOM 3164 O O . PHE B 1 115 ? -12.891 22.688 -3.951 1 70.88 115 PHE B O 1
ATOM 3171 N N . GLU B 1 116 ? -13.773 24.672 -3.859 1 65.06 116 GLU B N 1
ATOM 3172 C CA . GLU B 1 116 ? -13.375 24.953 -5.234 1 65.06 116 GLU B CA 1
ATOM 3173 C C . GLU B 1 116 ? -11.945 25.484 -5.293 1 65.06 116 GLU B C 1
ATOM 3175 O O . GLU B 1 116 ? -11.273 25.375 -6.324 1 65.06 116 GLU B O 1
ATOM 3180 N N . GLU B 1 117 ? -11.516 26.109 -4.246 1 67.81 117 GLU B N 1
ATOM 3181 C CA . GLU B 1 117 ? -10.188 26.703 -4.23 1 67.81 117 GLU B CA 1
ATOM 3182 C C . GLU B 1 117 ? -9.484 26.438 -2.9 1 67.81 117 GLU B C 1
ATOM 3184 O O . GLU B 1 117 ? -10.125 26.062 -1.916 1 67.81 117 GLU B O 1
ATOM 3189 N N . HIS B 1 118 ? -8.148 26.531 -2.973 1 71.25 118 HIS B N 1
ATOM 3190 C CA . HIS B 1 118 ? -7.336 26.375 -1.771 1 71.25 118 HIS B CA 1
ATOM 3191 C C . HIS B 1 118 ? -7.871 27.234 -0.631 1 71.25 118 HIS B C 1
ATOM 3193 O O . HIS B 1 118 ? -7.879 26.812 0.525 1 71.25 118 HIS B O 1
ATOM 3199 N N . SER B 1 119 ? -8.305 28.328 -0.958 1 75.88 119 SER B N 1
ATOM 3200 C CA . SER B 1 119 ? -8.797 29.25 0.061 1 75.88 119 SER B CA 1
ATOM 3201 C C . SER B 1 119 ? -10.055 28.703 0.736 1 75.88 119 SER B C 1
ATOM 3203 O O . SER B 1 119 ? -10.266 28.922 1.933 1 75.88 119 SER B O 1
ATOM 3205 N N . SER B 1 120 ? -10.703 27.969 -0.016 1 80.81 120 SER B N 1
ATOM 3206 C CA . SER B 1 120 ? -11.906 27.391 0.56 1 80.81 120 SER B CA 1
ATOM 3207 C C . SER B 1 120 ? -11.57 26.297 1.564 1 80.81 120 SER B C 1
ATOM 3209 O O . SER B 1 120 ? -12.211 26.188 2.609 1 80.81 120 SER B O 1
ATOM 3211 N N . VAL B 1 121 ? -10.484 25.625 1.291 1 87.19 121 VAL B N 1
ATOM 3212 C CA . VAL B 1 121 ? -10.055 24.562 2.193 1 87.19 121 VAL B CA 1
ATOM 3213 C C . VAL B 1 121 ? -9.508 25.156 3.482 1 87.19 121 VAL B C 1
ATOM 3215 O O . VAL B 1 121 ? -9.867 24.734 4.582 1 87.19 121 VAL B O 1
ATOM 3218 N N . SER B 1 122 ? -8.703 26.203 3.314 1 92.75 122 SER B N 1
ATOM 3219 C CA . SER B 1 122 ? 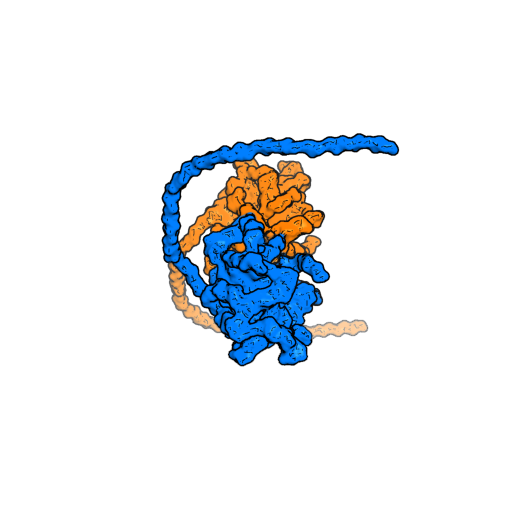-8.156 26.891 4.484 1 92.75 122 SER B CA 1
ATOM 3220 C C . SER B 1 122 ? -9.266 27.484 5.344 1 92.75 122 SER B C 1
ATOM 3222 O O . SER B 1 122 ? -9.227 27.375 6.574 1 92.75 122 SER B O 1
ATOM 3224 N N . ALA B 1 123 ? -10.234 28.078 4.652 1 92.44 123 ALA B N 1
ATOM 3225 C CA . ALA B 1 123 ? -11.367 28.656 5.371 1 92.44 123 ALA B CA 1
ATOM 3226 C C . ALA B 1 123 ? -12.141 27.578 6.129 1 92.44 123 ALA B C 1
ATOM 3228 O O . ALA B 1 123 ? -12.562 27.797 7.266 1 92.44 123 ALA B O 1
ATOM 3229 N N . PHE B 1 124 ? -12.258 26.516 5.559 1 93.75 124 PHE B N 1
ATOM 3230 C CA . PHE B 1 124 ? -13.008 25.422 6.156 1 93.75 124 PHE B CA 1
ATOM 3231 C C . PHE B 1 124 ? -12.289 24.891 7.395 1 93.75 124 PHE B C 1
ATOM 3233 O O . PHE B 1 124 ? -12.914 24.703 8.445 1 93.75 124 PHE B O 1
ATOM 3240 N N . PHE B 1 125 ? -10.961 24.672 7.305 1 95.81 125 PHE B N 1
ATOM 3241 C CA . PHE B 1 125 ? -10.18 24.109 8.406 1 95.81 125 PHE B CA 1
ATOM 3242 C C . PHE B 1 125 ? -10.062 25.125 9.547 1 95.81 125 PHE B C 1
ATOM 3244 O O . PHE B 1 125 ? -9.711 24.75 10.672 1 95.81 125 PHE B O 1
ATOM 3251 N N . SER B 1 126 ? -10.336 26.375 9.258 1 96.56 126 SER B N 1
ATOM 3252 C CA . SER B 1 126 ? -10.195 27.406 10.281 1 96.56 126 SER B CA 1
ATOM 3253 C C . SER B 1 126 ? -11.492 27.594 11.062 1 96.56 126 SER B C 1
ATOM 3255 O O . SER B 1 126 ? -11.609 28.5 11.883 1 96.56 126 SER B O 1
ATOM 3257 N N . LYS B 1 127 ? -12.469 26.797 10.773 1 94.56 127 LYS B N 1
ATOM 3258 C CA . LYS B 1 127 ? -13.734 26.781 11.492 1 94.56 127 LYS B CA 1
ATOM 3259 C C . LYS B 1 127 ? -13.82 25.578 12.438 1 94.56 127 LYS B C 1
ATOM 3261 O O . LYS B 1 127 ? -13.109 24.594 12.25 1 94.56 127 LYS B O 1
ATOM 3266 N N . PRO B 1 128 ? -14.727 25.578 13.391 1 96.94 128 PRO B N 1
ATOM 3267 C CA . PRO B 1 128 ? -14.727 24.562 14.445 1 96.94 128 PRO B CA 1
ATOM 3268 C C . PRO B 1 128 ? -15.234 23.203 13.969 1 96.94 128 PRO B C 1
ATOM 3270 O O . PRO B 1 128 ? -14.844 22.172 14.5 1 96.94 128 PRO B O 1
ATOM 3273 N N . TRP B 1 129 ? -16.094 23.172 13 1 96.38 129 TRP B N 1
ATOM 3274 C CA . TRP B 1 129 ? -16.859 21.984 12.672 1 96.38 129 TRP B CA 1
ATOM 3275 C C . TRP B 1 129 ? -15.945 20.797 12.414 1 96.38 129 TRP B C 1
ATOM 3277 O O . TRP B 1 129 ? -16.156 19.703 12.969 1 96.38 129 TRP B O 1
ATOM 3287 N N . PHE B 1 130 ? -14.961 20.969 11.57 1 96.94 130 PHE B N 1
ATOM 3288 C CA . PHE B 1 130 ? -14.062 19.875 11.211 1 96.94 130 PHE B CA 1
ATOM 3289 C C . PHE B 1 130 ? -13.414 19.281 12.453 1 96.94 130 PHE B C 1
ATOM 3291 O O . PHE B 1 130 ? -13.414 18.062 12.633 1 96.94 130 PHE B O 1
ATOM 3298 N N . TRP B 1 131 ? -12.891 20.094 13.258 1 98.25 131 TRP B N 1
ATOM 3299 C CA . TRP B 1 131 ? -12.109 19.688 14.422 1 98.25 131 TRP B CA 1
ATOM 3300 C C . TRP B 1 131 ? -13 19.047 15.484 1 98.25 131 TRP B C 1
ATOM 3302 O O . TRP B 1 131 ? -12.57 18.172 16.219 1 98.25 131 TRP B O 1
ATOM 3312 N N . GLN B 1 132 ? -14.266 19.484 15.586 1 98.19 132 GLN B N 1
ATOM 3313 C CA . GLN B 1 132 ? -15.227 18.891 16.516 1 98.19 132 GLN B CA 1
ATOM 3314 C C . GLN B 1 132 ? -15.492 17.438 16.172 1 98.19 132 GLN B C 1
ATOM 3316 O O . GLN B 1 132 ? -15.758 16.625 17.078 1 98.19 132 GLN B O 1
ATOM 3321 N N . GLN B 1 133 ? -15.328 17.062 14.867 1 98.06 133 GLN B N 1
ATOM 3322 C CA . GLN B 1 133 ? -15.555 15.68 14.453 1 98.06 133 GLN B CA 1
ATOM 3323 C C . GLN B 1 133 ? -14.406 14.773 14.906 1 98.06 133 GLN B C 1
ATOM 3325 O O . GLN B 1 133 ? -14.531 13.547 14.883 1 98.06 133 GLN B O 1
ATOM 3330 N N . LEU B 1 134 ? -13.281 15.352 15.289 1 98.19 134 LEU B N 1
ATOM 3331 C CA . LEU B 1 134 ? -12.086 14.586 15.625 1 98.19 134 LEU B CA 1
ATOM 3332 C C . LEU B 1 134 ? -11.992 14.359 17.125 1 98.19 134 LEU B C 1
ATOM 3334 O O . LEU B 1 134 ? -11.258 13.477 17.578 1 98.19 134 LEU B O 1
ATOM 3338 N N . ALA B 1 135 ? -12.742 15.242 17.891 1 95.88 135 ALA B N 1
ATOM 3339 C CA . ALA B 1 135 ? -12.797 15.039 19.344 1 95.88 135 ALA B CA 1
ATOM 3340 C C . ALA B 1 135 ? -13.422 13.688 19.672 1 95.88 135 ALA B C 1
ATOM 3342 O O . ALA B 1 135 ? -14.305 13.203 18.969 1 95.88 135 ALA B O 1
ATOM 3343 N N . PRO B 1 136 ? -12.891 12.953 20.672 1 96.31 136 PRO B N 1
ATOM 3344 C CA . PRO B 1 136 ? -12.008 13.445 21.734 1 96.31 136 PRO B CA 1
ATOM 3345 C C . PRO B 1 136 ? -10.539 13.109 21.484 1 96.31 136 PRO B C 1
ATOM 3347 O O . PRO B 1 136 ? -9.75 13.047 22.438 1 96.31 136 PRO B O 1
ATOM 3350 N N . ALA B 1 137 ? -10.141 12.805 20.266 1 97.81 137 ALA B N 1
ATOM 3351 C CA . ALA B 1 137 ? -8.727 12.531 19.984 1 97.81 137 ALA B CA 1
ATOM 3352 C C . ALA B 1 137 ? -7.852 13.703 20.422 1 97.81 137 ALA B C 1
ATOM 3354 O O . ALA B 1 137 ? -8.227 14.867 20.234 1 97.81 137 ALA B O 1
ATOM 3355 N N . GLU B 1 138 ? -6.742 13.422 20.969 1 98.19 138 GLU B N 1
ATOM 3356 C CA . GLU B 1 138 ? -5.801 14.453 21.391 1 98.19 138 GLU B CA 1
ATOM 3357 C C . GLU B 1 138 ? -4.93 14.914 20.219 1 98.19 138 GLU B C 1
ATOM 3359 O O . GLU B 1 138 ? -4.539 16.078 20.156 1 98.19 138 GLU B O 1
ATOM 3364 N N . ARG B 1 139 ? -4.582 13.961 19.375 1 98.69 139 ARG B N 1
ATOM 3365 C CA . ARG B 1 139 ? -3.756 14.227 18.203 1 98.69 139 ARG B CA 1
ATOM 3366 C C . ARG B 1 139 ? -4.41 13.68 16.938 1 98.69 139 ARG B C 1
ATOM 3368 O O . ARG B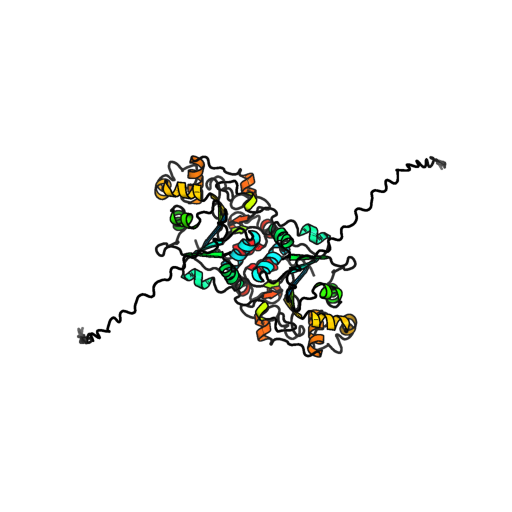 1 139 ? -5.008 12.602 16.953 1 98.69 139 ARG B O 1
ATOM 3375 N N . VAL B 1 140 ? -4.293 14.445 15.898 1 98.88 140 VAL B N 1
ATOM 3376 C CA . VAL B 1 140 ? -4.734 13.992 14.586 1 98.88 140 VAL B CA 1
ATOM 3377 C C . VAL B 1 140 ? -3.559 14.023 13.609 1 98.88 140 VAL B C 1
ATOM 3379 O O . VAL B 1 140 ? -2.75 14.953 13.625 1 98.88 140 VAL B O 1
ATOM 3382 N N . LEU B 1 141 ? -3.338 12.922 12.906 1 98.94 141 LEU B N 1
ATOM 3383 C CA . LEU B 1 141 ? -2.523 12.961 11.695 1 98.94 141 LEU B CA 1
ATOM 3384 C C . LEU B 1 141 ? -3.355 13.398 10.492 1 98.94 141 LEU B C 1
ATOM 3386 O O . LEU B 1 141 ? -4.195 12.633 10.008 1 98.94 141 LEU B O 1
ATOM 3390 N N . MET B 1 142 ? -3.117 14.586 10.016 1 98.75 142 MET B N 1
ATOM 3391 C CA . MET B 1 142 ? -3.709 15.055 8.766 1 98.75 142 MET B CA 1
ATOM 3392 C C . MET B 1 142 ? -2.879 14.609 7.566 1 98.75 142 MET B C 1
ATOM 3394 O O . MET B 1 142 ? -1.653 14.734 7.574 1 98.75 142 MET B O 1
ATOM 3398 N N . PHE B 1 143 ? -3.561 14.023 6.578 1 98.56 143 PHE B N 1
ATOM 3399 C CA . PHE B 1 143 ? -2.826 13.711 5.359 1 98.56 143 PHE B CA 1
ATOM 3400 C C . PHE B 1 143 ? -3.678 13.984 4.125 1 98.56 143 PHE B C 1
ATOM 3402 O O . PHE B 1 143 ? -4.906 13.969 4.199 1 98.56 143 PHE B O 1
ATOM 3409 N N . GLN B 1 144 ? -3.033 14.359 3.053 1 96.06 144 GLN B N 1
ATOM 3410 C CA . GLN B 1 144 ? -3.672 14.641 1.771 1 96.06 144 GLN B CA 1
ATOM 3411 C C . GLN B 1 144 ? -3.318 13.578 0.736 1 96.06 144 GLN B C 1
ATOM 3413 O O . GLN B 1 144 ? -2.441 12.742 0.969 1 96.06 144 GLN B O 1
ATOM 3418 N N . SER B 1 145 ? -4.016 13.578 -0.383 1 94.38 145 SER B N 1
ATOM 3419 C CA . SER B 1 145 ? -3.895 12.531 -1.393 1 94.38 145 SER B CA 1
ATOM 3420 C C . SER B 1 145 ? -2.555 12.617 -2.115 1 94.38 145 SER B C 1
ATOM 3422 O O . SER B 1 145 ? -2.172 11.688 -2.832 1 94.38 145 SER B O 1
ATOM 3424 N N . ASP B 1 146 ? -1.785 13.672 -1.933 1 95.25 146 ASP B N 1
ATOM 3425 C CA . ASP B 1 146 ? -0.463 13.812 -2.535 1 95.25 146 ASP B CA 1
ATOM 3426 C C . ASP B 1 146 ? 0.635 13.727 -1.477 1 95.25 146 ASP B C 1
ATOM 3428 O O . ASP B 1 146 ? 1.713 14.297 -1.644 1 95.25 146 ASP B O 1
ATOM 3432 N N . SER B 1 147 ? 0.317 13.062 -0.385 1 97.75 147 SER B N 1
ATOM 3433 C CA . SER B 1 147 ? 1.292 12.734 0.648 1 97.75 147 SER B CA 1
ATOM 3434 C C . SER B 1 147 ? 1.39 11.227 0.855 1 97.75 147 SER B C 1
ATOM 3436 O O . SER B 1 147 ? 0.563 10.469 0.341 1 97.75 147 SER B O 1
ATOM 3438 N N . ILE B 1 148 ? 2.434 10.805 1.589 1 98.5 148 ILE B N 1
ATOM 3439 C CA . ILE B 1 148 ? 2.648 9.383 1.861 1 98.5 148 ILE B CA 1
ATOM 3440 C C . ILE B 1 148 ? 3.457 9.227 3.148 1 98.5 148 ILE B C 1
ATOM 3442 O O . ILE B 1 148 ? 4.227 10.117 3.52 1 98.5 148 ILE B O 1
ATOM 3446 N N . ILE B 1 149 ? 3.238 8.203 3.9 1 98.81 149 ILE B N 1
ATOM 3447 C CA . ILE B 1 149 ? 4.199 7.734 4.895 1 98.81 149 ILE B CA 1
ATOM 3448 C C . ILE B 1 149 ? 4.922 6.496 4.363 1 98.81 149 ILE B C 1
ATOM 3450 O O . ILE B 1 149 ? 4.312 5.641 3.721 1 98.81 149 ILE B O 1
ATOM 3454 N N . CYS B 1 150 ? 6.223 6.457 4.598 1 98.62 150 CYS B N 1
ATOM 3455 C CA . CYS B 1 150 ? 7.078 5.48 3.938 1 98.62 150 CYS B CA 1
ATOM 3456 C C . CYS B 1 150 ? 7.113 4.168 4.715 1 98.62 150 CYS B C 1
ATOM 3458 O O . CYS B 1 150 ? 7.539 4.141 5.871 1 98.62 150 CYS B O 1
ATOM 3460 N N . ALA B 1 151 ? 6.801 3.096 4.055 1 98 151 ALA B N 1
ATOM 3461 C CA . ALA B 1 151 ? 6.703 1.771 4.66 1 98 151 ALA B CA 1
ATOM 3462 C C . ALA B 1 151 ? 8.062 1.287 5.152 1 98 151 ALA B C 1
ATOM 3464 O O . ALA B 1 1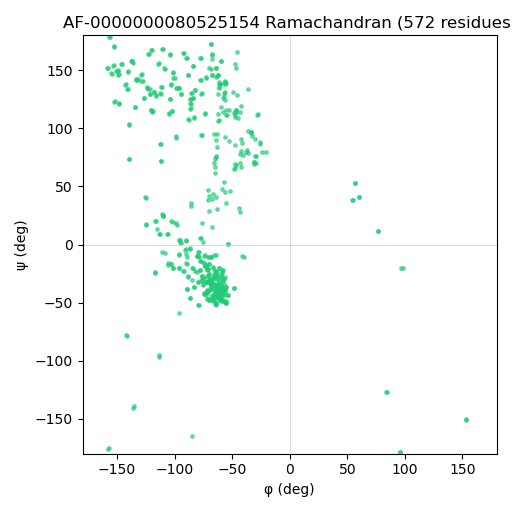51 ? 8.148 0.519 6.113 1 98 151 ALA B O 1
ATOM 3465 N N . ASN B 1 152 ? 9.102 1.766 4.555 1 96.94 152 ASN B N 1
ATOM 3466 C CA . ASN B 1 152 ? 10.445 1.315 4.891 1 96.94 152 ASN B CA 1
ATOM 3467 C C . ASN B 1 152 ? 10.953 1.977 6.168 1 96.94 152 ASN B C 1
ATOM 3469 O O . ASN B 1 152 ? 11.992 1.585 6.703 1 96.94 152 ASN B O 1
ATOM 3473 N N . SER B 1 153 ? 10.234 2.904 6.695 1 97.75 153 SER B N 1
ATOM 3474 C CA . SER B 1 153 ? 10.734 3.711 7.809 1 97.75 153 SER B CA 1
ATOM 3475 C C . SER B 1 153 ? 10.773 2.902 9.102 1 97.75 153 SER B C 1
ATOM 3477 O O . SER B 1 153 ? 9.859 2.129 9.383 1 97.75 153 SER B O 1
ATOM 3479 N N . ARG B 1 154 ? 11.781 3.18 9.859 1 96.19 154 ARG B N 1
ATOM 3480 C CA . ARG B 1 154 ? 11.859 2.645 11.219 1 96.19 154 ARG B CA 1
ATOM 3481 C C . ARG B 1 154 ? 11.086 3.52 12.195 1 96.19 154 ARG B C 1
ATOM 3483 O O . ARG B 1 154 ? 10.766 3.084 13.305 1 96.19 154 ARG B O 1
ATOM 3490 N N . ARG B 1 155 ? 10.852 4.727 11.828 1 97.56 155 ARG B N 1
ATOM 3491 C CA . ARG B 1 155 ? 10.07 5.652 12.648 1 97.56 155 ARG B CA 1
ATOM 3492 C C . ARG B 1 155 ? 8.578 5.473 12.406 1 97.56 155 ARG B C 1
ATOM 3494 O O . ARG B 1 155 ? 8.164 4.969 11.359 1 97.56 155 ARG B O 1
ATOM 3501 N N . THR B 1 156 ? 7.852 5.828 13.438 1 98.31 156 THR B N 1
ATOM 3502 C CA . THR B 1 156 ? 6.398 5.828 13.336 1 98.31 156 THR B CA 1
ATOM 3503 C C . THR B 1 156 ? 5.836 7.211 13.656 1 98.31 156 THR B C 1
ATOM 3505 O O . THR B 1 156 ? 6.543 8.07 14.188 1 98.31 156 THR B O 1
ATOM 3508 N N . VAL B 1 157 ? 4.617 7.41 13.289 1 98.75 157 VAL B N 1
ATOM 3509 C CA . VAL B 1 157 ? 3.938 8.664 13.602 1 98.75 157 VAL B CA 1
ATOM 3510 C C . VAL B 1 157 ? 3.916 8.875 15.117 1 98.75 157 VAL B C 1
ATOM 3512 O O . VAL B 1 157 ? 4.023 10.016 15.586 1 98.75 157 VAL B O 1
ATOM 3515 N N . ASP B 1 158 ? 3.895 7.836 15.875 1 98.31 158 ASP B N 1
ATOM 3516 C CA . ASP B 1 158 ? 3.848 7.906 17.328 1 98.31 158 ASP B CA 1
ATOM 3517 C C . ASP B 1 158 ? 5.098 8.578 17.891 1 98.31 158 ASP B C 1
ATOM 3519 O O . ASP B 1 158 ? 5.055 9.188 18.969 1 98.31 158 ASP B O 1
ATOM 3523 N N . ASP B 1 159 ? 6.16 8.477 17.188 1 98.5 159 ASP B N 1
ATOM 3524 C CA . ASP B 1 159 ? 7.43 9.047 17.641 1 98.5 159 ASP B CA 1
ATOM 3525 C C . ASP B 1 159 ? 7.348 10.57 17.734 1 98.5 159 ASP B C 1
ATOM 3527 O O . ASP B 1 159 ? 8.219 11.211 18.312 1 98.5 159 ASP B O 1
ATOM 3531 N N . PHE B 1 160 ? 6.273 11.18 17.234 1 98.75 160 PHE B N 1
ATOM 3532 C CA . PHE B 1 160 ? 6.234 12.625 17.094 1 98.75 160 PHE B CA 1
ATOM 3533 C C . PHE B 1 160 ? 5.023 13.211 17.812 1 98.75 160 PHE B C 1
ATOM 3535 O O . PHE B 1 160 ? 4.688 14.383 17.625 1 98.75 160 PHE B O 1
ATOM 3542 N N . LEU B 1 161 ? 4.387 12.508 18.703 1 98.38 161 LEU B N 1
ATOM 3543 C CA . LEU B 1 161 ? 3.1 12.875 19.281 1 98.38 161 LEU B CA 1
ATOM 3544 C C . LEU B 1 161 ? 3.273 13.914 20.391 1 98.38 161 LEU B C 1
ATOM 3546 O O . LEU B 1 161 ? 2.299 14.523 20.828 1 98.38 161 LEU B O 1
ATOM 3550 N N . GLU B 1 162 ? 4.484 14.164 20.781 1 98.25 162 GLU B N 1
ATOM 3551 C CA . GLU B 1 162 ? 4.695 15.141 21.844 1 98.25 162 GLU B CA 1
ATOM 3552 C C . GLU B 1 162 ? 4.484 16.562 21.344 1 98.25 162 GLU B C 1
ATOM 3554 O O . GLU B 1 162 ? 4.27 17.484 22.141 1 98.25 162 GLU B O 1
ATOM 3559 N N . TYR B 1 163 ? 4.535 16.75 20.047 1 98.81 163 TYR B N 1
ATOM 3560 C CA . TYR B 1 163 ? 4.473 18.094 19.484 1 98.81 163 TYR B CA 1
ATOM 3561 C C . TYR B 1 163 ? 3.027 18.516 19.234 1 98.81 163 TYR B C 1
ATOM 3563 O O . TYR B 1 163 ? 2.199 17.688 18.828 1 98.81 163 TYR B O 1
ATOM 3571 N N . ASP B 1 164 ? 2.758 19.766 19.406 1 98.81 164 ASP B N 1
ATOM 3572 C CA . ASP B 1 164 ? 1.419 20.312 19.203 1 98.81 164 ASP B CA 1
ATOM 3573 C C . ASP B 1 164 ? 1.101 20.469 17.719 1 98.81 164 ASP B C 1
ATOM 3575 O O . ASP B 1 164 ? -0.065 20.422 17.328 1 98.81 164 ASP B O 1
ATOM 3579 N N . PHE B 1 165 ? 2.059 20.719 17 1 98.81 165 PHE B N 1
ATOM 3580 C CA . PHE B 1 165 ? 1.975 20.828 15.547 1 98.81 165 PHE B CA 1
ATOM 3581 C C . PHE B 1 165 ? 3.301 20.453 14.898 1 98.81 165 PHE B C 1
ATOM 3583 O O . PHE B 1 165 ? 4.34 21.031 15.227 1 98.81 165 PHE B O 1
ATOM 3590 N N . ILE B 1 166 ? 3.291 19.453 13.977 1 98.94 166 ILE B N 1
ATOM 3591 C CA . ILE B 1 166 ? 4.492 19.094 13.234 1 98.94 166 ILE B CA 1
ATOM 3592 C C . ILE B 1 166 ? 4.125 18.719 11.805 1 98.94 166 ILE B C 1
ATOM 3594 O O . ILE B 1 166 ? 3.102 18.078 11.57 1 98.94 166 ILE B O 1
ATOM 3598 N N . GLY B 1 167 ? 4.805 19.109 10.828 1 98.88 167 GLY B N 1
ATOM 3599 C CA . GLY B 1 167 ? 4.809 18.828 9.398 1 98.88 167 GLY B CA 1
ATOM 3600 C C . GLY B 1 167 ? 6.145 19.109 8.734 1 98.88 167 GLY B C 1
ATOM 3601 O O . GLY B 1 167 ? 7.141 19.359 9.422 1 98.88 167 GLY B O 1
ATOM 3602 N N . ALA B 1 168 ? 6.164 18.969 7.477 1 98.88 168 ALA B N 1
ATOM 3603 C CA . ALA B 1 168 ? 7.387 19.359 6.785 1 98.88 168 ALA B CA 1
ATOM 3604 C C . ALA B 1 168 ? 7.742 20.812 7.078 1 98.88 168 ALA B C 1
ATOM 3606 O O . ALA B 1 168 ? 6.887 21.688 6.992 1 98.88 168 ALA B O 1
ATOM 3607 N N . PRO B 1 169 ? 8.969 21.062 7.453 1 98.56 169 PRO B N 1
ATOM 3608 C CA . PRO B 1 169 ? 9.328 22.469 7.664 1 98.56 169 PRO B CA 1
ATOM 3609 C C . PRO B 1 169 ? 9.203 23.312 6.395 1 98.56 169 PRO B C 1
ATOM 3611 O O . PRO B 1 169 ? 9.508 22.828 5.297 1 98.56 169 PRO B O 1
ATOM 3614 N N . VAL B 1 170 ? 8.82 24.531 6.598 1 97.38 170 VAL B N 1
ATOM 3615 C CA . VAL B 1 170 ? 8.602 25.438 5.473 1 97.38 170 VAL B CA 1
ATOM 3616 C C . VAL B 1 170 ? 9.867 26.266 5.223 1 97.38 170 VAL B C 1
ATOM 3618 O O . VAL B 1 170 ? 10.422 26.859 6.148 1 97.38 170 VAL B O 1
ATOM 3621 N N . ARG B 1 171 ? 10.242 26.25 3.99 1 95.88 171 ARG B N 1
ATOM 3622 C CA . ARG B 1 171 ? 11.43 27 3.6 1 95.88 171 ARG B CA 1
ATOM 3623 C C . ARG B 1 171 ? 11.234 28.5 3.816 1 95.88 171 ARG B C 1
ATOM 3625 O O . ARG B 1 171 ? 10.164 29.031 3.545 1 95.88 171 ARG B O 1
ATOM 3632 N N . GLU B 1 172 ? 12.328 29.125 4.211 1 92 172 GLU B N 1
ATOM 3633 C CA . GLU B 1 172 ? 12.289 30.578 4.371 1 92 172 GLU B CA 1
ATOM 3634 C C . GLU B 1 172 ? 11.844 31.266 3.086 1 92 172 GLU B C 1
ATOM 3636 O O . GLU B 1 172 ? 12.266 30.875 1.991 1 92 172 GLU B O 1
ATOM 3641 N N . GLY B 1 173 ? 10.992 32.281 3.191 1 92 173 GLY B N 1
ATOM 3642 C CA . GLY B 1 173 ? 10.5 33 2.025 1 92 173 GLY B CA 1
ATOM 3643 C C . GLY B 1 173 ? 9.133 32.531 1.569 1 92 173 GLY B C 1
ATOM 3644 O O . GLY B 1 173 ? 8.406 33.281 0.891 1 92 173 GLY B O 1
ATOM 3645 N N . LEU B 1 174 ? 8.789 31.344 1.982 1 92.94 174 LEU B N 1
ATOM 3646 C CA . LEU B 1 174 ? 7.496 30.781 1.595 1 92.94 174 LEU B CA 1
ATOM 3647 C C . LEU B 1 174 ? 6.508 30.875 2.75 1 92.94 174 LEU B C 1
ATOM 3649 O O . LEU B 1 174 ? 5.297 30.75 2.545 1 92.94 174 LEU B O 1
ATOM 3653 N N . GLY B 1 175 ? 7.004 31.078 3.881 1 94.31 175 GLY B N 1
ATOM 3654 C CA . GLY B 1 175 ? 6.227 31.109 5.109 1 94.31 175 GLY B CA 1
ATOM 3655 C C . GLY B 1 175 ? 7.031 30.719 6.336 1 94.31 175 GLY B C 1
ATOM 3656 O O . GLY B 1 175 ? 8.219 31.047 6.438 1 94.31 175 GLY B O 1
ATOM 3657 N N . ALA B 1 176 ? 6.297 30.141 7.309 1 95.12 176 ALA B N 1
ATOM 3658 C CA . ALA B 1 176 ? 6.934 29.75 8.562 1 95.12 176 ALA B CA 1
ATOM 3659 C C . ALA B 1 176 ? 6.293 28.484 9.133 1 95.12 176 ALA B C 1
ATOM 3661 O O . ALA B 1 176 ? 5.18 28.125 8.75 1 95.12 176 ALA B O 1
ATOM 3662 N N . GLY B 1 177 ? 7.066 27.797 9.914 1 96.5 177 GLY B N 1
ATOM 3663 C CA . GLY B 1 177 ? 6.523 26.656 10.625 1 96.5 177 GLY B CA 1
ATOM 3664 C C . GLY B 1 177 ? 6.512 25.391 9.797 1 96.5 177 GLY B C 1
ATOM 3665 O O . GLY B 1 177 ? 7.543 25 9.242 1 96.5 177 GLY B O 1
ATOM 3666 N N . TYR B 1 178 ? 5.25 24.781 9.75 1 98.12 178 TYR B N 1
ATOM 3667 C CA . TYR B 1 178 ? 5.168 23.438 9.18 1 98.12 178 TYR B CA 1
ATOM 3668 C C . TYR B 1 178 ? 4.012 23.344 8.195 1 98.12 178 TYR B C 1
ATOM 3670 O O . TYR B 1 178 ? 2.945 23.922 8.414 1 98.12 178 TYR B O 1
ATOM 3678 N N . ASN B 1 179 ? 4.273 22.594 7.117 1 97.19 179 ASN B N 1
ATOM 3679 C CA . ASN B 1 179 ? 3.223 22.312 6.145 1 97.19 179 ASN B CA 1
ATOM 3680 C C . ASN B 1 179 ? 2.131 21.422 6.73 1 97.19 179 ASN B C 1
ATOM 3682 O O . ASN B 1 179 ? 2.422 20.484 7.477 1 97.19 179 ASN B O 1
ATOM 3686 N N . GLY B 1 180 ? 0.892 21.688 6.266 1 97.5 180 GLY B N 1
ATOM 3687 C CA . GLY B 1 180 ? -0.245 21.016 6.863 1 97.5 180 GLY B CA 1
ATOM 3688 C C . GLY B 1 180 ? -0.686 19.781 6.086 1 97.5 180 GLY B C 1
ATOM 3689 O O . GLY B 1 180 ? -1.51 19 6.562 1 97.5 180 GLY B O 1
ATOM 3690 N N . GLY B 1 181 ? -0.168 19.516 4.887 1 97 181 GLY B N 1
ATOM 3691 C CA . GLY B 1 181 ? -0.662 18.469 4.016 1 97 181 GLY B CA 1
ATOM 3692 C C . GLY B 1 181 ? -0.362 17.062 4.531 1 97 181 GLY B C 1
ATOM 3693 O O . GLY B 1 181 ? -1.041 16.109 4.168 1 97 181 GLY B O 1
ATOM 3694 N N . LEU B 1 182 ? 0.652 16.984 5.301 1 98.81 182 LEU B N 1
ATOM 3695 C CA . LEU B 1 182 ? 1.028 15.859 6.145 1 98.81 182 LEU B CA 1
ATOM 3696 C C . LEU B 1 182 ? 1.532 16.344 7.504 1 98.81 182 LEU B C 1
ATOM 3698 O O . LEU B 1 182 ? 2.668 16.797 7.621 1 98.81 182 LEU B O 1
ATOM 3702 N N . SER B 1 183 ? 0.623 16.203 8.562 1 98.94 183 SER B N 1
ATOM 3703 C CA . SER B 1 183 ? 0.979 16.844 9.82 1 98.94 183 SER B CA 1
ATOM 3704 C C . SER B 1 183 ? 0.243 16.219 11 1 98.94 183 SER B C 1
ATOM 3706 O O . SER B 1 183 ? -0.831 15.641 10.828 1 98.94 183 SER B O 1
ATOM 3708 N N . ILE B 1 184 ? 0.868 16.297 12.086 1 98.88 184 ILE B N 1
ATOM 3709 C CA . ILE B 1 184 ? 0.2 16.016 13.352 1 98.88 184 ILE B CA 1
ATOM 3710 C C . ILE B 1 184 ? -0.235 17.328 14.008 1 98.88 184 ILE B C 1
ATOM 3712 O O . ILE B 1 184 ? 0.518 18.312 14.016 1 98.88 184 ILE B O 1
ATOM 3716 N N . ARG B 1 185 ? -1.437 17.344 14.492 1 98.69 185 ARG B N 1
ATOM 3717 C CA . ARG B 1 185 ? -1.963 18.531 15.133 1 98.69 185 ARG B CA 1
ATOM 3718 C C . ARG B 1 185 ? -2.625 18.203 16.469 1 98.69 185 ARG B C 1
ATOM 3720 O O . ARG B 1 185 ? -3.256 17.141 16.594 1 98.69 185 ARG B O 1
ATOM 3727 N N . ASN B 1 186 ? -2.449 19.047 17.406 1 98.62 186 ASN B N 1
ATOM 3728 C CA . ASN B 1 186 ? -3.135 19 18.688 1 98.62 186 ASN B CA 1
ATOM 3729 C C . ASN B 1 186 ? -4.598 19.422 18.562 1 98.62 186 ASN B C 1
ATOM 3731 O O . ASN B 1 186 ? -4.898 20.594 18.406 1 98.62 186 ASN B O 1
ATOM 3735 N N . VAL B 1 187 ? -5.504 18.469 18.781 1 98.62 187 VAL B N 1
ATOM 3736 C CA . VAL B 1 187 ? -6.914 18.719 18.484 1 98.62 187 VAL B CA 1
ATOM 3737 C C . VAL B 1 187 ? -7.496 19.688 19.516 1 98.62 187 VAL B C 1
ATOM 3739 O O . VAL B 1 187 ? -8.094 20.703 19.156 1 98.62 187 VAL B O 1
ATOM 3742 N N . PRO B 1 188 ? -7.277 19.5 20.812 1 98.25 188 PRO B N 1
ATOM 3743 C CA . PRO B 1 188 ? -7.816 20.438 21.797 1 98.25 188 PRO B CA 1
ATOM 3744 C C . PRO B 1 188 ? -7.297 21.859 21.609 1 98.25 188 PRO B C 1
ATOM 3746 O O . PRO B 1 188 ? -8.07 22.828 21.688 1 98.25 188 PRO B O 1
ATOM 3749 N N . LEU B 1 189 ? -5.992 22 21.328 1 98.56 189 LEU B N 1
ATOM 3750 C CA . LEU B 1 189 ? -5.418 23.312 21.125 1 98.56 189 LEU B CA 1
ATOM 3751 C C . LEU B 1 189 ? -6 23.969 19.875 1 98.56 189 LEU B C 1
ATOM 3753 O O . LEU B 1 189 ? -6.285 25.172 19.859 1 98.56 189 LEU B O 1
ATOM 3757 N N . THR B 1 190 ? -6.168 23.172 18.844 1 98.69 190 THR B N 1
ATOM 3758 C CA . THR B 1 190 ? -6.762 23.672 17.609 1 98.69 190 THR B CA 1
ATOM 3759 C C . THR B 1 190 ? -8.195 24.141 17.844 1 98.69 190 THR B C 1
ATOM 3761 O O . THR B 1 190 ? -8.594 25.203 17.359 1 98.69 190 THR B O 1
ATOM 3764 N N . LEU B 1 191 ? -8.945 23.312 18.578 1 98.5 191 LEU B N 1
ATOM 3765 C CA . LEU B 1 191 ? -10.32 23.672 18.906 1 98.5 191 LEU B CA 1
ATOM 3766 C C . LEU B 1 191 ? -10.375 24.969 19.703 1 98.5 191 LEU B C 1
ATOM 3768 O O . LEU B 1 191 ? -11.25 25.812 19.484 1 98.5 191 LEU B O 1
ATOM 3772 N N . ASP B 1 192 ? -9.469 25.156 20.609 1 98.56 192 ASP B N 1
ATOM 3773 C CA . ASP B 1 192 ? -9.383 26.391 21.375 1 98.56 192 ASP B CA 1
ATOM 3774 C C . ASP B 1 192 ? -9.141 27.578 20.453 1 98.56 192 ASP B C 1
ATOM 3776 O O . ASP B 1 192 ? -9.789 28.625 20.594 1 98.56 192 ASP B O 1
ATOM 3780 N N . ILE B 1 193 ? -8.297 27.453 19.516 1 98.69 193 ILE B N 1
ATOM 3781 C CA . ILE B 1 193 ? -7.914 28.531 18.594 1 98.69 193 ILE B CA 1
ATOM 3782 C C . ILE B 1 193 ? -9.102 28.891 17.719 1 98.69 193 ILE B C 1
ATOM 3784 O O . ILE B 1 193 ? -9.469 30.062 17.609 1 98.69 193 ILE B O 1
ATOM 3788 N N . VAL B 1 194 ? -9.766 27.906 17.125 1 98.19 194 VAL B N 1
ATOM 3789 C CA . VAL B 1 194 ? -10.836 28.188 16.172 1 98.19 194 VAL B CA 1
ATOM 3790 C C . VAL B 1 194 ? -12.062 28.703 16.906 1 98.19 194 VAL B C 1
ATOM 3792 O O . VAL B 1 194 ? -12.961 29.297 16.312 1 98.19 194 VAL B O 1
ATOM 3795 N N . GLY B 1 195 ? -12.109 28.484 18.172 1 97.94 195 GLY B N 1
ATOM 3796 C CA . GLY B 1 195 ? -13.195 29 18.984 1 97.94 195 GLY B CA 1
ATOM 3797 C C . GLY B 1 195 ? -12.992 30.453 19.391 1 97.94 195 GLY B C 1
ATOM 3798 O O . GLY B 1 195 ? -13.961 31.156 19.672 1 97.94 195 GLY B O 1
ATOM 3799 N N . LYS B 1 196 ? -11.766 30.922 19.391 1 97.75 196 LYS B N 1
ATOM 3800 C CA . LYS B 1 196 ? -11.461 32.219 19.969 1 97.75 196 LYS B CA 1
ATOM 3801 C C . LYS B 1 196 ? -10.93 33.188 18.906 1 97.75 196 LYS B C 1
ATOM 3803 O O . LYS B 1 196 ? -10.914 34.406 19.109 1 97.75 196 LYS B O 1
ATOM 3808 N N . GLU B 1 197 ? -10.383 32.594 17.875 1 96.81 197 GLU B N 1
ATOM 3809 C CA . GLU B 1 197 ? -9.695 33.406 16.844 1 96.81 197 GLU B CA 1
ATOM 3810 C C . GLU B 1 197 ? -10.438 33.312 15.516 1 96.81 197 GLU B C 1
ATOM 3812 O O . GLU B 1 197 ? -11.195 32.375 15.273 1 96.81 197 GLU B O 1
ATOM 3817 N N . SER B 1 198 ? -10.234 34.375 14.695 1 96.25 198 SER B N 1
ATOM 3818 C CA . SER B 1 198 ? -10.844 34.406 13.367 1 96.25 198 SER B CA 1
ATOM 3819 C C . SER B 1 198 ? -9.781 34.469 12.273 1 96.25 198 SER B C 1
ATOM 3821 O O . SER B 1 198 ? -9.078 35.469 12.133 1 96.25 198 SER B O 1
ATOM 3823 N N . TRP B 1 199 ? -9.719 33.438 11.492 1 96.31 199 TRP B N 1
ATOM 3824 C CA . TRP B 1 199 ? -8.812 33.375 10.352 1 96.31 199 TRP B CA 1
ATOM 3825 C C . TRP B 1 199 ? -9.117 34.5 9.352 1 96.31 199 TRP B C 1
ATOM 3827 O O . TRP B 1 199 ? -8.203 35.125 8.836 1 96.31 199 TRP B O 1
ATOM 3837 N N . ALA B 1 200 ? -10.438 34.688 9.078 1 93.56 200 ALA B N 1
ATOM 3838 C CA . ALA B 1 200 ? -10.867 35.719 8.133 1 93.56 200 ALA B CA 1
ATOM 3839 C C . ALA B 1 200 ? -10.367 37.094 8.547 1 93.56 200 ALA B C 1
ATOM 3841 O O . ALA B 1 200 ? -9.961 37.906 7.699 1 93.56 200 ALA B O 1
ATOM 3842 N N . GLU B 1 201 ? -10.359 37.375 9.805 1 95.31 201 GLU B N 1
ATOM 3843 C CA . GLU B 1 201 ? -9.898 38.656 10.312 1 95.31 201 GLU B CA 1
ATOM 3844 C C . GLU B 1 201 ? -8.375 38.75 10.242 1 95.31 201 GLU B C 1
ATOM 3846 O O . GLU B 1 201 ? -7.84 39.781 9.836 1 95.31 201 GLU B O 1
ATOM 3851 N N . ASP B 1 202 ? -7.711 37.688 10.594 1 95.31 202 ASP B N 1
ATOM 3852 C CA . ASP B 1 202 ? -6.254 37.719 10.602 1 95.31 202 ASP B CA 1
ATOM 3853 C C . ASP B 1 202 ? -5.703 37.781 9.18 1 95.31 202 ASP B C 1
ATOM 3855 O O . ASP B 1 202 ? -4.656 38.406 8.945 1 95.31 202 ASP B O 1
ATOM 3859 N N . ARG B 1 203 ? -6.445 37.188 8.273 1 93.44 203 ARG B N 1
ATOM 3860 C CA . ARG B 1 203 ? -6.023 37.188 6.879 1 93.44 203 ARG B CA 1
ATOM 3861 C C . ARG B 1 203 ? -5.969 38.625 6.32 1 93.44 203 ARG B C 1
ATOM 3863 O O . ARG B 1 203 ? -5.172 38.906 5.43 1 93.44 203 ARG B O 1
ATOM 3870 N N . LYS B 1 204 ? -6.793 39.5 6.84 1 93.38 204 LYS B N 1
ATOM 3871 C CA . LYS B 1 204 ? -6.785 40.906 6.418 1 93.38 204 LYS B CA 1
ATOM 3872 C C . LYS B 1 204 ? -5.469 41.594 6.785 1 93.38 204 LYS B C 1
ATOM 3874 O O . LYS B 1 204 ? -5.121 42.625 6.223 1 93.38 204 LYS B O 1
ATOM 3879 N N . GLU B 1 205 ? -4.793 41.062 7.738 1 93.19 205 GLU B N 1
ATOM 3880 C CA . GLU B 1 205 ? -3.557 41.656 8.242 1 93.19 205 GLU B CA 1
ATOM 3881 C C . GLU B 1 205 ? -2.332 41 7.621 1 93.19 205 GLU B C 1
ATOM 3883 O O . GLU B 1 205 ? -1.237 41.031 8.188 1 93.19 205 GLU B O 1
ATOM 3888 N N . LYS B 1 206 ? -2.494 40.281 6.523 1 90.81 206 LYS B N 1
ATOM 3889 C CA . LYS B 1 206 ? -1.413 39.562 5.879 1 90.81 206 LYS B CA 1
ATOM 3890 C C . LYS B 1 206 ? -0.259 40.469 5.508 1 90.81 206 LYS B C 1
ATOM 3892 O O . LYS B 1 206 ? 0.904 40.062 5.527 1 90.81 206 LYS B O 1
ATOM 3897 N N . ASN B 1 207 ? -0.573 41.719 5.133 1 88.38 207 ASN B N 1
ATOM 3898 C CA . ASN B 1 207 ? 0.439 42.688 4.75 1 88.38 207 ASN B CA 1
ATOM 3899 C C . ASN B 1 207 ? 0.817 43.594 5.918 1 88.38 207 ASN B C 1
ATOM 3901 O O . ASN B 1 207 ? 1.587 44.531 5.754 1 88.38 207 ASN B O 1
ATOM 3905 N N . GLY B 1 208 ? 0.299 43.375 7.07 1 91.81 208 GLY B N 1
ATOM 3906 C CA . GLY B 1 208 ? 0.605 44.094 8.305 1 91.81 208 GLY B CA 1
ATOM 3907 C C . GLY B 1 208 ? 1.299 43.219 9.336 1 91.81 208 GLY B C 1
ATOM 3908 O O . GLY B 1 208 ? 2.479 42.906 9.188 1 91.81 208 GLY B O 1
ATOM 3909 N N . LYS B 1 209 ? 0.513 42.719 10.203 1 89.31 209 LYS B N 1
ATOM 3910 C CA . LYS B 1 209 ? 0.988 41.938 11.336 1 89.31 209 LYS B CA 1
ATOM 3911 C C . LYS B 1 209 ? 1.8 40.719 10.875 1 89.31 209 LYS B C 1
ATOM 3913 O O . LYS B 1 209 ? 2.758 40.312 11.531 1 89.31 209 LYS B O 1
ATOM 3918 N N . TYR B 1 210 ? 1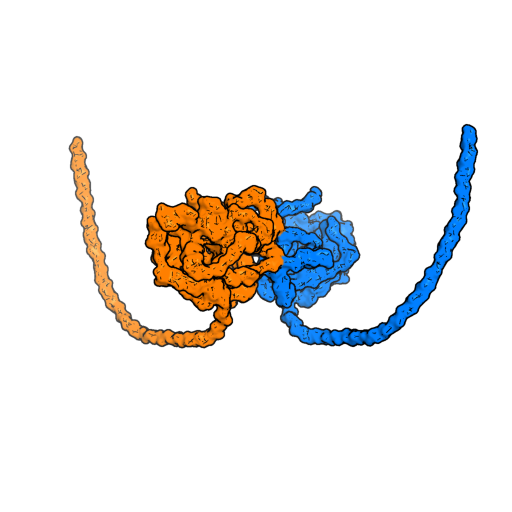.458 40.188 9.695 1 91.38 210 TYR B N 1
ATOM 3919 C CA . TYR B 1 210 ? 2.039 38.938 9.273 1 91.38 210 TYR B CA 1
ATOM 3920 C C . TYR B 1 210 ? 2.951 39.125 8.07 1 91.38 210 TYR B C 1
ATOM 3922 O O . TYR B 1 210 ? 3.361 38.125 7.438 1 91.38 210 TYR B O 1
ATOM 3930 N N . LYS B 1 211 ? 3.273 40.219 7.645 1 86.75 211 LYS B N 1
ATOM 3931 C CA . LYS B 1 211 ? 3.994 40.562 6.426 1 86.75 211 LYS B CA 1
ATOM 3932 C C . LYS B 1 211 ? 5.316 39.812 6.332 1 86.75 211 LYS B C 1
ATOM 3934 O O . LYS B 1 211 ? 5.672 39.312 5.266 1 86.75 211 LYS B O 1
ATOM 3939 N N . ASP B 1 212 ? 6.152 39.656 7.371 1 83.44 212 ASP B N 1
ATOM 3940 C CA . ASP B 1 212 ? 7.461 39 7.328 1 83.44 212 ASP B CA 1
ATOM 3941 C C . ASP B 1 212 ? 7.441 37.688 8.086 1 83.44 212 ASP B C 1
ATOM 3943 O O . ASP B 1 212 ? 8.492 37.188 8.5 1 83.44 212 ASP B O 1
ATOM 3947 N N . GLY B 1 213 ? 6.227 37.094 8.156 1 88.56 213 GLY B N 1
ATOM 3948 C CA . GLY B 1 213 ? 6.066 35.906 8.945 1 88.56 213 GLY B CA 1
ATOM 3949 C C . GLY B 1 213 ? 5.246 34.844 8.234 1 88.56 213 GLY B C 1
ATOM 3950 O O . GLY B 1 213 ? 5.453 34.562 7.047 1 88.56 213 GLY B O 1
ATOM 3951 N N . PRO B 1 214 ? 4.434 34.219 9.031 1 91.44 214 PRO B N 1
ATOM 3952 C CA . PRO B 1 214 ? 3.57 33.188 8.445 1 91.44 214 PRO B CA 1
ATOM 3953 C C . PRO B 1 214 ? 2.629 33.75 7.379 1 91.44 214 PRO B C 1
ATOM 3955 O O . PRO B 1 214 ? 2.064 34.844 7.547 1 91.44 214 PRO B O 1
ATOM 3958 N N . ASN B 1 215 ? 2.527 33.031 6.246 1 91.69 215 ASN B N 1
ATOM 3959 C CA . ASN B 1 215 ? 1.558 33.375 5.207 1 91.69 215 ASN B CA 1
ATOM 3960 C C . ASN B 1 215 ? 0.146 32.938 5.598 1 91.69 215 ASN B C 1
ATOM 3962 O O . ASN B 1 215 ? -0.306 31.859 5.223 1 91.69 215 ASN B O 1
ATOM 3966 N N . VAL B 1 216 ? -0.589 33.844 6.184 1 93 216 VAL B N 1
ATOM 3967 C CA . VAL B 1 216 ? -1.841 33.5 6.852 1 93 216 VAL B CA 1
ATOM 3968 C C . VAL B 1 216 ? -2.941 33.281 5.812 1 93 216 VAL B C 1
ATOM 3970 O O . VAL B 1 216 ? -4.105 33.094 6.164 1 93 216 VAL B O 1
ATOM 3973 N N . ASP B 1 217 ? -2.59 33.312 4.5 1 92 217 ASP B N 1
ATOM 3974 C CA . ASP B 1 217 ? -3.541 32.875 3.484 1 92 217 ASP B CA 1
ATOM 3975 C C . ASP B 1 217 ? -3.811 31.375 3.596 1 92 217 ASP B C 1
ATOM 3977 O O . ASP B 1 217 ? -4.836 30.891 3.119 1 92 217 ASP B O 1
ATOM 3981 N N . TYR B 1 218 ? -2.893 30.719 4.254 1 94.25 218 TYR B N 1
ATOM 3982 C CA . TYR B 1 218 ? -2.99 29.266 4.422 1 94.25 218 TYR B CA 1
ATOM 3983 C C . TYR B 1 218 ? -3.26 28.906 5.875 1 94.25 218 TYR B C 1
ATOM 3985 O O . TYR B 1 218 ? -2.605 29.422 6.785 1 94.25 218 TYR B O 1
ATOM 3993 N N . GLU B 1 219 ? -4.191 27.969 6.035 1 96.12 219 GLU B N 1
ATOM 3994 C CA . GLU B 1 219 ? -4.645 27.656 7.387 1 96.12 219 GLU B CA 1
ATOM 3995 C C . GLU B 1 219 ? -3.51 27.094 8.242 1 96.12 219 GLU B C 1
ATOM 3997 O O . GLU B 1 219 ? -3.449 27.344 9.445 1 96.12 219 GLU B O 1
ATOM 4002 N N . ASP B 1 220 ? -2.592 26.297 7.613 1 97 220 ASP B N 1
ATOM 4003 C CA . ASP B 1 220 ? -1.51 25.703 8.391 1 97 220 ASP B CA 1
ATOM 4004 C C . ASP B 1 220 ? -0.565 26.781 8.922 1 97 220 ASP B C 1
ATOM 4006 O O . ASP B 1 220 ? -0.116 26.703 10.07 1 97 220 ASP B O 1
ATOM 4010 N N . GLN B 1 221 ? -0.337 27.859 8.172 1 96.62 221 GLN B N 1
ATOM 4011 C CA . GLN B 1 221 ? 0.478 28.984 8.617 1 96.62 221 GLN B CA 1
ATOM 4012 C C . GLN B 1 221 ? -0.242 29.797 9.688 1 96.62 221 GLN B C 1
ATOM 4014 O O . GLN B 1 221 ? 0.379 30.25 10.656 1 96.62 221 GLN B O 1
ATOM 4019 N N . TRP B 1 222 ? -1.513 29.953 9.508 1 97.5 222 TRP B N 1
ATOM 4020 C CA . TRP B 1 222 ? -2.318 30.672 10.5 1 97.5 222 TRP B CA 1
ATOM 4021 C C . TRP B 1 222 ? -2.314 29.922 11.828 1 97.5 222 TRP B C 1
ATOM 4023 O O . TRP B 1 222 ? -2.096 30.531 12.883 1 97.5 222 TRP B O 1
ATOM 4033 N N . PHE B 1 223 ? -2.488 28.578 11.828 1 98.31 223 PHE B N 1
ATOM 4034 C CA . PHE B 1 223 ? -2.463 27.781 13.055 1 98.31 223 PHE B CA 1
ATOM 4035 C C . PHE B 1 223 ? -1.09 27.844 13.711 1 98.31 223 PHE B C 1
ATOM 4037 O O . PHE B 1 223 ? -0.989 27.938 14.938 1 98.31 223 PHE B O 1
ATOM 4044 N N . TYR B 1 224 ? -0.051 27.781 12.898 1 98.12 224 TYR B N 1
ATOM 4045 C CA . TYR B 1 224 ? 1.294 27.906 13.453 1 98.12 224 TYR B CA 1
ATOM 4046 C C . TYR B 1 224 ? 1.449 29.203 14.219 1 98.12 224 TYR B C 1
ATOM 4048 O O . TYR B 1 224 ? 1.961 29.219 15.336 1 98.12 224 TYR B O 1
ATOM 4056 N N . ALA B 1 225 ? 1.027 30.344 13.617 1 97.38 225 ALA B N 1
ATOM 4057 C CA . ALA B 1 225 ? 1.123 31.656 14.242 1 97.38 225 ALA B CA 1
ATOM 4058 C C . ALA B 1 225 ? 0.351 31.688 15.555 1 97.38 225 ALA B C 1
ATOM 4060 O O . ALA B 1 225 ? 0.867 32.156 16.578 1 97.38 225 ALA B O 1
ATOM 4061 N N . LYS B 1 226 ? -0.865 31.203 15.531 1 97.88 226 LYS B N 1
ATOM 4062 C CA . LYS B 1 226 ? -1.722 31.266 16.703 1 97.88 226 LYS B CA 1
ATOM 4063 C C . LYS B 1 226 ? -1.184 30.359 17.812 1 97.88 226 LYS B C 1
ATOM 4065 O O . LYS B 1 226 ? -1.294 30.688 19 1 97.88 226 LYS B O 1
ATOM 4070 N N . MET B 1 227 ? -0.623 29.234 17.438 1 98.31 227 MET B N 1
ATOM 4071 C CA . MET B 1 227 ? -0.056 28.312 18.422 1 98.31 227 MET B CA 1
ATOM 4072 C C . MET B 1 227 ? 1.219 28.891 19.031 1 98.31 227 MET B C 1
ATOM 4074 O O . MET B 1 227 ? 1.498 28.672 20.203 1 98.31 227 MET B O 1
ATOM 4078 N N . LYS B 1 228 ? 1.975 29.484 18.188 1 97.06 228 LYS B N 1
ATOM 4079 C CA . LYS B 1 228 ? 3.18 30.156 18.688 1 97.06 228 LYS B CA 1
ATOM 4080 C C . LYS B 1 228 ? 2.842 31.188 19.75 1 97.06 228 LYS B C 1
ATOM 4082 O O . LYS B 1 228 ? 3.531 31.281 20.766 1 97.06 228 LYS B O 1
ATOM 4087 N N . GLU B 1 229 ? 1.771 31.984 19.516 1 96.38 229 GLU B N 1
ATOM 4088 C CA . GLU B 1 229 ? 1.292 32.969 20.484 1 96.38 229 GLU B CA 1
ATOM 4089 C C . GLU B 1 229 ? 0.927 32.281 21.812 1 96.38 229 GLU B C 1
ATOM 4091 O O . GLU B 1 229 ? 0.948 32.938 22.859 1 96.38 229 GLU B O 1
ATOM 4096 N N . ARG B 1 230 ? 0.666 31.031 21.734 1 97.69 230 ARG B N 1
ATOM 4097 C CA . ARG B 1 230 ? 0.203 30.281 22.906 1 97.69 230 ARG B CA 1
ATOM 4098 C C . ARG B 1 230 ? 1.311 29.391 23.453 1 97.69 230 ARG B C 1
ATOM 4100 O O . ARG B 1 230 ? 1.049 28.5 24.266 1 97.69 230 ARG B O 1
ATOM 4107 N N . LYS B 1 231 ? 2.51 29.531 22.969 1 97.62 231 LYS B N 1
ATOM 4108 C CA . LYS B 1 231 ? 3.707 28.828 23.422 1 97.62 231 LYS B CA 1
ATOM 4109 C C . LYS B 1 231 ? 3.557 27.312 23.266 1 97.62 231 LYS B C 1
ATOM 4111 O O . LYS B 1 231 ? 3.863 26.562 24.188 1 97.62 231 LYS B O 1
ATOM 4116 N N . ALA B 1 232 ? 2.973 26.984 22.156 1 98.5 232 ALA B N 1
ATOM 4117 C CA . ALA B 1 232 ? 2.832 25.562 21.812 1 98.5 232 ALA B CA 1
ATOM 4118 C C . ALA B 1 232 ? 4.195 24.891 21.719 1 98.5 232 ALA B C 1
ATOM 4120 O O . ALA B 1 232 ? 5.215 25.547 21.531 1 98.5 232 ALA B O 1
ATOM 4121 N N . TYR B 1 233 ? 4.215 23.578 21.875 1 98.62 233 TYR B N 1
ATOM 4122 C CA . TYR B 1 233 ? 5.438 22.797 21.797 1 98.62 233 TYR B CA 1
ATOM 4123 C C . TYR B 1 233 ? 5.715 22.359 20.359 1 98.62 233 TYR B C 1
ATOM 4125 O O . TYR B 1 233 ? 5.062 21.453 19.828 1 98.62 233 TYR B O 1
ATOM 4133 N N . PHE B 1 234 ? 6.75 23.016 19.766 1 98.69 234 PHE B N 1
ATOM 4134 C CA . PHE B 1 234 ? 7.109 22.766 18.375 1 98.69 234 PHE B CA 1
ATOM 4135 C C . PHE B 1 234 ? 8.422 22 18.281 1 98.69 234 PHE B C 1
ATOM 4137 O O . PHE B 1 234 ? 9.273 22.094 19.172 1 98.69 234 PHE B O 1
ATOM 4144 N N . PRO B 1 235 ? 8.57 21.234 17.234 1 98.75 235 PRO B N 1
ATOM 4145 C CA . PRO B 1 235 ? 9.867 20.609 16.984 1 98.75 235 PRO B CA 1
ATOM 4146 C C . PRO B 1 235 ? 10.883 21.578 16.391 1 98.75 235 PRO B C 1
ATOM 4148 O O . PRO B 1 235 ? 10.508 22.641 15.867 1 98.75 235 PRO B O 1
ATOM 4151 N N . THR B 1 236 ? 12.195 21.188 16.531 1 98.06 236 THR B N 1
ATOM 4152 C CA . THR B 1 236 ? 13.203 21.859 15.711 1 98.06 236 THR B CA 1
ATOM 4153 C C . THR B 1 236 ? 13.023 21.516 14.234 1 98.06 236 THR B C 1
ATOM 4155 O O . THR B 1 236 ? 12.297 20.578 13.898 1 98.06 236 THR B O 1
ATOM 4158 N N . GLN B 1 237 ? 13.633 22.281 13.398 1 97.88 237 GLN B N 1
ATOM 4159 C CA . GLN B 1 237 ? 13.586 21.984 11.969 1 97.88 237 GLN B CA 1
ATOM 4160 C C . GLN B 1 237 ? 14.156 20.609 11.672 1 97.88 237 GLN B C 1
ATOM 4162 O O . GLN B 1 237 ? 13.648 19.906 10.797 1 97.88 237 GLN B O 1
ATOM 4167 N N . GLU B 1 238 ? 15.172 20.219 12.359 1 98 238 GLU B N 1
ATOM 4168 C CA . GLU B 1 238 ? 15.805 18.922 12.164 1 98 238 GLU B CA 1
ATOM 4169 C C . GLU B 1 238 ? 14.836 17.781 12.469 1 98 238 GLU B C 1
ATOM 4171 O O . GLU B 1 238 ? 14.734 16.828 11.703 1 98 238 GLU B O 1
ATOM 4176 N N . VAL B 1 239 ? 14.148 17.906 13.555 1 98.75 239 VAL B N 1
ATOM 4177 C CA . VAL B 1 239 ? 13.18 16.891 13.945 1 98.75 239 VAL B CA 1
ATOM 4178 C C . VAL B 1 239 ? 12.023 16.859 12.953 1 98.75 239 VAL B C 1
ATOM 4180 O O . VAL B 1 239 ? 11.586 15.789 12.523 1 98.75 239 VAL B O 1
ATOM 4183 N N . ALA B 1 240 ? 11.57 18.031 12.578 1 98.88 240 ALA B N 1
ATOM 4184 C CA . ALA B 1 240 ? 10.469 18.125 11.625 1 98.88 240 ALA B CA 1
ATOM 4185 C C . ALA B 1 240 ? 10.844 17.5 10.289 1 98.88 240 ALA B C 1
ATOM 4187 O O . ALA B 1 240 ? 10 16.891 9.625 1 98.88 240 ALA B O 1
ATOM 4188 N N . SER B 1 241 ? 12.141 17.625 9.961 1 98.81 241 SER B N 1
ATOM 4189 C CA . SER B 1 241 ? 12.617 17.078 8.703 1 98.81 241 SER B CA 1
ATOM 4190 C C . SER B 1 241 ? 12.656 15.562 8.734 1 98.81 241 SER B C 1
ATOM 4192 O O . SER B 1 241 ? 12.664 14.906 7.688 1 98.81 241 SER B O 1
ATOM 4194 N N . GLN B 1 242 ? 12.688 14.977 9.914 1 98.75 242 GLN B N 1
ATOM 4195 C CA . GLN B 1 242 ? 12.594 13.531 10.062 1 98.75 242 GLN B CA 1
ATOM 4196 C C . GLN B 1 242 ? 11.148 13.055 9.875 1 98.75 242 GLN B C 1
ATOM 4198 O O . GLN B 1 242 ? 10.914 11.922 9.461 1 98.75 242 GLN B O 1
ATOM 4203 N N . PHE B 1 243 ? 10.305 13.922 10.164 1 98.88 243 PHE B N 1
ATOM 4204 C CA . PHE B 1 243 ? 8.891 13.594 10.055 1 98.88 243 PHE B CA 1
ATOM 4205 C C . PHE B 1 243 ? 8.43 13.672 8.602 1 98.88 243 PHE B C 1
ATOM 4207 O O . PHE B 1 243 ? 7.848 12.719 8.078 1 98.88 243 PHE B O 1
ATOM 4214 N N . ALA B 1 244 ? 8.695 14.789 7.91 1 98.94 244 ALA B N 1
ATOM 4215 C CA . ALA B 1 244 ? 8.195 14.93 6.547 1 98.94 244 ALA B CA 1
ATOM 4216 C C . ALA B 1 244 ? 9.078 15.859 5.723 1 98.94 244 ALA B C 1
ATOM 4218 O O . ALA B 1 244 ? 9.75 16.734 6.277 1 98.94 244 ALA B O 1
ATOM 4219 N N . VAL B 1 245 ? 9.047 15.664 4.445 1 98.88 245 VAL B N 1
ATOM 4220 C CA . VAL B 1 245 ? 9.766 16.5 3.484 1 98.88 245 VAL B CA 1
ATOM 4221 C C . VAL B 1 245 ? 8.781 17.078 2.475 1 98.88 245 VAL B C 1
ATOM 4223 O O . VAL B 1 245 ? 7.898 16.375 1.976 1 98.88 245 VAL B O 1
ATOM 4226 N N . GLU B 1 246 ? 8.898 18.344 2.217 1 98.44 246 GLU B N 1
ATOM 4227 C CA . GLU B 1 246 ? 8.211 19.047 1.14 1 98.44 246 GLU B CA 1
ATOM 4228 C C . GLU B 1 246 ? 9.117 20.094 0.501 1 98.44 246 GLU B C 1
ATOM 4230 O O . GLU B 1 246 ? 9.828 19.812 -0.462 1 98.44 246 GLU B O 1
ATOM 4235 N N . THR B 1 247 ? 9.32 21.281 1.11 1 98.12 247 THR B N 1
ATOM 4236 C CA . THR B 1 247 ? 10.086 22.375 0.507 1 98.12 247 THR B CA 1
ATOM 4237 C C . THR B 1 247 ? 11.555 22.297 0.915 1 98.12 247 THR B C 1
ATOM 4239 O O . THR B 1 247 ? 12.414 22.891 0.258 1 98.12 247 THR B O 1
ATOM 4242 N N . ILE B 1 248 ? 11.891 21.656 2.02 1 98.44 248 ILE B N 1
ATOM 4243 C CA . ILE B 1 248 ? 13.258 21.453 2.494 1 98.44 248 ILE B CA 1
ATOM 4244 C C . ILE B 1 248 ? 13.625 19.984 2.408 1 98.44 248 ILE B C 1
ATOM 4246 O O . ILE B 1 248 ? 12.906 19.125 2.922 1 98.44 248 ILE B O 1
ATOM 4250 N N . TRP B 1 249 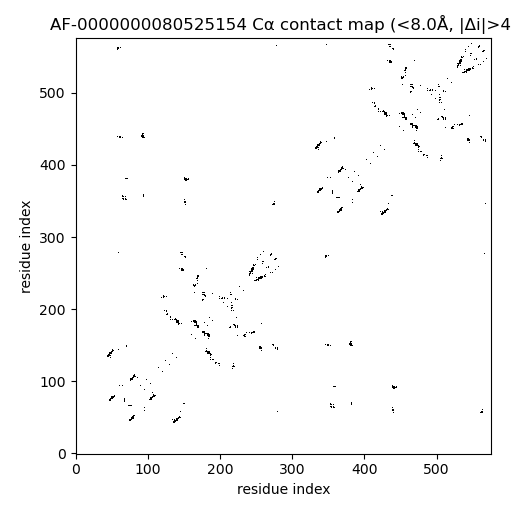? 14.734 19.719 1.824 1 98.25 249 TRP B N 1
ATOM 4251 C CA . TRP B 1 249 ? 15.172 18.359 1.59 1 98.25 249 TRP B CA 1
ATOM 4252 C C . TRP B 1 249 ? 15.719 17.734 2.869 1 98.25 249 TRP B C 1
ATOM 4254 O O . TRP B 1 249 ? 16.375 18.406 3.668 1 98.25 249 TRP B O 1
ATOM 4264 N N . ALA B 1 250 ? 15.445 16.5 3.084 1 98.56 250 ALA B N 1
ATOM 4265 C CA . ALA B 1 250 ? 16.078 15.633 4.07 1 98.56 250 ALA B CA 1
ATOM 4266 C C . ALA B 1 250 ? 16.062 14.18 3.604 1 98.56 250 ALA B C 1
ATOM 4268 O O . ALA B 1 250 ? 15.172 13.766 2.855 1 98.56 250 ALA B O 1
ATOM 4269 N N . GLU B 1 251 ? 17.016 13.453 3.99 1 97.44 251 GLU B N 1
ATOM 4270 C CA . GLU B 1 251 ? 17.109 12.047 3.598 1 97.44 251 GLU B CA 1
ATOM 4271 C C . GLU B 1 251 ? 16.234 11.172 4.488 1 97.44 251 GLU B C 1
ATOM 4273 O O . GLU B 1 251 ? 16.25 11.312 5.711 1 97.44 251 GLU B O 1
ATOM 4278 N N . LYS B 1 252 ? 15.508 10.328 3.893 1 97.56 252 LYS B N 1
ATOM 4279 C CA . LYS B 1 252 ? 14.789 9.211 4.5 1 97.56 252 LYS B CA 1
ATOM 4280 C C . LYS B 1 252 ? 13.844 9.703 5.598 1 97.56 252 LYS B C 1
ATOM 4282 O O . LYS B 1 252 ? 13.875 9.188 6.719 1 97.56 252 LYS B O 1
ATOM 4287 N N . PRO B 1 253 ? 12.984 10.648 5.32 1 98.81 253 PRO B N 1
ATOM 4288 C CA . PRO B 1 253 ? 11.953 11.031 6.281 1 98.81 253 PRO B CA 1
ATOM 4289 C C . PRO B 1 253 ? 10.898 9.938 6.488 1 98.81 253 PRO B C 1
ATOM 4291 O O . PRO B 1 253 ? 10.914 8.93 5.781 1 98.81 253 PRO B O 1
ATOM 4294 N N . LEU B 1 254 ? 10.047 10.203 7.477 1 98.81 254 LEU B N 1
ATOM 4295 C CA . LEU B 1 254 ? 8.898 9.32 7.676 1 98.81 254 LEU B CA 1
ATOM 4296 C C . LEU B 1 254 ? 7.91 9.453 6.523 1 98.81 254 LEU B C 1
ATOM 4298 O O . LEU B 1 254 ? 7.254 8.484 6.148 1 98.81 254 LEU B O 1
ATOM 4302 N N . GLY B 1 255 ? 7.785 10.664 6.027 1 98.88 255 GLY B N 1
ATOM 4303 C CA . GLY B 1 255 ? 6.812 10.836 4.961 1 98.88 255 GLY B CA 1
ATOM 4304 C C . GLY B 1 255 ? 7.152 11.977 4.02 1 98.88 255 GLY B C 1
ATOM 4305 O O . GLY B 1 255 ? 8.094 12.734 4.27 1 98.88 255 GLY B O 1
ATOM 4306 N N . TYR B 1 256 ? 6.422 12.055 2.922 1 98.81 256 TYR B N 1
ATOM 4307 C CA . TYR B 1 256 ? 6.586 13.078 1.897 1 98.81 256 TYR B CA 1
ATOM 4308 C C . TYR B 1 256 ? 5.258 13.75 1.575 1 98.81 256 TYR B C 1
ATOM 4310 O O . TYR B 1 256 ? 4.207 13.102 1.605 1 98.81 256 TYR B O 1
ATOM 4318 N N . HIS B 1 257 ? 5.258 14.945 1.26 1 98.19 257 HIS B N 1
ATOM 4319 C CA . HIS B 1 257 ? 4.152 15.719 0.702 1 98.19 257 HIS B CA 1
ATOM 4320 C C . HIS B 1 257 ? 4.613 16.578 -0.47 1 98.19 257 HIS B C 1
ATOM 4322 O O . HIS B 1 257 ? 5.477 17.438 -0.308 1 98.19 257 HIS B O 1
ATOM 4328 N N . GLN B 1 258 ? 4.074 16.359 -1.653 1 96.69 258 GLN B N 1
ATOM 4329 C CA . GLN B 1 258 ? 4.375 17.109 -2.871 1 96.69 258 GLN B CA 1
ATOM 4330 C C . GLN B 1 258 ? 5.875 17.109 -3.158 1 96.69 258 GLN B C 1
ATOM 4332 O O . GLN B 1 258 ? 6.438 18.141 -3.533 1 96.69 258 GLN B O 1
ATOM 4337 N N . ALA B 1 259 ? 6.508 16.031 -2.92 1 96.25 259 ALA B N 1
ATOM 4338 C CA . ALA B 1 259 ? 7.949 15.961 -3.135 1 96.25 259 ALA B CA 1
ATOM 4339 C C . ALA B 1 259 ? 8.289 16.047 -4.617 1 96.25 259 ALA B C 1
ATOM 4341 O O . ALA B 1 259 ? 9.336 16.594 -4.988 1 96.25 259 ALA B O 1
ATOM 4342 N N . ASN B 1 260 ? 7.406 15.539 -5.449 1 94.75 260 ASN B N 1
ATOM 4343 C CA . ASN B 1 260 ? 7.648 15.602 -6.887 1 94.75 260 ASN B CA 1
ATOM 4344 C C . ASN B 1 260 ? 7.668 17.047 -7.387 1 94.75 260 ASN B C 1
ATOM 4346 O O . ASN B 1 260 ? 8.258 17.344 -8.43 1 94.75 260 ASN B O 1
ATOM 4350 N N . VAL B 1 261 ? 7.055 17.969 -6.688 1 94.31 261 VAL B N 1
ATOM 4351 C CA . VAL B 1 261 ? 6.996 19.391 -7.031 1 94.31 261 VAL B CA 1
ATOM 4352 C C . VAL B 1 261 ? 8.219 20.109 -6.473 1 94.31 261 VAL B C 1
ATOM 4354 O O . VAL B 1 261 ? 8.93 20.797 -7.207 1 94.31 261 VAL B O 1
ATOM 4357 N N . TRP B 1 262 ? 8.555 19.859 -5.242 1 96.88 262 TRP B N 1
ATOM 4358 C CA . TRP B 1 262 ? 9.5 20.703 -4.516 1 96.88 262 TRP B CA 1
ATOM 4359 C C . TRP B 1 262 ? 10.883 20.062 -4.477 1 96.88 262 TRP B C 1
ATOM 4361 O O . TRP B 1 262 ? 11.875 20.734 -4.172 1 96.88 262 TRP B O 1
ATOM 4371 N N . GLN B 1 263 ? 10.898 18.75 -4.707 1 97.19 263 GLN B N 1
ATOM 4372 C CA . GLN B 1 263 ? 12.156 18.016 -4.652 1 97.19 263 GLN B CA 1
ATOM 4373 C C . GLN B 1 263 ? 12.398 17.234 -5.945 1 97.19 263 GLN B C 1
ATOM 4375 O O . GLN B 1 263 ? 12.797 16.078 -5.914 1 97.19 263 GLN B O 1
ATOM 4380 N N . ALA B 1 264 ? 12.109 17.812 -7.039 1 94.38 264 ALA B N 1
ATOM 4381 C CA . ALA B 1 264 ? 12.188 17.156 -8.344 1 94.38 264 ALA B CA 1
ATOM 4382 C C . ALA B 1 264 ? 13.57 16.578 -8.586 1 94.38 264 ALA B C 1
ATOM 4384 O O . ALA B 1 264 ? 13.711 15.5 -9.164 1 94.38 264 ALA B O 1
ATOM 4385 N N . GLY B 1 265 ? 14.602 17.25 -8.141 1 95.88 265 GLY B N 1
ATOM 4386 C CA . GLY B 1 265 ? 15.969 16.812 -8.359 1 95.88 265 GLY B CA 1
ATOM 4387 C C . GLY B 1 265 ? 16.359 15.625 -7.504 1 95.88 265 GLY B C 1
ATOM 4388 O O . GLY B 1 265 ? 17.422 15.016 -7.723 1 95.88 265 GLY B O 1
ATOM 4389 N N . SER B 1 266 ? 15.492 15.234 -6.531 1 97 266 SER B N 1
ATOM 4390 C CA . SER B 1 266 ? 15.82 14.172 -5.586 1 97 266 SER B CA 1
ATOM 4391 C C . SER B 1 266 ? 14.875 12.984 -5.734 1 97 266 SER B C 1
ATOM 4393 O O . SER B 1 266 ? 14.766 12.156 -4.828 1 97 266 SER B O 1
ATOM 4395 N N . MET B 1 267 ? 14.234 12.875 -6.867 1 95.38 267 MET B N 1
ATOM 4396 C CA . MET B 1 267 ? 13.172 11.883 -7.02 1 95.38 267 MET B CA 1
ATOM 4397 C C . MET B 1 267 ? 13.75 10.469 -7.016 1 95.38 267 MET B C 1
ATOM 4399 O O . MET B 1 267 ? 13.117 9.539 -6.504 1 95.38 267 MET B O 1
ATOM 4403 N N . ASP B 1 268 ? 14.945 10.273 -7.527 1 94.44 268 ASP B N 1
ATOM 4404 C CA . ASP B 1 268 ? 15.555 8.945 -7.496 1 94.44 268 ASP B CA 1
ATOM 4405 C C . ASP B 1 268 ? 15.758 8.469 -6.059 1 94.44 268 ASP B C 1
ATOM 4407 O O . ASP B 1 268 ? 15.453 7.324 -5.73 1 94.44 268 ASP B O 1
ATOM 4411 N N . ASN B 1 269 ? 16.281 9.375 -5.254 1 96.69 269 ASN B N 1
ATOM 4412 C CA . ASN B 1 269 ? 16.5 9.055 -3.848 1 96.69 269 ASN B CA 1
ATOM 4413 C C . ASN B 1 269 ? 15.18 8.797 -3.125 1 96.69 269 ASN B C 1
ATOM 4415 O O . ASN B 1 269 ? 15.086 7.891 -2.297 1 96.69 269 ASN B O 1
ATOM 4419 N N . ILE B 1 270 ? 14.188 9.562 -3.451 1 97.44 270 ILE B N 1
ATOM 4420 C CA . ILE B 1 270 ? 12.875 9.438 -2.838 1 97.44 270 ILE B CA 1
ATOM 4421 C C . ILE B 1 270 ? 12.281 8.062 -3.17 1 97.44 270 ILE B C 1
ATOM 4423 O O . ILE B 1 270 ? 11.82 7.348 -2.279 1 97.44 270 ILE B O 1
ATOM 4427 N N . LEU B 1 271 ? 12.398 7.668 -4.406 1 95.44 271 LEU B N 1
ATOM 4428 C CA . LEU B 1 271 ? 11.75 6.441 -4.855 1 95.44 271 LEU B CA 1
ATOM 4429 C C . LEU B 1 271 ? 12.539 5.215 -4.406 1 95.44 271 LEU B C 1
ATOM 4431 O O . LEU B 1 271 ? 11.977 4.121 -4.297 1 95.44 271 LEU B O 1
ATOM 4435 N N . LYS B 1 272 ? 13.797 5.371 -4.117 1 94.81 272 LYS B N 1
ATOM 4436 C CA . LYS B 1 272 ? 14.586 4.297 -3.523 1 94.81 272 LYS B CA 1
ATOM 4437 C C . LYS B 1 272 ? 14.195 4.066 -2.066 1 94.81 272 LYS B C 1
ATOM 4439 O O . LYS B 1 272 ? 14.203 2.928 -1.592 1 94.81 272 LYS B O 1
ATOM 4444 N N . TRP B 1 273 ? 13.82 5.09 -1.413 1 96.62 273 TRP B N 1
ATOM 4445 C CA . TRP B 1 273 ? 13.469 5.035 0.001 1 96.62 273 TRP B CA 1
ATOM 4446 C C . TRP B 1 273 ? 11.984 4.719 0.178 1 96.62 273 TRP B C 1
ATOM 4448 O O . TRP B 1 273 ? 11.609 3.936 1.053 1 96.62 273 TRP B O 1
ATOM 4458 N N . CYS B 1 274 ? 11.188 5.285 -0.704 1 97.38 274 CYS B N 1
ATOM 4459 C CA . CYS B 1 274 ? 9.734 5.258 -0.613 1 97.38 274 CYS B CA 1
ATOM 4460 C C . CYS B 1 274 ? 9.109 5.031 -1.983 1 97.38 274 CYS B C 1
ATOM 4462 O O . CYS B 1 274 ? 8.461 5.93 -2.527 1 97.38 274 CYS B O 1
ATOM 4464 N N . PRO B 1 275 ? 9.211 3.797 -2.453 1 95.88 275 PRO B N 1
ATOM 4465 C CA . PRO B 1 275 ? 8.727 3.541 -3.811 1 95.88 275 PRO B CA 1
ATOM 4466 C C . PRO B 1 275 ? 7.219 3.754 -3.947 1 95.88 275 PRO B C 1
ATOM 4468 O O . PRO B 1 275 ? 6.734 4.113 -5.023 1 95.88 275 PRO B O 1
ATOM 4471 N N . GLU B 1 276 ? 6.477 3.594 -2.877 1 96.5 276 GLU B N 1
ATOM 4472 C CA . GLU B 1 276 ? 5.027 3.77 -2.924 1 96.5 276 GLU B CA 1
ATOM 4473 C C . GLU B 1 276 ? 4.656 5.23 -3.16 1 96.5 276 GLU B C 1
ATOM 4475 O O . GLU B 1 276 ? 3.51 5.539 -3.488 1 96.5 276 GLU B O 1
ATOM 4480 N N . TYR B 1 277 ? 5.645 6.121 -3.057 1 97.06 277 TYR B N 1
ATOM 4481 C CA . TYR B 1 277 ? 5.371 7.523 -3.363 1 97.06 277 TYR B CA 1
ATOM 4482 C C . TYR B 1 277 ? 4.93 7.688 -4.812 1 97.06 277 TYR B C 1
ATOM 4484 O O . TYR B 1 277 ? 4.293 8.68 -5.164 1 97.06 277 TYR B O 1
ATOM 4492 N N . LYS B 1 278 ? 5.211 6.758 -5.652 1 93.56 278 LYS B N 1
ATOM 4493 C CA . LYS B 1 278 ? 4.801 6.797 -7.051 1 93.56 278 LYS B CA 1
ATOM 4494 C C . LYS B 1 278 ? 3.283 6.898 -7.18 1 93.56 278 LYS B C 1
ATOM 4496 O O . LYS B 1 278 ? 2.771 7.398 -8.188 1 93.56 278 LYS B O 1
ATOM 4501 N N . MET B 1 279 ? 2.553 6.473 -6.191 1 92.75 279 MET B N 1
ATOM 4502 C CA . MET B 1 279 ? 1.094 6.539 -6.211 1 92.75 279 MET B CA 1
ATOM 4503 C C . MET B 1 279 ? 0.613 7.98 -6.086 1 92.75 279 MET B C 1
ATOM 4505 O O . MET B 1 279 ? -0.539 8.281 -6.402 1 92.75 279 MET B O 1
ATOM 4509 N N . CYS B 1 280 ? 1.485 8.812 -5.566 1 91.12 280 CYS B N 1
ATOM 4510 C CA . CYS B 1 280 ? 1.099 10.188 -5.262 1 91.12 280 CYS B CA 1
ATOM 4511 C C . CYS B 1 280 ? 1.343 11.102 -6.457 1 91.12 280 CYS B C 1
ATOM 4513 O O . CYS B 1 280 ? 0.963 12.273 -6.438 1 91.12 280 CYS B O 1
ATOM 4515 N N . THR B 1 281 ? 2.191 10.633 -7.469 1 80.06 281 THR B N 1
ATOM 4516 C CA . THR B 1 281 ? 2.637 11.492 -8.555 1 80.06 281 THR B CA 1
ATOM 4517 C C . THR B 1 281 ? 1.655 11.445 -9.727 1 80.06 281 THR B C 1
ATOM 4519 O O . THR B 1 281 ? 1.817 12.164 -10.711 1 80.06 281 THR B O 1
ATOM 4522 N N . SER B 1 282 ? 0.76 10.656 -9.812 1 59.78 282 SER B N 1
ATOM 4523 C CA . SER B 1 282 ? -0.114 10.742 -10.977 1 59.78 282 SER B CA 1
ATOM 4524 C C . SER B 1 282 ? -0.568 12.18 -11.219 1 59.78 282 SER B C 1
ATOM 4526 O O . SER B 1 282 ? -0.48 13.023 -10.328 1 59.78 282 SER B O 1
ATOM 4528 N N . GLU B 1 283 ? -0.961 12.648 -12.492 1 48 283 GLU B N 1
ATOM 4529 C CA . GLU B 1 283 ? -1.337 13.969 -12.984 1 48 283 GLU B CA 1
ATOM 4530 C C . GLU B 1 283 ? -2.137 14.742 -11.938 1 48 283 GLU B C 1
ATOM 4532 O O . GLU B 1 283 ? -3.143 14.242 -11.43 1 48 283 GLU B O 1
ATOM 4537 N N . THR B 1 284 ? -1.39 15.375 -10.945 1 38.22 284 THR B N 1
ATOM 4538 C CA . THR B 1 284 ? -2.191 16.469 -10.43 1 38.22 284 THR B CA 1
ATOM 4539 C C . THR B 1 284 ? -3.102 17.031 -11.516 1 38.22 284 THR B C 1
ATOM 4541 O O . THR B 1 284 ? -2.625 17.625 -12.492 1 38.22 284 THR B O 1
ATOM 4544 N N . TYR B 1 285 ? -3.975 16.422 -11.906 1 30.91 285 TYR B N 1
ATOM 4545 C CA . TYR B 1 285 ? -4.961 17.078 -12.758 1 30.91 285 TYR B CA 1
ATOM 4546 C C . TYR B 1 285 ? -5.297 18.469 -12.227 1 30.91 285 TYR B C 1
ATOM 4548 O O . TYR B 1 285 ? -6.332 19.047 -12.578 1 30.91 285 TYR B O 1
ATOM 4556 N N . THR B 1 286 ? -4.891 18.906 -11.023 1 30.72 286 THR B N 1
ATOM 4557 C CA . THR B 1 286 ? -5.336 20.281 -10.883 1 30.72 286 THR B CA 1
ATOM 4558 C C . THR B 1 286 ? -4.66 21.188 -11.906 1 30.72 286 THR B C 1
ATOM 4560 O O . THR B 1 286 ? -3.432 21.312 -11.914 1 30.72 286 THR B O 1
ATOM 4563 N N . SER B 1 287 ? -5.082 21.156 -13.211 1 26.77 287 SER B N 1
ATOM 4564 C CA . SER B 1 287 ? -4.938 22.391 -13.953 1 26.77 287 SER B CA 1
ATOM 4565 C C . SER B 1 287 ? -5.07 23.609 -13.039 1 26.77 287 SER B C 1
ATOM 4567 O O . SER B 1 287 ? -6.129 23.844 -12.453 1 26.77 287 SER B O 1
ATOM 4569 N N . HIS B 1 288 ? -4.117 23.859 -12.195 1 24.72 288 HIS B N 1
ATOM 4570 C CA . HIS B 1 288 ? -4.219 25.281 -11.891 1 24.72 288 HIS B CA 1
ATOM 4571 C C . HIS B 1 288 ? -4.254 26.109 -13.172 1 24.72 288 HIS B C 1
ATOM 4573 O O . HIS B 1 288 ? -3.568 25.797 -14.148 1 24.72 288 HIS B O 1
#

Solvent-accessible surface area (backbone atoms only — not comparable to full-atom values): 32261 Å² total; per-residue (Å²): 132,89,68,86,72,83,82,83,88,75,88,70,88,80,76,84,72,82,67,82,72,75,79,72,78,72,69,73,76,73,72,73,73,70,67,70,69,78,54,80,68,64,79,82,40,61,35,33,31,39,33,75,53,65,72,84,53,59,42,49,59,48,48,52,49,48,49,45,49,51,66,30,90,71,38,35,36,39,37,34,23,40,70,71,34,51,64,67,63,62,52,12,41,40,55,45,49,34,42,74,71,58,43,31,45,79,40,75,54,65,85,86,66,68,76,85,44,71,58,38,49,23,54,49,70,44,36,50,69,64,56,61,72,52,56,85,20,45,33,33,39,34,42,38,85,46,33,45,71,34,47,55,24,60,63,56,77,74,80,56,64,84,34,41,47,46,13,15,34,43,40,82,92,74,29,40,59,34,40,55,52,41,20,39,34,27,39,62,63,48,47,52,43,35,71,76,46,56,56,77,63,53,38,74,31,37,83,54,90,28,54,93,43,33,44,38,77,35,42,42,21,37,50,44,54,58,35,55,76,64,67,53,50,65,67,55,65,70,57,20,29,45,49,13,26,26,64,41,90,56,81,81,29,32,21,41,32,49,33,76,76,54,34,53,92,46,46,70,62,45,42,52,54,26,30,70,50,59,45,38,61,58,79,71,69,69,77,120,142,85,82,80,77,79,78,78,85,84,80,78,80,81,81,81,80,80,70,83,75,76,79,77,75,78,70,76,76,74,75,75,74,69,68,71,71,78,55,80,67,65,78,81,41,61,36,34,31,39,33,73,52,64,71,82,51,62,40,49,60,47,48,52,50,47,51,45,48,51,66,30,89,72,40,34,36,40,37,35,24,39,70,72,34,52,63,67,62,62,50,13,42,43,54,44,50,34,42,74,71,57,44,31,44,78,40,73,55,63,85,85,65,68,75,85,44,74,58,39,49,24,55,49,70,43,35,51,67,64,55,60,71,51,55,85,19,46,33,32,39,35,41,41,84,46,34,45,72,33,47,54,24,59,63,56,76,73,80,55,64,83,34,39,46,47,14,14,35,42,39,83,92,74,29,41,58,34,41,54,52,43,20,39,36,28,39,62,63,48,47,53,43,34,72,77,49,56,58,76,64,52,38,73,31,37,81,55,90,25,54,94,43,31,45,36,77,34,43,42,21,38,50,46,53,57,35,55,76,65,67,54,48,63,66,55,66,69,59,20,29,45,49,14,26,27,65,41,89,56,81,82,28,31,22,41,31,49,34,74,75,56,32,55,93,47,46,69,62,46,42,51,54,27,30,69,49,58,44,39,62,58,79,70,68,69,76,119

Foldseek 3Di:
DDDDPPDDDDPPPDDPPPPPVPDPPPPDDPPPPPPPCPPPPPPLQLEEEEEEDADDDPLVLVQVVQCDVLQDQSYAYEYEYAPVNVVVSCPDPVSVVCVVVRSYYYDYDDPPQDPPDQLSVLQVLLAQPVLVVSPPHQKYWYAYLLKHFANLDPDHPVVPQQFQKAAQADDQPQAGDHDRNTMMHGSVLSNVDSVPHDLVVVQVCQCPPDVRHGNSSGNSSVSVVSCVVVVTGGDDNVVSQQAEHDQDDDAQHRMYGPCCPRVVVCVVRVCVNGVVSVSSPDPPPPPD/DDPPVPPPDPPPPPPDPPPPPPDPPPPDDPPPPPPPCPPPPPPLQLEEEEEEDADDDPLVLVQVVQCDVLQDQSYAYEYEYAPVNVVVSPPDPVSVVCVVVRSYYYDYDDPPQDPPDQLSVLQVLLAQPVLVVSPPHQKYWYAYLLKHFANLDPDHPVVPQQFQKAAQADDQPQAGDHDRNTMMHGSVLSNVCSVPHDLVVVQVCCCPPDVRHGNSSGNSSVSVVSCVVVVTGGDDNVVSQQAEHDQDDDAQHRMYGPCCPRVVVCVVRVCVNGVVSVSSPDPPVPPD

Organism: Pseudogymnoascus destructans (strain ATCC MYA-4855 / 20631-21) (NCBI:txid658429)

InterPro domains:
  IPR043729 Domain of unknown function DUF5672 [PF18922] (108-257)